Protein AF-A0A7W3CEI3-F1 (afdb_monomer_lite)

Sequence (383 aa):
MNQKWKTLLISVLTPSGIISGIALTVLWGYFSRLDRLDVFFEVMSIKSLFALVCCAAVFSLAILLFIFFIISIFMPIIIPQDINNLPTYNKIQNNFLSILMLSGLFPMAFIYVFYYAFDFSQAVKNNSGWLSLLSIGVLTIIISCLINRKYLEHDLSIKNTKVRWMRRCQIYVAIPLCIALLAHLQVFPLEIVFRNISASTEKVSFRIVAGMAFMSYMVFFMTILPGLVYLRMDAKDKLPKKISTSLIVSLMILLFISTKITVLPVIFTHSVIKLSGISDFSTHSYIIKSSEYPEEFFSNSVWDRKKIKAGEYYSVRAVSIFTTNQFSFLCPEEIIKSYRESWKF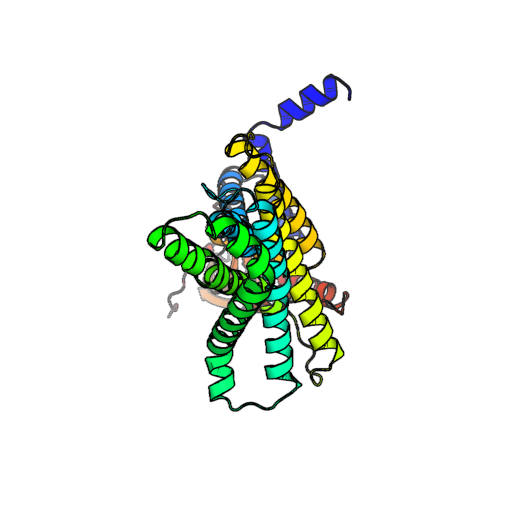NPLDSEFDTDVRLKLQKDAAYCVPVSATAVKRWDVPLQ

pLDDT: mean 84.83, std 9.19, range [50.56, 96.12]

Radius of gyration: 27.23 Å; chains: 1; bounding box: 62×68×79 Å

Secondary structure (DSSP, 8-state):
--HHHHHHHHHH-SHHHHHHHHHHHHHHHHHHHHT-HHHHHHHTT-HHHHHHHHHHHHHHHHHHHHHHTHHHHHHHHHS-S--TT-TTHHHHHHHHHHHHHHHTTHHHHHHHIIIII----HHHHHTHHHHHHHHHHHHHHHHHHHHHHHHHHHHHTTS-HHHHHHHHIIIIIIHHHHHHHHHHTTHHHHHHHHTTB---SS---HHHHHHHHHHHHHHHHHHHHHHHHHHHS-TTS-HHHHHHHHHHHHHHHHHHHHHH-THHHHHHHHHHHHHTTS----EEEEEEETTTS-GGGG-STTSEEEEEETTTEEEEEEEEEEE-SSEEEEE-THHHHHHHHTT-B-TT-HHHHHHHHHHHHHHHTT-EEEETTTEEE--S---

Organism: Enterobacter asburiae (NCBI:txid61645)

Foldseek 3Di:
DDPVVVVVVVVCPDPLNVLQVQLLVLLCVVCVLLVNVVVSVVVSVPSVLSNLLSVLLVVLVVVVLCLLQVLLVCLCVLQPLDDPQQPCVVQLSVLLVVLLLVLLLLVLVLLCCDPPVDPDDPVCVVCSLVVSLVVQLVVLLVSQCVRCVVRLCVSPVPDDPVVSVVVCCSRNHVSSSVSSVSSSSLVRVLCLLVVQADDDPPDPDPVNSVVSSVVSSVSSVLSNVLSVQLSPPDPPDDPVVSVVSSVVSSVVSLVVVCVLRVLPSLSSSVSSCVSSVFFDQDKFKKKFFCVQPPCVLVPDPLWPKDCLDPNGIIITTWGFPGHDQFWTWTFRNCLSVLSSNLSHDHSVDPVSNVVSSVSNNVRSVSIDTGTPVRMDTDRDDPD

Structure (mmCIF, N/CA/C/O backbone):
data_AF-A0A7W3CEI3-F1
#
_entry.id   AF-A0A7W3CEI3-F1
#
loop_
_atom_site.group_PDB
_atom_site.id
_atom_site.type_symbol
_atom_site.label_atom_id
_atom_site.label_alt_id
_atom_site.label_comp_id
_atom_site.label_asym_id
_atom_site.label_entity_id
_atom_site.label_seq_id
_atom_site.pdbx_PDB_ins_code
_atom_site.Cartn_x
_atom_site.Cartn_y
_atom_site.Cartn_z
_atom_site.occupancy
_atom_site.B_iso_or_equiv
_atom_site.auth_seq_id
_atom_site.auth_comp_id
_atom_site.auth_asym_id
_atom_site.auth_atom_id
_atom_site.pdbx_PDB_model_num
ATOM 1 N N . MET A 1 1 ? -13.224 33.561 -8.011 1.00 51.81 1 MET A N 1
ATOM 2 C CA . MET A 1 1 ? -13.225 33.034 -6.624 1.00 51.81 1 MET A CA 1
ATOM 3 C C . MET A 1 1 ? -13.092 34.209 -5.660 1.00 51.81 1 MET A C 1
ATOM 5 O O . MET A 1 1 ? -12.105 34.929 -5.748 1.00 51.81 1 MET A O 1
ATOM 9 N N . ASN A 1 2 ? -14.120 34.467 -4.847 1.00 72.12 2 ASN A N 1
ATOM 10 C CA . ASN A 1 2 ? -14.300 35.708 -4.078 1.00 72.12 2 ASN A CA 1
ATOM 11 C C . ASN A 1 2 ? -13.229 35.870 -2.969 1.00 72.12 2 ASN A C 1
ATOM 13 O O . ASN A 1 2 ? -12.818 34.884 -2.360 1.00 72.12 2 ASN A O 1
ATOM 17 N N . GLN A 1 3 ? -12.769 37.093 -2.696 1.00 68.19 3 GLN A N 1
ATOM 18 C CA . GLN A 1 3 ? -11.614 37.365 -1.821 1.00 68.19 3 GLN A CA 1
ATOM 19 C C . GLN A 1 3 ? -11.841 36.883 -0.377 1.00 68.19 3 GLN A C 1
ATOM 21 O O . GLN A 1 3 ? -10.931 36.316 0.215 1.00 68.19 3 GLN A O 1
ATOM 26 N N . LYS A 1 4 ? -13.083 36.959 0.126 1.00 64.50 4 LYS A N 1
ATOM 27 C CA . LYS A 1 4 ? -13.501 36.391 1.426 1.00 64.50 4 LYS A CA 1
ATOM 28 C C . LYS A 1 4 ? -13.332 34.870 1.517 1.00 64.50 4 LYS A C 1
ATOM 30 O O . LYS A 1 4 ? -12.953 34.355 2.563 1.00 64.50 4 LYS A O 1
ATOM 35 N N . TRP A 1 5 ? -13.576 34.154 0.417 1.00 60.91 5 TRP A N 1
ATOM 36 C CA . TRP A 1 5 ? -13.394 32.702 0.363 1.00 60.91 5 TRP A CA 1
ATOM 37 C C . TRP A 1 5 ? -11.917 32.320 0.420 1.00 60.91 5 TRP A C 1
ATOM 39 O O . TRP A 1 5 ? -11.585 31.349 1.086 1.00 60.91 5 TRP A O 1
ATOM 49 N N . LYS A 1 6 ? -11.021 33.102 -0.203 1.00 60.47 6 LYS A N 1
ATOM 50 C CA . LYS A 1 6 ? -9.568 32.898 -0.072 1.00 60.47 6 LYS A CA 1
ATOM 51 C C . LYS A 1 6 ? -9.102 33.085 1.371 1.00 60.47 6 LYS A C 1
ATOM 53 O O . LYS A 1 6 ? -8.344 32.256 1.855 1.00 60.47 6 LYS A O 1
ATOM 58 N N . THR A 1 7 ? -9.568 34.122 2.067 1.00 60.94 7 THR A N 1
ATOM 59 C CA . THR A 1 7 ? -9.176 34.376 3.463 1.00 60.94 7 THR A CA 1
ATOM 60 C C . THR A 1 7 ? -9.681 33.288 4.413 1.00 60.94 7 THR A C 1
ATOM 62 O O . THR A 1 7 ? -8.932 32.857 5.282 1.00 60.94 7 THR A O 1
ATOM 65 N N . LEU A 1 8 ? -10.905 32.784 4.208 1.00 55.72 8 LEU A N 1
ATOM 66 C CA . LEU A 1 8 ? -11.444 31.639 4.955 1.00 55.72 8 LEU A CA 1
ATOM 67 C C . LEU A 1 8 ? -10.654 30.349 4.687 1.00 55.72 8 LEU A C 1
ATOM 69 O O . LEU A 1 8 ? -10.278 29.665 5.632 1.00 55.72 8 LEU A O 1
ATOM 73 N N . LEU A 1 9 ? -10.335 30.047 3.424 1.00 56.34 9 LEU A N 1
ATOM 74 C CA . LEU A 1 9 ? -9.524 28.877 3.059 1.00 56.34 9 LEU A CA 1
ATOM 75 C C . LEU A 1 9 ? -8.127 28.937 3.688 1.00 56.34 9 LEU A C 1
ATOM 77 O O . LEU A 1 9 ? -7.668 27.948 4.247 1.00 56.34 9 LEU A O 1
ATOM 81 N N . ILE A 1 10 ? -7.479 30.104 3.651 1.00 59.38 10 ILE A N 1
ATOM 82 C CA . ILE A 1 10 ? -6.150 30.324 4.240 1.00 59.38 10 ILE A CA 1
ATOM 83 C C . ILE A 1 10 ? -6.204 30.257 5.777 1.00 59.38 10 ILE A C 1
ATOM 85 O O . ILE A 1 10 ? -5.287 29.720 6.391 1.00 59.38 10 ILE A O 1
ATOM 89 N N . SER A 1 11 ? -7.289 30.728 6.402 1.00 54.84 11 SER A N 1
ATOM 90 C CA . SER A 1 11 ? -7.493 30.648 7.856 1.00 54.84 11 SER A CA 1
ATOM 91 C C . SER A 1 11 ? -7.768 29.222 8.353 1.00 54.84 11 SER A C 1
ATOM 93 O O . SER A 1 11 ? -7.428 28.903 9.490 1.00 54.84 11 SER A O 1
ATOM 95 N N . VAL A 1 12 ? -8.384 28.365 7.531 1.00 56.00 12 VAL A N 1
ATOM 96 C CA . VAL A 1 12 ? -8.640 26.947 7.853 1.00 56.00 12 VAL A CA 1
ATOM 97 C C . VAL A 1 12 ? -7.407 26.076 7.572 1.00 56.00 12 VAL A C 1
ATOM 99 O O . VAL A 1 12 ? -7.171 25.104 8.285 1.00 56.00 12 VAL A O 1
ATOM 102 N N . LEU A 1 13 ? -6.554 26.464 6.616 1.00 62.84 13 LEU A N 1
ATOM 103 C CA . LEU A 1 13 ? -5.284 25.796 6.287 1.00 62.84 13 LEU A CA 1
ATOM 104 C C . LEU A 1 13 ? -4.143 26.049 7.293 1.00 62.84 13 LEU A C 1
ATOM 106 O O . LEU A 1 13 ? -2.964 25.949 6.949 1.00 62.84 13 LEU A O 1
ATOM 110 N N . THR A 1 14 ? -4.456 26.347 8.554 1.00 79.50 14 THR A N 1
ATOM 111 C CA . THR A 1 14 ? -3.420 26.318 9.592 1.00 79.50 14 THR A CA 1
ATOM 112 C C . THR A 1 14 ? -2.911 24.880 9.770 1.00 79.50 14 THR A C 1
ATOM 114 O O . THR A 1 14 ? -3.689 23.934 9.614 1.00 79.50 14 THR A O 1
ATOM 117 N N . PRO A 1 15 ? -1.632 24.666 10.136 1.00 79.50 15 PRO A N 1
ATOM 118 C CA . PRO A 1 15 ? -1.100 23.323 10.387 1.00 79.50 15 PRO A CA 1
ATOM 119 C C . PRO A 1 15 ? -1.957 22.510 11.370 1.00 79.50 15 PRO A C 1
ATOM 121 O O . PRO A 1 15 ? -2.177 21.321 11.167 1.00 79.50 15 PRO A O 1
ATOM 124 N N . SER A 1 16 ? -2.519 23.174 12.386 1.00 82.44 16 SER A N 1
ATOM 125 C CA . SER A 1 16 ? -3.455 22.577 13.346 1.00 82.44 16 SER A CA 1
ATOM 126 C C . SER A 1 16 ? -4.764 22.102 12.697 1.00 82.44 16 SER A C 1
ATOM 128 O O . SER A 1 16 ? -5.232 20.996 12.982 1.00 82.44 16 SER A O 1
ATOM 130 N N . GLY A 1 17 ? -5.333 22.897 11.782 1.00 83.94 17 GLY A N 1
ATOM 131 C CA . GLY A 1 17 ? -6.527 22.526 11.020 1.00 83.94 17 GLY A CA 1
ATOM 132 C C . GLY A 1 17 ? -6.291 21.314 10.118 1.00 83.94 17 GLY A C 1
ATOM 133 O O . GLY A 1 17 ? -7.126 20.414 10.072 1.00 83.94 17 GLY A O 1
ATOM 134 N N . ILE A 1 18 ? -5.122 21.234 9.474 1.00 85.62 18 ILE A N 1
ATOM 135 C CA . ILE A 1 18 ? -4.737 20.093 8.628 1.00 85.62 18 ILE A CA 1
ATOM 136 C C . ILE A 1 18 ? -4.561 18.821 9.468 1.00 85.62 18 ILE A C 1
ATOM 138 O O . ILE A 1 18 ? -5.127 17.784 9.124 1.00 85.62 18 ILE A O 1
ATOM 142 N N . ILE A 1 19 ? -3.828 18.903 10.585 1.00 88.44 19 ILE A N 1
ATOM 143 C CA . 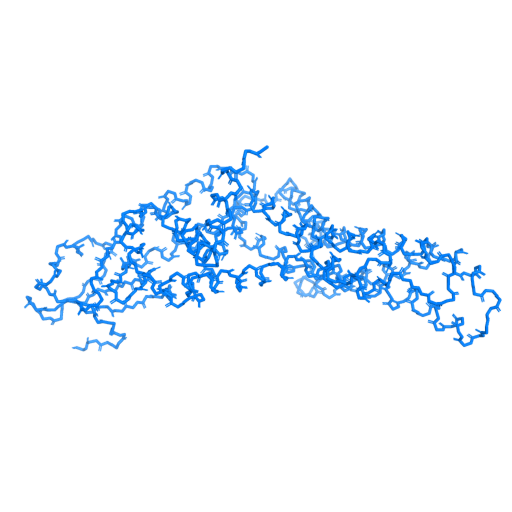ILE A 1 19 ? -3.615 17.770 11.504 1.00 88.44 19 ILE A CA 1
ATOM 144 C C . ILE A 1 19 ? -4.955 17.230 12.004 1.00 88.4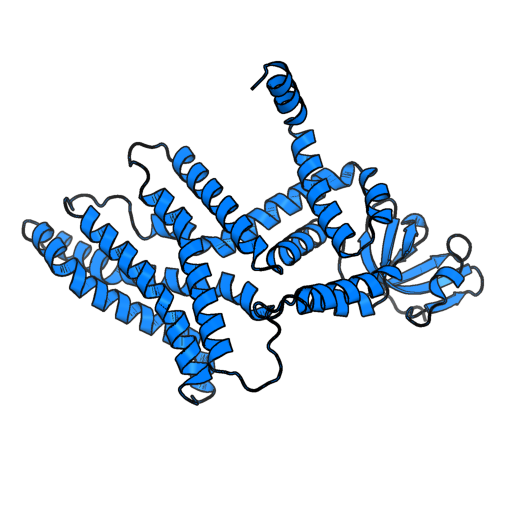4 19 ILE A C 1
ATOM 146 O O . ILE A 1 19 ? -5.217 16.029 11.926 1.00 88.44 19 ILE A O 1
ATOM 150 N N . SER A 1 20 ? -5.822 18.129 12.474 1.00 89.25 20 SER A N 1
ATOM 151 C CA . SER A 1 20 ? -7.140 17.760 12.988 1.00 89.25 20 SER A CA 1
ATOM 152 C C . SER A 1 20 ? -8.019 17.176 11.882 1.00 89.25 20 SER A C 1
ATOM 154 O O . SER A 1 20 ? -8.646 16.146 12.092 1.00 89.25 20 SER A O 1
ATOM 156 N N . GLY A 1 21 ? -8.022 17.764 10.683 1.00 90.00 21 GLY A N 1
ATOM 157 C CA . GLY A 1 21 ? -8.805 17.271 9.547 1.00 90.00 21 GLY A CA 1
ATOM 158 C C . GLY A 1 21 ? -8.406 15.862 9.101 1.00 90.00 21 GLY A C 1
ATOM 159 O O . GLY A 1 21 ? -9.278 15.019 8.879 1.00 90.00 21 GLY A O 1
ATOM 160 N N . ILE A 1 22 ? -7.101 15.574 9.024 1.00 91.44 22 ILE A N 1
ATOM 161 C CA . ILE A 1 22 ? -6.597 14.233 8.689 1.00 91.44 22 ILE A CA 1
ATOM 162 C C . ILE A 1 22 ? -7.000 13.233 9.774 1.00 91.44 22 ILE A C 1
ATOM 164 O O . ILE A 1 22 ? -7.580 12.194 9.461 1.00 91.44 22 ILE A O 1
ATOM 168 N N . ALA A 1 23 ? -6.735 13.552 11.045 1.00 92.88 23 ALA A N 1
ATOM 169 C CA . ALA A 1 23 ? -7.062 12.665 12.156 1.00 92.88 23 ALA A CA 1
ATOM 170 C C . ALA A 1 23 ? -8.568 12.376 12.234 1.00 92.88 23 ALA A C 1
ATOM 172 O O . ALA A 1 23 ? -8.964 11.216 12.331 1.00 92.88 23 ALA A O 1
ATOM 173 N N . LEU A 1 24 ? -9.408 13.407 12.110 1.00 93.12 24 LEU A N 1
ATOM 174 C CA . LEU A 1 24 ? -10.864 13.273 12.108 1.00 93.12 24 LEU A CA 1
ATOM 175 C C . LEU A 1 24 ? -11.357 12.412 10.950 1.00 93.12 24 LEU A C 1
ATOM 177 O O . LEU A 1 24 ? -12.207 11.560 11.167 1.00 93.12 24 LEU A O 1
ATOM 181 N N . THR A 1 25 ? -10.802 12.575 9.747 1.00 92.69 25 THR A N 1
ATOM 182 C CA . THR A 1 25 ? -11.188 11.758 8.584 1.00 92.69 25 THR A CA 1
ATOM 183 C C . THR A 1 25 ? -10.874 10.279 8.816 1.00 92.69 25 THR A C 1
ATOM 185 O O . THR A 1 25 ? -11.704 9.417 8.523 1.00 92.69 25 THR A O 1
ATOM 188 N N . VAL A 1 26 ? -9.699 9.971 9.377 1.00 93.75 26 VAL A N 1
ATOM 189 C CA . VAL A 1 26 ? -9.301 8.588 9.683 1.00 93.75 26 VAL A CA 1
ATOM 190 C C . VAL A 1 26 ? -10.180 7.985 10.777 1.00 93.75 26 VAL A C 1
ATOM 192 O O . VAL A 1 26 ? -10.679 6.873 10.613 1.00 93.75 26 VAL A O 1
ATOM 195 N N . LEU A 1 27 ? -10.394 8.714 11.873 1.00 93.62 27 LEU A N 1
ATOM 196 C CA . LEU A 1 27 ? -11.220 8.255 12.991 1.00 93.62 27 LEU A CA 1
ATOM 197 C C . LEU A 1 27 ? -12.680 8.088 12.574 1.00 93.62 27 LEU A C 1
ATOM 199 O O . LEU A 1 27 ? -13.291 7.073 12.890 1.00 93.62 27 LEU A O 1
ATOM 203 N N . TRP A 1 28 ? -13.219 9.036 11.810 1.00 94.50 28 TRP A N 1
ATOM 204 C CA . TRP A 1 28 ? -14.565 8.943 11.262 1.00 94.50 28 TRP A CA 1
ATOM 205 C C . TRP A 1 28 ? -14.704 7.719 10.359 1.00 94.50 28 TRP A C 1
ATOM 207 O O . TRP A 1 28 ? -15.635 6.942 10.537 1.00 94.50 28 TRP A O 1
ATOM 217 N N . GLY A 1 29 ? -13.750 7.482 9.451 1.00 91.69 29 GLY A N 1
ATOM 218 C CA . GLY A 1 29 ? -13.747 6.288 8.604 1.00 91.69 29 GLY A CA 1
ATOM 219 C C . GLY A 1 29 ? -13.679 4.985 9.409 1.00 91.69 29 GLY A C 1
ATOM 220 O O . GLY A 1 29 ? -14.378 4.025 9.085 1.00 91.69 29 GLY A O 1
ATOM 221 N N . TYR A 1 30 ? -12.887 4.960 10.485 1.00 93.44 30 TYR A N 1
ATOM 222 C CA . TYR A 1 30 ? -12.776 3.811 11.385 1.00 93.44 30 TYR A CA 1
ATOM 223 C C . TYR A 1 30 ? -14.091 3.516 12.123 1.00 93.44 30 TYR A C 1
ATOM 225 O O . TYR A 1 30 ? -14.609 2.403 12.042 1.00 93.44 30 TYR A O 1
ATOM 233 N N . PHE A 1 31 ? -14.670 4.514 12.792 1.00 93.56 31 PHE A N 1
ATOM 234 C CA . PHE A 1 31 ? -15.896 4.345 13.576 1.00 93.56 31 PHE A CA 1
ATOM 235 C C . PHE A 1 31 ? -17.153 4.209 12.711 1.00 93.56 31 PHE A C 1
ATOM 237 O O . PHE A 1 31 ? -18.041 3.434 13.056 1.00 93.56 31 PHE A O 1
ATOM 244 N N . SER A 1 32 ? -17.218 4.878 11.556 1.00 92.25 32 SER A N 1
ATOM 245 C CA . SER A 1 32 ? -18.300 4.696 10.578 1.00 92.25 32 SER A CA 1
ATOM 246 C C . SER A 1 32 ? -18.341 3.260 10.058 1.00 92.25 32 SER A C 1
ATOM 248 O O . SER A 1 32 ? -19.415 2.680 9.912 1.00 92.25 32 SER A O 1
ATOM 250 N N . ARG A 1 33 ? -17.176 2.641 9.839 1.00 90.06 33 ARG A N 1
ATOM 251 C CA . ARG A 1 33 ? -17.094 1.238 9.421 1.00 90.06 33 ARG A CA 1
ATOM 252 C C . ARG A 1 33 ? -17.625 0.273 10.485 1.00 90.06 33 ARG A C 1
ATOM 254 O O . ARG A 1 33 ? -18.203 -0.746 10.121 1.00 90.06 33 ARG A O 1
ATOM 261 N N . LEU A 1 34 ? -17.430 0.591 11.762 1.00 91.56 34 LEU A N 1
ATOM 262 C CA . LEU A 1 34 ? -17.940 -0.188 12.894 1.00 91.56 34 LEU A CA 1
ATOM 263 C C . LEU A 1 34 ? -19.412 0.108 13.221 1.00 91.56 34 LEU A C 1
ATOM 265 O O . LEU A 1 34 ? -19.979 -0.595 14.045 1.00 91.56 34 LEU A O 1
ATOM 269 N N . ASP A 1 35 ? -20.017 1.121 12.592 1.00 93.44 35 ASP A N 1
ATOM 270 C CA . ASP A 1 35 ? -21.322 1.690 12.969 1.00 93.44 35 ASP A CA 1
ATOM 271 C C . ASP A 1 35 ? -21.372 2.211 14.416 1.00 93.44 35 ASP A C 1
ATOM 273 O O . ASP A 1 35 ? -22.383 2.135 15.106 1.00 93.44 35 ASP A O 1
ATOM 277 N N . ARG A 1 36 ? -20.241 2.745 14.894 1.00 92.38 36 ARG A N 1
ATOM 278 C CA . ARG A 1 36 ? -20.055 3.246 16.266 1.00 92.38 36 ARG A CA 1
ATOM 279 C C . ARG A 1 36 ? -19.681 4.722 16.289 1.00 92.38 36 ARG A C 1
ATOM 281 O O . ARG A 1 36 ? -18.675 5.137 16.867 1.00 92.38 36 ARG A O 1
ATOM 288 N N . LEU A 1 37 ? -20.482 5.523 15.582 1.00 92.38 37 LEU A N 1
ATOM 289 C CA . LEU A 1 37 ? -20.318 6.979 15.531 1.00 92.38 37 LEU A CA 1
ATOM 290 C C . LEU A 1 37 ? -20.616 7.654 16.877 1.00 92.38 37 LEU A C 1
ATOM 292 O O . LEU A 1 37 ? -20.106 8.743 17.118 1.00 92.38 37 LEU A O 1
ATOM 296 N N . ASP A 1 38 ? -21.375 6.999 17.757 1.00 89.44 38 ASP A N 1
ATOM 297 C CA . ASP A 1 38 ? -21.556 7.389 19.159 1.00 89.44 38 ASP A CA 1
ATOM 298 C C . ASP A 1 38 ? -20.201 7.595 19.857 1.00 89.44 38 ASP A C 1
ATOM 300 O O . ASP A 1 38 ? -19.927 8.674 20.380 1.00 89.44 38 ASP A O 1
ATOM 304 N N . VAL A 1 39 ? -19.304 6.610 19.746 1.00 89.19 39 VAL A N 1
ATOM 305 C CA . VAL A 1 39 ? -17.962 6.652 20.347 1.00 89.19 39 VAL A CA 1
ATOM 306 C C . VAL A 1 39 ? -17.077 7.700 19.667 1.00 89.19 39 VAL A C 1
ATOM 308 O O . VAL A 1 39 ? -16.278 8.370 20.319 1.00 89.19 39 VAL A O 1
ATOM 311 N N . PHE A 1 40 ? -17.227 7.898 18.355 1.00 89.88 40 PHE A N 1
ATOM 312 C CA . PHE A 1 40 ? -16.462 8.910 17.620 1.00 89.88 40 PHE A CA 1
ATOM 313 C C . PHE A 1 40 ? -16.641 10.320 18.205 1.00 89.88 40 PHE A C 1
ATOM 315 O O . PHE A 1 40 ? -15.650 11.039 18.356 1.00 89.88 40 PHE A O 1
ATOM 322 N N . PHE A 1 41 ? -17.868 10.709 18.571 1.00 86.44 41 PHE A N 1
ATOM 323 C CA . PHE A 1 41 ? -18.129 12.029 19.154 1.00 86.44 41 PHE A CA 1
ATOM 324 C C . PHE A 1 41 ? -17.415 12.236 20.494 1.00 86.44 41 PHE A C 1
ATOM 326 O O . PHE A 1 41 ? -16.928 13.338 20.754 1.00 86.44 41 PHE A O 1
ATOM 333 N N . GLU A 1 42 ? -17.268 11.183 21.298 1.00 85.69 42 GLU A N 1
ATOM 334 C CA . GLU A 1 42 ? -16.491 11.227 22.541 1.00 85.69 42 GLU A CA 1
ATOM 335 C C . GLU A 1 42 ? -14.990 11.387 22.258 1.00 85.69 42 GLU A C 1
ATOM 337 O O . GLU A 1 42 ? -14.331 12.252 22.841 1.00 85.69 42 GLU A O 1
ATOM 342 N N . VAL A 1 43 ? -14.449 10.632 21.291 1.00 87.00 43 VAL A N 1
ATOM 343 C CA . VAL A 1 43 ? -13.026 10.693 20.896 1.00 87.00 43 VAL A CA 1
ATOM 344 C C . VAL A 1 43 ? -12.625 12.075 20.387 1.00 87.00 43 VAL A C 1
ATOM 346 O O . VAL A 1 43 ? -11.505 12.522 20.641 1.00 87.00 43 VAL A O 1
ATOM 349 N N . MET A 1 44 ? -13.524 12.785 19.698 1.00 86.00 44 MET A N 1
ATOM 350 C CA . MET A 1 44 ? -13.238 14.130 19.186 1.00 86.00 44 MET A CA 1
ATOM 351 C C . MET A 1 44 ? -12.889 15.145 20.285 1.00 86.00 44 MET A C 1
ATOM 353 O O . MET A 1 44 ? -12.249 16.159 20.001 1.00 86.00 44 MET A O 1
ATOM 357 N N . SER A 1 45 ? -13.274 14.887 21.537 1.00 84.06 45 SER A N 1
ATOM 358 C CA . SER A 1 45 ? -12.926 15.747 22.672 1.00 84.06 45 SER A CA 1
ATOM 359 C C . SER A 1 45 ? -11.454 15.610 23.110 1.00 84.06 45 SER A C 1
ATOM 361 O O . SER A 1 45 ? -10.908 16.499 23.772 1.00 84.06 45 SER A O 1
ATOM 363 N N . ILE A 1 46 ? -10.769 14.536 22.694 1.00 85.69 46 ILE A N 1
ATOM 364 C CA . ILE A 1 46 ? -9.431 14.153 23.159 1.00 85.69 46 ILE A CA 1
ATOM 365 C C . ILE A 1 46 ? -8.352 14.728 22.232 1.00 85.69 46 ILE A C 1
ATOM 367 O O . ILE A 1 46 ? -7.815 14.062 21.346 1.00 85.69 46 ILE A O 1
ATOM 371 N N . LYS A 1 47 ? -7.980 15.991 22.463 1.00 83.38 47 LYS A N 1
ATOM 372 C CA . LYS A 1 47 ? -7.023 16.730 21.611 1.00 83.38 47 LYS A CA 1
ATOM 373 C C . LYS A 1 47 ? -5.662 16.044 21.431 1.00 83.38 47 LYS A C 1
ATOM 375 O O . LYS A 1 47 ? -5.064 16.153 20.363 1.00 83.38 47 LYS A O 1
ATOM 380 N N . SER A 1 48 ? -5.162 15.346 22.454 1.00 82.44 48 SER A N 1
ATOM 381 C CA . SER A 1 48 ? -3.858 14.662 22.413 1.00 82.44 48 SER A CA 1
ATOM 382 C C . SER A 1 48 ? -3.799 13.538 21.372 1.00 82.44 48 SER A C 1
ATOM 384 O O . SER A 1 48 ? -2.718 13.204 20.888 1.00 82.44 48 SER A O 1
ATOM 386 N N . LEU A 1 49 ? -4.951 12.989 20.984 1.00 87.75 49 LEU A N 1
ATOM 387 C CA . LEU A 1 49 ? -5.052 11.871 20.054 1.00 87.75 49 LEU A CA 1
ATOM 388 C C . LEU A 1 49 ? -4.836 12.302 18.595 1.00 87.75 49 LEU A C 1
ATOM 390 O O . LEU A 1 49 ? -4.314 11.532 17.792 1.00 87.75 49 LEU A O 1
ATOM 394 N N . PHE A 1 50 ? -5.166 13.548 18.241 1.00 90.44 50 PHE A N 1
ATOM 395 C CA . PHE A 1 50 ? -5.126 14.006 16.848 1.00 90.44 50 PHE A CA 1
ATOM 396 C C . PHE A 1 50 ? -3.712 14.068 16.277 1.00 90.44 50 PHE A C 1
ATOM 398 O O . PHE A 1 50 ? -3.486 13.621 15.154 1.00 90.44 50 PHE A O 1
ATOM 405 N N . ALA A 1 51 ? -2.745 14.574 17.047 1.00 89.62 51 ALA A N 1
ATOM 406 C CA . ALA A 1 51 ? -1.354 14.621 16.605 1.00 89.62 51 ALA A CA 1
ATOM 407 C C . ALA A 1 51 ? -0.791 13.206 16.387 1.00 89.62 51 ALA A C 1
ATOM 409 O O . ALA A 1 51 ? -0.162 12.941 15.364 1.00 89.62 51 ALA A O 1
ATOM 410 N N . LEU A 1 52 ? -1.083 12.284 17.310 1.00 91.62 52 LEU A N 1
ATOM 411 C CA . LEU A 1 52 ? -0.639 10.892 17.247 1.00 91.62 52 LEU A CA 1
ATOM 412 C C . LEU A 1 52 ? -1.217 10.165 16.024 1.00 91.62 52 LEU A C 1
ATOM 414 O O . LEU A 1 52 ? -0.468 9.576 15.242 1.00 91.62 52 LEU A O 1
ATOM 418 N N . VAL A 1 53 ? -2.534 10.266 15.818 1.00 94.25 53 VAL A N 1
ATOM 419 C CA . VAL A 1 53 ? -3.224 9.678 14.660 1.00 94.25 53 VAL A CA 1
ATOM 420 C C . VAL A 1 53 ? -2.733 10.301 13.357 1.00 94.25 53 VAL A C 1
ATOM 422 O O . VAL A 1 53 ? -2.495 9.576 12.397 1.00 94.25 53 VAL A O 1
ATOM 425 N N . CYS A 1 54 ? -2.520 11.619 13.307 1.00 94.06 54 CYS A N 1
ATOM 426 C CA . CYS A 1 54 ? -1.999 12.282 12.113 1.00 94.06 54 CYS A CA 1
ATOM 427 C C . CYS A 1 54 ? -0.583 11.800 11.760 1.00 94.06 54 CYS A C 1
ATOM 429 O O . CYS A 1 54 ? -0.315 11.501 10.597 1.00 94.06 54 CYS A O 1
ATOM 431 N N . CYS A 1 55 ? 0.320 11.681 12.738 1.00 93.50 55 CYS A N 1
ATOM 432 C CA . CYS A 1 55 ? 1.665 11.147 12.510 1.00 93.50 55 CYS A CA 1
ATOM 433 C C . CYS A 1 55 ? 1.616 9.702 11.994 1.00 93.50 55 CYS A C 1
ATOM 435 O O . CYS A 1 55 ? 2.262 9.380 10.994 1.00 93.50 55 CYS A O 1
ATOM 437 N N . ALA A 1 56 ? 0.798 8.851 12.621 1.00 95.69 56 ALA A N 1
ATOM 438 C CA . ALA A 1 56 ? 0.592 7.476 12.176 1.00 95.69 56 ALA A CA 1
ATOM 439 C C . ALA A 1 56 ? -0.043 7.406 10.772 1.00 95.69 56 ALA A C 1
ATOM 441 O O . ALA A 1 56 ? 0.334 6.543 9.978 1.00 95.69 56 ALA A O 1
ATOM 442 N N . ALA A 1 57 ? -0.942 8.333 10.425 1.00 96.12 57 ALA A N 1
ATOM 443 C CA . ALA A 1 57 ? -1.552 8.451 9.100 1.00 96.12 57 ALA A CA 1
ATOM 444 C C . ALA A 1 57 ? -0.545 8.837 8.019 1.00 96.12 57 ALA A C 1
ATOM 446 O O . ALA A 1 57 ? -0.478 8.170 6.988 1.00 96.12 57 ALA A O 1
ATOM 447 N N . VAL A 1 58 ? 0.280 9.859 8.259 1.00 94.81 58 VAL A N 1
ATOM 448 C CA . VAL A 1 58 ? 1.335 10.269 7.320 1.00 94.81 58 VAL A CA 1
ATOM 449 C C . VAL A 1 58 ? 2.331 9.131 7.103 1.00 94.81 58 VAL A C 1
ATOM 451 O O . VAL A 1 58 ? 2.681 8.833 5.962 1.00 94.81 58 VAL A O 1
ATOM 454 N N . PHE A 1 59 ? 2.743 8.450 8.174 1.00 95.62 59 PHE A N 1
ATOM 455 C CA . PHE A 1 59 ? 3.671 7.325 8.082 1.00 95.62 59 PHE A CA 1
ATOM 456 C C . PHE A 1 59 ? 3.061 6.120 7.349 1.00 95.62 59 PHE A C 1
ATOM 458 O O . PHE A 1 59 ? 3.689 5.563 6.449 1.00 95.62 59 PHE A O 1
ATOM 465 N N . SER A 1 60 ? 1.811 5.761 7.659 1.00 95.88 60 SER A N 1
ATOM 466 C CA . SER A 1 60 ? 1.088 4.678 6.972 1.00 95.88 60 SER A CA 1
ATOM 467 C C . SER A 1 60 ? 0.905 4.978 5.486 1.00 95.88 60 SER A C 1
ATOM 469 O O . SER A 1 60 ? 1.113 4.102 4.649 1.00 95.88 60 SER A O 1
ATOM 471 N N . LEU A 1 61 ? 0.568 6.226 5.141 1.00 95.50 61 LEU A N 1
ATOM 472 C CA . LEU A 1 61 ? 0.440 6.665 3.753 1.00 95.50 61 LEU A CA 1
ATOM 473 C C . LEU A 1 61 ? 1.787 6.609 3.026 1.00 95.50 61 LEU A C 1
ATOM 475 O O . LEU A 1 61 ? 1.837 6.152 1.889 1.00 95.50 61 LEU A O 1
ATOM 479 N N . ALA A 1 62 ? 2.877 7.026 3.674 1.00 94.69 62 ALA A N 1
ATOM 480 C CA . ALA A 1 62 ? 4.218 6.954 3.102 1.00 94.69 62 ALA A CA 1
ATOM 481 C C . ALA A 1 62 ? 4.643 5.506 2.809 1.00 94.69 62 ALA A C 1
ATOM 483 O O . ALA A 1 62 ? 5.148 5.235 1.721 1.00 94.69 62 ALA A O 1
ATOM 484 N N . ILE A 1 63 ? 4.384 4.568 3.730 1.00 94.38 63 ILE A N 1
ATOM 485 C CA . ILE A 1 63 ? 4.631 3.133 3.506 1.00 94.38 63 ILE A CA 1
ATOM 486 C C . ILE A 1 63 ? 3.788 2.621 2.341 1.00 94.38 63 ILE A C 1
ATOM 488 O O . ILE A 1 63 ? 4.301 1.927 1.465 1.00 94.38 63 ILE A O 1
ATOM 492 N N . LEU A 1 64 ? 2.502 2.966 2.307 1.00 93.75 64 LEU A N 1
ATOM 493 C CA . LEU A 1 64 ? 1.601 2.473 1.273 1.00 93.75 64 LEU A CA 1
ATOM 494 C C . LEU A 1 64 ? 1.989 3.017 -0.110 1.00 93.75 64 LEU A C 1
ATOM 496 O O . LEU A 1 64 ? 2.040 2.254 -1.073 1.00 93.75 64 LEU A O 1
ATOM 500 N N . LEU A 1 65 ? 2.358 4.298 -0.198 1.00 94.94 65 LEU A N 1
ATOM 501 C CA . LEU A 1 65 ? 2.933 4.892 -1.404 1.00 94.94 65 LEU A CA 1
ATOM 502 C C . LEU A 1 65 ? 4.239 4.203 -1.807 1.00 94.94 65 LEU A C 1
ATOM 504 O O . LEU A 1 65 ? 4.428 3.905 -2.983 1.00 94.94 65 LEU A O 1
ATOM 508 N N . PHE A 1 66 ? 5.125 3.921 -0.850 1.00 93.69 66 PHE A N 1
ATOM 509 C CA . PHE A 1 66 ? 6.379 3.229 -1.126 1.00 93.69 66 PHE A CA 1
ATOM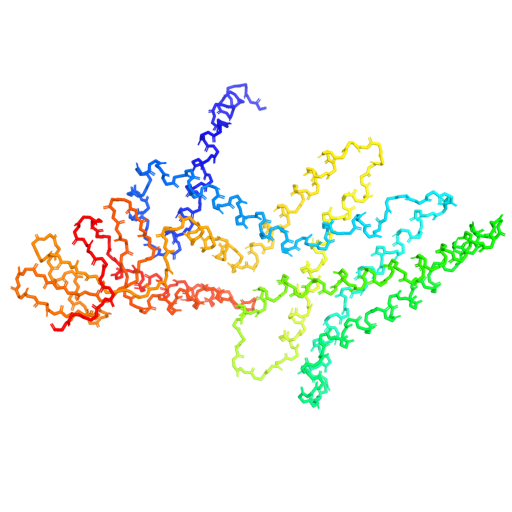 510 C C . PHE A 1 66 ? 6.139 1.834 -1.713 1.00 93.69 66 PHE A C 1
ATOM 512 O O . PHE A 1 66 ? 6.737 1.506 -2.730 1.00 93.69 66 PHE A O 1
ATOM 519 N N . ILE A 1 67 ? 5.234 1.041 -1.129 1.00 93.06 67 ILE A N 1
ATOM 520 C CA . ILE A 1 67 ? 4.928 -0.316 -1.606 1.00 93.06 67 ILE A CA 1
ATOM 521 C C . ILE A 1 67 ? 4.280 -0.279 -2.996 1.00 93.06 67 ILE A C 1
ATOM 523 O O . ILE A 1 67 ? 4.719 -0.990 -3.898 1.00 93.06 67 ILE A O 1
ATOM 527 N N . PHE A 1 68 ? 3.252 0.554 -3.190 1.00 93.00 68 PHE A N 1
ATOM 528 C CA . PHE A 1 68 ? 2.513 0.600 -4.455 1.00 93.00 68 PHE A CA 1
ATOM 529 C C . PHE A 1 68 ? 3.321 1.211 -5.597 1.00 93.00 68 PHE A C 1
ATOM 531 O O . PHE A 1 68 ? 3.227 0.744 -6.727 1.00 93.00 68 PHE A O 1
ATOM 538 N N . PHE A 1 69 ? 4.134 2.227 -5.320 1.00 94.88 69 PHE A N 1
ATOM 539 C CA . PHE A 1 69 ? 4.878 2.961 -6.343 1.00 94.88 69 PHE A CA 1
ATOM 540 C C . PHE A 1 69 ? 6.376 2.666 -6.320 1.00 94.88 69 PHE A C 1
ATOM 542 O O . PHE A 1 69 ? 7.149 3.428 -6.898 1.00 94.88 69 PHE A O 1
ATOM 549 N N . ILE A 1 70 ? 6.794 1.540 -5.727 1.00 92.62 70 ILE A N 1
ATOM 550 C CA . ILE A 1 70 ? 8.200 1.114 -5.684 1.00 92.62 70 ILE A CA 1
ATOM 551 C C . ILE A 1 70 ? 8.829 1.138 -7.084 1.00 92.62 70 ILE A C 1
ATOM 553 O O . ILE A 1 70 ? 9.918 1.674 -7.284 1.00 92.62 70 ILE A O 1
ATOM 557 N N . ILE A 1 71 ? 8.080 0.672 -8.087 1.00 92.50 71 ILE A N 1
ATOM 558 C CA . ILE A 1 71 ? 8.490 0.663 -9.492 1.00 92.50 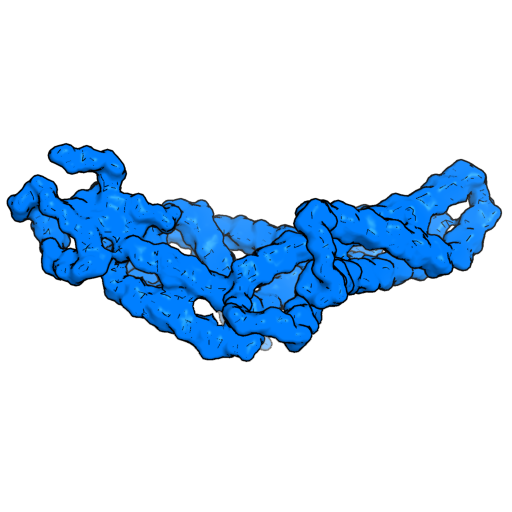71 ILE A CA 1
ATOM 559 C C . ILE A 1 71 ? 8.760 2.082 -9.990 1.00 92.50 71 ILE A C 1
ATOM 561 O O . ILE A 1 71 ? 9.818 2.358 -10.551 1.00 92.50 71 ILE A O 1
ATOM 565 N N . SER A 1 72 ? 7.826 3.002 -9.749 1.00 94.06 72 SER A N 1
ATOM 566 C CA . SER A 1 72 ? 7.965 4.406 -10.139 1.00 94.06 72 SER A CA 1
ATOM 567 C C . SER A 1 72 ? 9.106 5.123 -9.421 1.00 94.06 72 SER A C 1
ATOM 569 O O . SER A 1 72 ? 9.743 5.977 -10.029 1.00 94.06 72 SER A O 1
ATOM 571 N N . ILE A 1 73 ? 9.390 4.779 -8.162 1.00 92.44 73 ILE A N 1
ATOM 572 C CA . ILE A 1 73 ? 10.483 5.376 -7.380 1.00 92.44 73 ILE A CA 1
ATOM 573 C C . ILE A 1 73 ? 11.847 4.963 -7.947 1.00 92.44 73 ILE A C 1
ATOM 575 O O . ILE A 1 73 ? 12.733 5.804 -8.097 1.00 92.44 73 ILE A O 1
ATOM 579 N N . PHE A 1 74 ? 12.022 3.685 -8.294 1.00 92.56 74 PHE A N 1
ATOM 580 C CA . PHE A 1 74 ? 13.298 3.169 -8.807 1.00 92.56 74 PHE A CA 1
ATOM 581 C C . PHE A 1 74 ? 13.481 3.353 -10.319 1.00 92.56 74 PHE A C 1
ATOM 583 O O . PHE A 1 74 ? 14.613 3.329 -10.807 1.00 92.56 74 PHE A O 1
ATOM 590 N N . MET A 1 75 ? 12.408 3.583 -11.077 1.00 92.00 75 MET A N 1
ATOM 591 C CA . MET A 1 75 ? 12.474 3.750 -12.531 1.00 92.00 75 MET A CA 1
ATOM 592 C C . MET A 1 75 ? 13.441 4.864 -12.979 1.00 92.00 75 MET A C 1
ATOM 594 O O . MET A 1 75 ? 14.259 4.577 -13.853 1.00 92.00 75 MET A O 1
ATOM 598 N N . PRO A 1 76 ? 13.458 6.080 -12.390 1.00 89.44 76 PRO A N 1
ATOM 599 C CA . PRO A 1 76 ? 14.408 7.121 -12.784 1.00 89.44 76 PRO A CA 1
ATOM 600 C C . PRO A 1 76 ? 15.864 6.841 -12.403 1.00 89.44 76 PRO A C 1
ATOM 602 O O . PRO A 1 76 ? 16.771 7.439 -12.978 1.00 89.44 76 PRO A O 1
ATOM 605 N N . ILE A 1 77 ? 16.091 5.950 -11.432 1.00 89.12 77 ILE A N 1
ATOM 606 C CA . ILE A 1 77 ? 17.431 5.505 -11.030 1.00 89.12 77 ILE A CA 1
ATOM 607 C C . ILE A 1 77 ? 17.971 4.504 -12.061 1.00 89.12 77 ILE A C 1
ATOM 609 O O . ILE A 1 77 ? 19.142 4.557 -12.429 1.00 89.12 77 ILE A O 1
ATOM 613 N N . ILE A 1 78 ? 17.109 3.605 -12.546 1.00 91.00 78 ILE A N 1
ATOM 614 C CA . ILE A 1 78 ? 17.472 2.533 -13.483 1.00 91.00 78 ILE A CA 1
ATOM 615 C C . ILE A 1 78 ? 17.545 3.034 -14.930 1.00 91.00 78 ILE A C 1
ATOM 617 O O . ILE A 1 78 ? 18.462 2.666 -15.665 1.00 91.00 78 ILE A O 1
ATOM 621 N N . ILE A 1 79 ? 16.583 3.859 -15.348 1.00 90.31 79 ILE A N 1
ATOM 622 C CA . ILE A 1 79 ? 16.499 4.429 -16.695 1.00 90.31 79 ILE A CA 1
ATOM 623 C C . ILE A 1 79 ? 16.878 5.910 -16.591 1.00 90.31 79 ILE A C 1
ATOM 625 O O . ILE A 1 79 ? 16.022 6.736 -16.271 1.00 90.31 79 ILE A O 1
ATOM 629 N N . PRO A 1 80 ? 18.147 6.280 -16.847 1.00 85.12 80 PRO A N 1
ATOM 630 C CA . PRO A 1 80 ? 18.572 7.666 -16.711 1.00 85.12 80 PRO A CA 1
ATOM 631 C C . PRO A 1 80 ? 17.858 8.567 -17.727 1.00 85.12 80 PRO A C 1
ATOM 633 O O . PRO A 1 80 ? 17.455 8.112 -18.804 1.00 85.12 80 PRO A O 1
ATOM 636 N N . GLN A 1 81 ? 17.709 9.853 -17.385 1.00 81.38 81 GLN A N 1
ATOM 637 C CA . GLN A 1 81 ? 17.107 10.857 -18.274 1.00 81.38 81 GLN A CA 1
ATOM 638 C C . GLN A 1 81 ? 17.969 11.124 -19.511 1.00 81.38 81 GLN A C 1
ATOM 640 O O . GLN A 1 81 ? 17.429 11.271 -20.601 1.00 81.38 81 GLN A O 1
ATOM 645 N N . ASP A 1 82 ? 19.291 11.126 -19.347 1.00 80.06 82 ASP A N 1
ATOM 646 C CA . ASP A 1 82 ? 20.254 11.285 -20.432 1.00 80.06 82 ASP A CA 1
ATOM 647 C C . ASP A 1 82 ? 21.511 10.450 -20.150 1.00 80.06 82 ASP A C 1
ATOM 649 O O . ASP A 1 82 ? 21.838 10.156 -18.996 1.00 80.06 82 ASP A O 1
ATOM 653 N N . ILE A 1 83 ? 22.220 10.057 -21.205 1.00 81.31 83 ILE A N 1
ATOM 654 C CA . ILE A 1 83 ? 23.521 9.404 -21.109 1.00 81.31 83 ILE A CA 1
ATOM 655 C C . ILE A 1 83 ? 24.513 10.162 -21.981 1.00 81.31 83 ILE A C 1
ATOM 657 O O . ILE A 1 83 ? 24.442 10.131 -23.211 1.00 81.31 83 ILE A O 1
ATOM 661 N N . ASN A 1 84 ? 25.532 10.728 -21.326 1.00 74.44 84 ASN A N 1
ATOM 662 C CA . ASN A 1 84 ? 26.635 11.397 -22.005 1.00 74.44 84 ASN A CA 1
ATOM 663 C C . ASN A 1 84 ? 27.189 10.533 -23.143 1.00 74.44 84 ASN A C 1
ATOM 665 O O . ASN A 1 84 ? 27.491 9.338 -22.976 1.00 74.44 84 ASN A O 1
ATOM 669 N N . ASN A 1 85 ? 27.396 11.197 -24.277 1.00 71.56 85 ASN A N 1
ATOM 670 C CA . ASN A 1 85 ? 27.896 10.644 -25.526 1.00 71.56 85 ASN A CA 1
ATOM 671 C C . ASN A 1 85 ? 26.875 9.827 -26.336 1.00 71.56 85 ASN A C 1
ATOM 673 O O . ASN A 1 85 ? 27.301 9.200 -27.294 1.00 71.56 85 ASN A O 1
ATOM 677 N N . LEU A 1 86 ? 25.576 9.787 -26.029 1.00 81.81 86 LEU A N 1
ATOM 678 C CA . LEU A 1 86 ? 24.576 9.086 -26.859 1.00 81.81 86 LEU A CA 1
ATOM 679 C C . LEU A 1 86 ? 23.506 10.059 -27.392 1.00 81.81 86 LEU A C 1
ATOM 681 O O . LEU A 1 86 ? 22.459 10.208 -26.769 1.00 81.81 86 LEU A O 1
ATOM 685 N N . PRO A 1 87 ? 23.723 10.711 -28.551 1.00 79.62 87 PRO A N 1
ATOM 686 C CA . PRO A 1 87 ? 22.777 11.694 -29.087 1.00 79.62 87 PRO A CA 1
ATOM 687 C C . PRO A 1 87 ? 21.405 11.095 -29.428 1.00 79.62 87 PRO A C 1
ATOM 689 O O . PRO A 1 87 ? 20.396 11.792 -29.346 1.00 79.62 87 PRO A O 1
ATOM 692 N N . THR A 1 88 ? 21.325 9.802 -29.769 1.00 84.00 88 THR A N 1
ATOM 693 C CA . THR A 1 88 ? 20.038 9.126 -30.018 1.00 84.00 88 THR A CA 1
ATOM 694 C C . THR A 1 88 ? 19.443 8.442 -28.784 1.00 84.00 88 THR A C 1
ATOM 696 O O . THR A 1 88 ? 18.466 7.695 -28.907 1.00 84.00 88 THR A O 1
ATOM 699 N N . TYR A 1 89 ? 19.962 8.722 -27.579 1.00 86.06 89 TYR A N 1
ATOM 700 C CA . TYR A 1 89 ? 19.529 8.063 -26.345 1.00 86.06 89 TYR A CA 1
ATOM 701 C C . TYR A 1 89 ? 18.029 8.204 -26.067 1.00 86.06 89 TYR A C 1
ATOM 703 O O . TYR A 1 89 ? 17.424 7.243 -25.611 1.00 86.06 89 TYR A O 1
ATOM 711 N N . ASN A 1 90 ? 17.387 9.313 -26.441 1.00 86.44 90 ASN A N 1
ATOM 712 C CA . ASN A 1 90 ? 15.933 9.472 -26.294 1.00 86.44 90 ASN A CA 1
ATOM 713 C C . ASN A 1 90 ? 15.129 8.328 -26.948 1.00 86.44 90 ASN A C 1
ATOM 715 O O . ASN A 1 90 ? 14.109 7.895 -26.412 1.00 86.44 90 ASN A O 1
ATOM 719 N N . LYS A 1 91 ? 15.595 7.789 -28.086 1.00 88.06 91 LYS A N 1
ATOM 720 C CA . LYS A 1 91 ? 14.955 6.630 -28.737 1.00 88.06 91 LYS A CA 1
ATOM 721 C C . LYS A 1 91 ? 15.199 5.344 -27.946 1.00 88.06 91 LYS A C 1
ATOM 723 O O . LYS A 1 91 ? 14.270 4.572 -27.740 1.00 88.06 91 LYS A O 1
ATOM 728 N N . ILE A 1 92 ? 16.420 5.152 -27.449 1.00 87.62 92 ILE A N 1
ATOM 729 C CA . ILE A 1 92 ? 16.798 4.009 -26.603 1.00 87.62 92 ILE A CA 1
ATOM 730 C C . ILE A 1 92 ? 16.012 4.030 -25.279 1.00 87.62 92 ILE A C 1
ATOM 732 O O . ILE A 1 92 ? 15.506 3.001 -24.843 1.00 87.62 92 ILE A O 1
ATOM 736 N N . GLN A 1 93 ? 15.829 5.204 -24.675 1.00 91.25 93 GLN A N 1
ATOM 737 C CA . GLN A 1 93 ? 15.019 5.402 -23.476 1.00 91.25 93 GLN A CA 1
ATOM 738 C C . GLN A 1 93 ? 13.556 5.010 -23.721 1.00 91.25 93 GLN A C 1
ATOM 740 O O . GLN A 1 93 ? 12.979 4.278 -22.921 1.00 91.25 93 GLN A O 1
ATOM 745 N N . ASN A 1 94 ? 12.961 5.422 -24.847 1.00 90.38 94 ASN A N 1
ATOM 746 C CA . ASN A 1 94 ? 11.604 5.003 -25.221 1.00 90.38 94 ASN A CA 1
ATOM 747 C C . ASN A 1 94 ? 11.489 3.481 -25.375 1.00 90.38 94 ASN A C 1
ATOM 749 O O . ASN A 1 94 ? 10.492 2.890 -24.952 1.00 90.38 94 ASN A O 1
ATOM 753 N N . ASN A 1 95 ? 12.517 2.841 -25.935 1.00 92.00 95 ASN A N 1
ATOM 754 C CA . ASN A 1 95 ? 12.568 1.388 -26.043 1.00 92.00 95 ASN A CA 1
ATOM 755 C C . ASN A 1 95 ? 12.650 0.735 -24.658 1.00 92.00 95 ASN A C 1
ATOM 757 O O . ASN A 1 95 ? 11.917 -0.213 -24.406 1.00 92.00 95 ASN A O 1
ATOM 761 N N . PHE A 1 96 ? 13.457 1.262 -23.730 1.00 92.69 96 PHE A N 1
ATOM 762 C CA . PHE A 1 96 ? 13.496 0.765 -22.349 1.00 92.69 96 PHE A CA 1
ATOM 763 C C . PHE A 1 96 ? 12.155 0.897 -21.627 1.00 92.69 96 PHE A C 1
ATOM 765 O O . PHE A 1 96 ? 11.740 -0.041 -20.952 1.00 92.69 96 PHE A O 1
ATOM 772 N N . LEU A 1 97 ? 11.446 2.012 -21.807 1.00 91.69 97 LEU A N 1
ATOM 773 C CA . LEU A 1 97 ? 10.100 2.185 -21.255 1.00 91.69 97 LEU A CA 1
ATOM 774 C C . LEU A 1 97 ? 9.104 1.182 -21.855 1.00 91.69 97 LEU A C 1
ATOM 776 O O . LEU A 1 97 ? 8.288 0.621 -21.130 1.00 91.69 97 LEU A O 1
ATOM 780 N N . SER A 1 98 ? 9.213 0.904 -23.156 1.00 90.81 98 SER A N 1
ATOM 781 C CA . SER A 1 98 ? 8.388 -0.108 -23.831 1.00 90.81 98 SER A CA 1
ATOM 782 C C . SER A 1 98 ? 8.703 -1.522 -23.329 1.00 90.81 98 SER A C 1
ATOM 784 O O . SER A 1 98 ? 7.790 -2.307 -23.089 1.00 90.81 98 SER A O 1
ATOM 786 N N . ILE A 1 99 ? 9.985 -1.832 -23.104 1.00 91.62 99 ILE A N 1
ATOM 787 C CA . ILE A 1 99 ? 10.433 -3.101 -22.512 1.00 91.62 99 ILE A CA 1
ATOM 788 C C . ILE A 1 99 ? 9.887 -3.248 -21.090 1.00 91.62 99 ILE A C 1
ATOM 790 O O . ILE A 1 99 ? 9.421 -4.328 -20.750 1.00 91.62 99 ILE A O 1
ATOM 794 N N . LEU A 1 100 ? 9.897 -2.182 -20.283 1.00 91.75 100 LEU A N 1
ATOM 795 C CA . LEU A 1 100 ? 9.314 -2.190 -18.938 1.00 91.75 100 LEU A CA 1
ATOM 796 C C . LEU A 1 100 ? 7.791 -2.409 -18.971 1.00 91.75 100 LEU A C 1
ATOM 798 O O . LEU A 1 100 ? 7.266 -3.182 -18.180 1.00 91.75 100 LEU A O 1
ATOM 802 N N . MET A 1 101 ? 7.064 -1.777 -19.898 1.00 89.06 101 MET A N 1
ATOM 803 C CA . MET A 1 101 ? 5.620 -2.015 -20.047 1.00 89.06 101 MET A CA 1
ATOM 804 C C . MET A 1 101 ? 5.304 -3.455 -20.465 1.00 89.06 101 MET A C 1
ATOM 806 O O . MET A 1 101 ? 4.365 -4.059 -19.948 1.00 89.06 101 MET A O 1
ATOM 810 N N . LEU A 1 102 ? 6.095 -4.007 -21.388 1.00 88.44 102 LEU A N 1
ATOM 811 C CA . LEU A 1 102 ? 5.970 -5.390 -21.837 1.00 88.44 102 LEU A CA 1
ATOM 812 C C . LEU A 1 102 ? 6.352 -6.373 -20.726 1.00 88.44 102 LEU A C 1
ATOM 814 O O . LEU A 1 102 ? 5.721 -7.420 -20.595 1.00 88.44 102 LEU A O 1
ATOM 818 N N . SER A 1 103 ? 7.351 -6.042 -19.901 1.00 87.75 103 SER A N 1
ATOM 819 C CA . SER A 1 103 ? 7.838 -6.960 -18.877 1.00 87.75 103 SER A CA 1
ATOM 820 C C . SER A 1 103 ? 6.822 -7.229 -17.767 1.00 87.75 103 SER A C 1
ATOM 822 O O . SER A 1 103 ? 6.784 -8.343 -17.248 1.00 87.75 103 SER A O 1
ATOM 824 N N . GLY A 1 104 ? 5.933 -6.278 -17.466 1.00 81.88 104 GLY A N 1
ATOM 825 C CA . GLY A 1 104 ? 4.827 -6.491 -16.524 1.00 81.88 104 GLY A CA 1
ATOM 826 C C . GLY A 1 104 ? 3.740 -7.460 -16.996 1.00 81.88 104 GLY A C 1
ATOM 827 O O . GLY A 1 104 ? 2.907 -7.878 -16.194 1.00 81.88 104 GLY A O 1
ATOM 828 N N . LEU A 1 105 ? 3.738 -7.871 -18.270 1.00 81.75 105 LEU A N 1
ATOM 829 C CA . LEU A 1 105 ? 2.850 -8.937 -18.752 1.00 81.75 105 LEU A CA 1
ATOM 830 C C . LEU A 1 105 ? 3.359 -10.335 -18.368 1.00 81.75 105 LEU A C 1
ATOM 832 O O . LEU A 1 105 ? 2.567 -11.274 -18.275 1.00 81.75 105 LEU A O 1
ATOM 836 N N . PHE A 1 106 ? 4.660 -10.497 -18.105 1.00 78.81 106 PHE A N 1
ATOM 837 C CA . PHE A 1 106 ? 5.238 -11.810 -17.810 1.00 78.81 106 PHE A CA 1
ATOM 838 C C . PHE A 1 106 ? 4.800 -12.403 -16.471 1.00 78.81 106 PHE A C 1
ATOM 840 O O . PHE A 1 106 ? 4.445 -13.581 -16.475 1.00 78.81 106 PHE A O 1
ATOM 847 N N . PRO A 1 107 ? 4.726 -11.655 -15.351 1.00 73.62 107 PRO A N 1
ATOM 848 C CA . PRO A 1 107 ? 4.144 -12.188 -14.120 1.00 73.62 107 PRO A CA 1
ATOM 849 C C . PRO A 1 107 ? 2.741 -12.788 -14.330 1.00 73.62 107 PRO A C 1
ATOM 851 O O . PRO A 1 107 ? 2.430 -13.827 -13.753 1.00 73.62 107 PRO A O 1
ATOM 854 N N . MET A 1 108 ? 1.928 -12.211 -15.226 1.00 72.69 108 MET A N 1
ATOM 855 C CA . MET A 1 108 ? 0.589 -12.729 -15.553 1.00 72.69 108 MET A CA 1
ATOM 856 C C . MET A 1 108 ? 0.638 -14.038 -16.327 1.00 72.69 108 MET A C 1
ATOM 858 O O . MET A 1 108 ? -0.087 -14.978 -15.998 1.00 72.69 108 MET A O 1
ATOM 862 N N . ALA A 1 109 ? 1.505 -14.110 -17.339 1.00 73.06 109 ALA A N 1
ATOM 863 C CA . ALA A 1 109 ? 1.726 -15.335 -18.097 1.00 73.06 109 ALA A CA 1
ATOM 864 C C . ALA A 1 109 ? 2.187 -16.472 -17.173 1.00 73.06 109 ALA A C 1
ATOM 866 O O . ALA A 1 109 ? 1.709 -17.595 -17.298 1.00 73.06 109 ALA A O 1
ATOM 867 N N . PHE A 1 110 ? 3.042 -16.164 -16.193 1.00 72.38 110 PHE A N 1
ATOM 868 C CA . PHE A 1 110 ? 3.484 -17.119 -15.179 1.00 72.38 110 PHE A CA 1
ATOM 869 C C . PHE A 1 110 ? 2.334 -17.599 -14.292 1.00 72.38 110 PHE A C 1
ATOM 871 O O . PHE A 1 110 ? 2.171 -18.806 -14.134 1.00 72.38 110 PHE A O 1
ATOM 878 N N . ILE A 1 111 ? 1.499 -16.697 -13.765 1.00 68.31 111 ILE A N 1
ATOM 879 C CA . ILE A 1 111 ? 0.327 -17.086 -12.961 1.00 68.31 111 ILE A CA 1
ATOM 880 C C . ILE A 1 111 ? -0.594 -18.012 -13.770 1.00 68.31 111 ILE A C 1
ATOM 882 O O . ILE A 1 111 ? -0.984 -19.069 -13.284 1.00 68.31 111 ILE A O 1
ATOM 886 N N . TYR A 1 112 ? -0.890 -17.672 -15.024 1.00 67.94 112 TYR A N 1
ATOM 887 C CA . TYR A 1 112 ? -1.731 -18.500 -15.891 1.00 67.94 112 TYR A CA 1
ATOM 888 C C . TYR A 1 112 ? -1.122 -19.889 -16.158 1.00 67.94 112 TYR A C 1
ATOM 890 O O . TYR A 1 112 ? -1.794 -20.913 -16.027 1.00 67.94 112 TYR A O 1
ATOM 898 N N . VAL A 1 113 ? 0.167 -19.939 -16.495 1.00 70.69 113 VAL A N 1
ATOM 899 C CA . VAL A 1 113 ? 0.874 -21.181 -16.833 1.00 70.69 113 VAL A CA 1
ATOM 900 C C . VAL A 1 113 ? 1.002 -22.113 -15.625 1.00 70.69 113 VAL A C 1
ATOM 902 O O . VAL A 1 113 ? 0.751 -23.308 -15.762 1.00 70.69 113 VAL A O 1
ATOM 905 N N . PHE A 1 114 ? 1.342 -21.577 -14.448 1.00 67.19 114 PHE A N 1
ATOM 906 C CA . PHE A 1 114 ? 1.574 -22.368 -13.234 1.00 67.19 114 PHE A CA 1
ATOM 907 C C . PHE A 1 114 ? 0.302 -22.831 -12.521 1.00 67.19 114 PHE A C 1
ATOM 909 O O . PHE A 1 114 ? 0.336 -23.874 -11.868 1.00 67.19 114 PHE A O 1
ATOM 916 N N . TYR A 1 115 ? -0.787 -22.061 -12.607 1.00 63.88 115 TYR A N 1
ATOM 917 C CA . TYR A 1 115 ? -2.035 -22.378 -11.906 1.00 63.88 115 TYR A CA 1
ATOM 918 C C . TYR A 1 115 ? -3.103 -23.020 -12.792 1.00 63.88 115 TYR A C 1
ATOM 920 O O . TYR A 1 115 ? -3.980 -23.691 -12.255 1.00 63.88 115 TYR A O 1
ATOM 928 N N . TYR A 1 116 ? -3.066 -22.814 -14.114 1.00 64.38 116 TYR A N 1
ATOM 929 C CA . TYR A 1 116 ? -4.147 -23.249 -15.005 1.00 64.38 116 TYR A CA 1
ATOM 930 C C . TYR A 1 116 ? -3.689 -24.183 -16.128 1.00 64.38 116 TYR A C 1
ATOM 932 O O . TYR A 1 116 ? -4.323 -25.208 -16.359 1.00 64.38 116 TYR A O 1
ATOM 940 N N . ALA A 1 117 ? -2.611 -23.847 -16.843 1.00 62.69 117 ALA A N 1
ATOM 941 C CA . ALA A 1 117 ? -2.275 -24.554 -18.082 1.00 62.69 117 ALA A CA 1
ATOM 942 C C . ALA A 1 117 ? -1.542 -25.892 -17.874 1.00 62.69 117 ALA A C 1
ATOM 944 O O . ALA A 1 117 ? -1.694 -26.792 -18.697 1.00 62.69 117 ALA A O 1
ATOM 945 N N . PHE A 1 118 ? -0.751 -26.034 -16.806 1.00 62.97 118 PHE A N 1
ATOM 946 C CA . PHE A 1 118 ? 0.074 -27.224 -16.584 1.00 62.97 118 PHE A CA 1
ATOM 947 C C . PHE A 1 118 ? 0.132 -27.614 -15.107 1.00 62.97 118 PHE A C 1
ATOM 949 O O . PHE A 1 118 ? 0.356 -26.770 -14.237 1.00 62.97 118 PHE A O 1
ATOM 956 N N . ASP A 1 119 ? 0.011 -28.912 -14.823 1.00 67.12 119 ASP A N 1
ATOM 957 C CA . ASP A 1 119 ? 0.179 -29.431 -13.467 1.00 67.12 119 ASP A CA 1
ATOM 958 C C . ASP A 1 119 ? 1.663 -29.686 -13.164 1.00 67.12 119 ASP A C 1
ATOM 960 O O . ASP A 1 119 ? 2.193 -30.790 -13.292 1.00 67.12 119 ASP A O 1
ATOM 964 N N . PHE A 1 120 ? 2.379 -28.609 -12.837 1.00 68.19 120 PHE A N 1
ATOM 965 C CA . PHE A 1 120 ? 3.790 -28.692 -12.467 1.00 68.19 120 PHE A CA 1
ATOM 966 C C . PHE A 1 120 ? 3.986 -29.338 -11.091 1.00 68.19 120 PHE A C 1
ATOM 968 O O . PHE A 1 120 ? 3.191 -29.140 -10.166 1.00 68.19 120 PHE A O 1
ATOM 975 N N . SER A 1 121 ? 5.110 -30.044 -10.928 1.00 74.94 121 SER A N 1
ATOM 976 C CA . SER A 1 121 ? 5.500 -30.626 -9.643 1.00 74.94 121 SER A CA 1
ATOM 977 C C . SER A 1 121 ? 5.679 -29.551 -8.563 1.00 74.94 121 SER A C 1
ATOM 979 O O . SER A 1 121 ? 6.051 -28.404 -8.837 1.00 74.94 121 SER A O 1
ATOM 981 N N . GLN A 1 122 ? 5.443 -29.931 -7.303 1.00 74.38 122 GLN A N 1
ATOM 982 C CA . GLN A 1 122 ? 5.493 -29.011 -6.161 1.00 74.38 122 GLN A CA 1
ATOM 983 C C . GLN A 1 122 ? 6.852 -28.299 -6.025 1.00 74.38 122 GLN A C 1
ATOM 985 O O . GLN A 1 122 ? 6.909 -27.135 -5.638 1.00 74.38 122 GLN A O 1
ATOM 990 N N . ALA A 1 123 ? 7.945 -28.964 -6.414 1.00 74.00 123 ALA A N 1
ATOM 991 C CA . ALA A 1 123 ? 9.286 -28.380 -6.422 1.00 74.00 123 ALA A CA 1
ATOM 992 C C . ALA A 1 123 ? 9.409 -27.183 -7.385 1.00 74.00 123 ALA A C 1
ATOM 994 O O . ALA A 1 123 ? 10.036 -26.178 -7.050 1.00 74.00 123 ALA A O 1
ATOM 995 N N . VAL A 1 124 ? 8.776 -27.254 -8.561 1.00 73.31 124 VAL A N 1
ATOM 996 C CA . VAL A 1 124 ? 8.788 -26.157 -9.542 1.00 73.31 124 VAL A CA 1
ATOM 997 C C . VAL A 1 124 ? 7.872 -25.021 -9.081 1.00 73.31 124 VAL A C 1
ATOM 999 O O . VAL A 1 124 ? 8.246 -23.856 -9.200 1.00 73.31 124 VAL A O 1
ATOM 1002 N N . LYS A 1 125 ? 6.718 -25.340 -8.477 1.00 71.44 125 LYS A N 1
ATOM 1003 C CA . LYS A 1 125 ? 5.812 -24.340 -7.884 1.00 71.44 125 LYS A CA 1
ATOM 1004 C C . LYS A 1 125 ? 6.503 -23.547 -6.763 1.00 71.44 125 LYS A C 1
ATOM 1006 O O . LYS A 1 125 ? 6.418 -22.320 -6.758 1.00 71.44 125 LYS A O 1
ATOM 1011 N N . ASN A 1 126 ? 7.275 -24.208 -5.896 1.00 77.12 126 ASN A N 1
ATOM 1012 C CA . ASN A 1 126 ? 8.040 -23.547 -4.827 1.00 77.12 126 ASN A CA 1
ATOM 1013 C C . ASN A 1 126 ? 9.145 -22.615 -5.362 1.00 77.12 126 ASN A C 1
ATOM 1015 O O . ASN A 1 126 ? 9.397 -21.563 -4.781 1.00 77.12 126 ASN A O 1
ATOM 1019 N N . ASN A 1 127 ? 9.766 -22.960 -6.494 1.00 80.88 127 ASN A N 1
ATOM 1020 C CA . ASN A 1 127 ? 10.821 -22.154 -7.125 1.00 80.88 127 ASN A CA 1
ATOM 1021 C C . ASN A 1 127 ? 10.300 -21.188 -8.208 1.00 80.88 127 ASN A C 1
ATOM 1023 O O . ASN A 1 127 ? 11.090 -20.532 -8.892 1.00 80.88 127 ASN A O 1
ATOM 1027 N N . SER A 1 128 ? 8.979 -21.073 -8.365 1.00 76.69 128 SER A N 1
ATOM 1028 C CA . SER A 1 128 ? 8.334 -20.312 -9.444 1.00 76.69 128 SER A CA 1
ATOM 1029 C C . SER A 1 128 ? 8.733 -18.834 -9.479 1.00 76.69 128 SER A C 1
ATOM 1031 O O . SER A 1 128 ? 8.904 -18.279 -10.562 1.00 76.69 128 SER A O 1
ATOM 1033 N N . GLY A 1 129 ? 8.962 -18.207 -8.320 1.00 78.75 129 GLY A N 1
ATOM 1034 C CA . GLY A 1 129 ? 9.395 -16.808 -8.231 1.00 78.75 129 GLY A CA 1
ATOM 1035 C C . GLY A 1 129 ? 10.800 -16.553 -8.791 1.00 78.75 129 GLY A C 1
ATOM 1036 O O . GLY A 1 129 ? 11.034 -15.525 -9.425 1.00 78.75 129 GLY A O 1
ATOM 1037 N N . TRP A 1 130 ? 11.730 -17.496 -8.611 1.00 82.81 130 TRP A N 1
ATOM 1038 C CA . TRP A 1 130 ? 13.076 -17.408 -9.190 1.00 82.81 130 TRP A CA 1
ATOM 1039 C C . TRP A 1 130 ? 13.059 -17.696 -10.690 1.00 82.81 130 TRP A C 1
ATOM 1041 O O . TRP A 1 130 ? 13.724 -17.009 -11.465 1.00 82.81 130 TRP A O 1
ATOM 1051 N N . LEU A 1 131 ? 12.256 -18.678 -11.107 1.00 83.00 131 LEU A N 1
ATOM 1052 C CA . LEU A 1 131 ? 12.057 -19.004 -12.519 1.00 83.00 131 LEU A CA 1
ATOM 1053 C C . LEU A 1 131 ? 11.431 -17.831 -13.284 1.00 83.00 131 LEU A C 1
ATOM 1055 O O . LEU A 1 131 ? 11.877 -17.518 -14.389 1.00 83.00 131 LEU A O 1
ATOM 1059 N N . SER A 1 132 ? 10.455 -17.140 -12.686 1.00 83.38 132 SER A N 1
ATOM 1060 C CA . SER A 1 132 ? 9.856 -15.949 -13.287 1.00 83.38 132 SER A CA 1
ATOM 1061 C C . SER A 1 132 ? 10.885 -14.831 -13.445 1.00 83.38 132 SER A C 1
ATOM 1063 O O . SER A 1 132 ? 11.036 -14.313 -14.549 1.00 83.38 132 SER A O 1
ATOM 1065 N N . LEU A 1 133 ? 11.684 -14.533 -12.416 1.00 86.69 133 LEU A N 1
ATOM 1066 C CA . LEU A 1 133 ? 12.739 -13.517 -12.494 1.00 86.69 133 LEU A CA 1
ATOM 1067 C C . LEU A 1 133 ? 13.758 -13.811 -13.605 1.00 86.69 133 LEU A C 1
ATOM 1069 O O . LEU A 1 133 ? 14.062 -12.930 -14.412 1.00 86.69 133 LEU A O 1
ATOM 1073 N N . LEU A 1 134 ? 14.261 -15.048 -13.671 1.00 87.62 134 LEU A N 1
ATOM 1074 C CA . LEU A 1 134 ? 15.231 -15.461 -14.688 1.00 87.62 134 LEU A CA 1
ATOM 1075 C C . LEU A 1 134 ? 14.646 -15.359 -16.099 1.00 87.62 134 LEU A C 1
ATOM 1077 O O . LEU A 1 134 ? 15.300 -14.831 -16.997 1.00 87.62 134 LEU A O 1
ATOM 1081 N N . SER A 1 135 ? 13.406 -15.813 -16.290 1.00 86.81 135 SER A N 1
ATOM 1082 C CA . SER A 1 135 ? 12.741 -15.754 -17.594 1.00 86.81 135 SER A CA 1
ATOM 1083 C C . SER A 1 135 ? 12.528 -14.316 -18.078 1.00 86.81 135 SER A C 1
ATOM 1085 O O . SER A 1 135 ? 12.834 -14.009 -19.231 1.00 86.81 135 SER A O 1
ATOM 1087 N N . ILE A 1 136 ? 12.089 -13.415 -17.188 1.00 89.44 136 ILE A N 1
ATOM 1088 C CA . ILE A 1 136 ? 11.902 -11.997 -17.496 1.00 89.44 136 ILE A CA 1
ATOM 1089 C C . ILE A 1 136 ? 13.256 -11.385 -17.845 1.00 89.44 136 ILE A C 1
ATOM 1091 O O . ILE A 1 136 ? 13.353 -10.687 -18.847 1.00 89.44 136 ILE A O 1
ATOM 1095 N N . GLY A 1 137 ? 14.308 -11.691 -17.079 1.00 90.06 137 GLY A N 1
ATOM 1096 C CA . GLY A 1 137 ? 15.663 -11.198 -17.326 1.00 90.06 137 GLY A CA 1
ATOM 1097 C C . GLY A 1 137 ? 16.224 -11.611 -18.686 1.00 90.06 137 GLY A C 1
ATOM 1098 O O . GLY A 1 137 ? 16.710 -10.768 -19.438 1.00 90.06 137 GLY A O 1
ATOM 1099 N N . VAL A 1 138 ? 16.128 -12.894 -19.042 1.00 90.94 138 VAL A N 1
ATOM 1100 C CA . VAL A 1 138 ? 16.586 -13.383 -20.354 1.00 90.94 138 VAL A CA 1
ATOM 1101 C C . VAL A 1 138 ? 15.809 -12.699 -21.479 1.00 90.94 138 VAL A C 1
ATOM 1103 O O . VAL A 1 138 ? 16.395 -12.245 -22.464 1.00 90.94 138 VAL A O 1
ATOM 1106 N N . LEU A 1 139 ? 14.494 -12.569 -21.323 1.00 89.50 139 LEU A N 1
ATOM 1107 C CA . LEU A 1 139 ? 13.639 -12.010 -22.355 1.00 89.50 139 LEU A CA 1
ATOM 1108 C C . LEU A 1 139 ? 13.832 -10.498 -22.532 1.00 89.50 139 LEU A C 1
ATOM 1110 O O . LEU A 1 139 ? 13.917 -10.029 -23.667 1.00 89.50 139 LEU A O 1
ATOM 1114 N N . THR A 1 140 ? 13.984 -9.730 -21.448 1.00 91.31 140 THR A N 1
ATOM 1115 C CA . THR A 1 140 ? 14.280 -8.291 -21.538 1.00 91.31 140 THR A CA 1
ATOM 1116 C C . THR A 1 140 ? 15.645 -8.034 -22.176 1.00 91.31 140 THR A C 1
ATOM 1118 O O . THR A 1 140 ? 15.770 -7.082 -22.949 1.00 91.31 140 THR A O 1
ATOM 1121 N N . ILE A 1 141 ? 16.651 -8.885 -21.928 1.00 92.06 141 ILE A N 1
ATOM 1122 C CA . ILE A 1 141 ? 17.961 -8.819 -22.600 1.00 92.06 141 ILE A CA 1
ATOM 1123 C C . ILE A 1 141 ? 17.809 -9.049 -24.106 1.00 92.06 141 ILE A C 1
ATOM 1125 O O . ILE A 1 141 ? 18.301 -8.244 -24.900 1.00 92.06 141 ILE A O 1
ATOM 1129 N N . ILE A 1 142 ? 17.112 -10.118 -24.511 1.00 91.50 142 ILE A N 1
ATOM 1130 C CA . ILE A 1 142 ? 16.907 -10.446 -25.931 1.00 91.50 142 ILE A CA 1
ATOM 1131 C C . ILE A 1 142 ? 16.187 -9.294 -26.637 1.00 91.50 142 ILE A C 1
ATOM 1133 O O . ILE A 1 142 ? 16.658 -8.806 -27.665 1.00 91.50 142 ILE A O 1
ATOM 1137 N N . ILE A 1 143 ? 15.087 -8.807 -26.061 1.00 89.81 143 ILE A N 1
ATOM 1138 C CA . ILE A 1 143 ? 14.295 -7.718 -26.642 1.00 89.81 143 ILE A CA 1
ATOM 1139 C C . ILE A 1 143 ? 15.113 -6.421 -26.701 1.00 89.81 143 ILE A C 1
ATOM 1141 O O . ILE A 1 143 ? 15.105 -5.741 -27.728 1.00 89.81 143 ILE A O 1
ATOM 1145 N N . SER A 1 144 ? 15.874 -6.094 -25.650 1.00 91.06 144 SER A N 1
ATOM 1146 C CA . SER A 1 144 ? 16.764 -4.926 -25.659 1.00 91.06 144 SER A CA 1
ATOM 1147 C C . SER A 1 144 ? 17.811 -5.027 -26.763 1.00 91.06 144 SER A C 1
ATOM 1149 O O . SER A 1 144 ? 18.027 -4.058 -27.491 1.00 91.06 144 SER A O 1
ATOM 1151 N N . CYS A 1 145 ? 18.427 -6.200 -26.932 1.00 89.31 145 CYS A N 1
ATOM 1152 C CA . CYS A 1 145 ? 19.402 -6.441 -27.987 1.00 89.31 145 CYS A CA 1
ATOM 1153 C C . CYS A 1 145 ? 18.781 -6.219 -29.372 1.00 89.31 145 CYS A C 1
ATOM 1155 O O . CYS A 1 145 ? 19.344 -5.484 -30.175 1.00 89.31 145 CYS A O 1
ATOM 1157 N N . LEU A 1 146 ? 17.591 -6.767 -29.637 1.00 89.81 146 LEU A N 1
ATOM 1158 C CA . LEU A 1 146 ? 16.923 -6.644 -30.936 1.00 89.81 146 LEU A CA 1
ATOM 1159 C C . LEU A 1 146 ? 16.509 -5.202 -31.262 1.00 89.81 146 LEU A C 1
ATOM 1161 O O . LEU A 1 146 ? 16.797 -4.710 -32.354 1.00 89.81 146 LEU A O 1
ATOM 1165 N N . ILE A 1 147 ? 15.862 -4.510 -30.321 1.00 90.12 147 ILE A N 1
ATOM 1166 C CA . ILE A 1 147 ? 15.271 -3.188 -30.575 1.00 90.12 147 ILE A CA 1
ATOM 1167 C C . ILE A 1 147 ? 16.339 -2.083 -30.553 1.00 90.12 147 ILE A C 1
ATOM 1169 O O . ILE A 1 147 ? 16.303 -1.160 -31.372 1.00 90.12 147 ILE A O 1
ATOM 1173 N N . ASN A 1 148 ? 17.325 -2.162 -29.651 1.00 89.44 148 ASN A N 1
ATOM 1174 C CA . ASN A 1 148 ? 18.326 -1.102 -29.497 1.00 89.44 148 ASN A CA 1
ATOM 1175 C C . ASN A 1 148 ? 19.524 -1.233 -30.444 1.00 89.44 148 ASN A C 1
ATOM 1177 O O . ASN A 1 148 ? 20.282 -0.268 -30.568 1.00 89.44 148 ASN A O 1
ATOM 1181 N N . ARG A 1 149 ? 19.692 -2.365 -31.147 1.00 86.94 149 ARG A N 1
ATOM 1182 C CA . ARG A 1 149 ? 20.864 -2.624 -32.004 1.00 86.94 149 ARG A CA 1
ATOM 1183 C C . ARG A 1 149 ? 21.153 -1.513 -32.997 1.00 86.94 149 ARG A C 1
ATOM 1185 O O . ARG A 1 149 ? 22.265 -0.993 -33.029 1.00 86.94 149 ARG A O 1
ATOM 1192 N N . LYS A 1 150 ? 20.142 -1.117 -33.773 1.00 84.25 150 LYS A N 1
ATOM 1193 C CA . LYS A 1 150 ? 20.296 -0.128 -34.848 1.00 84.25 150 LYS A CA 1
ATOM 1194 C C . LYS A 1 150 ? 20.745 1.237 -34.321 1.00 84.25 150 LYS A C 1
ATOM 1196 O O . LYS A 1 150 ? 21.631 1.856 -34.901 1.00 84.25 150 LYS A O 1
ATOM 1201 N N . TYR A 1 151 ? 20.145 1.696 -33.222 1.00 83.00 151 TYR A N 1
ATOM 1202 C CA . TYR A 1 151 ? 20.452 3.001 -32.631 1.00 83.00 151 TYR A CA 1
ATOM 1203 C C . TYR A 1 151 ? 21.806 2.996 -31.916 1.00 83.00 151 TYR A C 1
ATOM 1205 O O . TYR A 1 151 ? 22.595 3.926 -32.064 1.00 83.00 151 TYR A O 1
ATOM 1213 N N . LEU A 1 152 ? 22.112 1.922 -31.185 1.00 82.88 152 LEU A N 1
ATOM 1214 C CA . LEU A 1 152 ? 23.349 1.839 -30.424 1.00 82.88 152 LEU A CA 1
ATOM 1215 C C . LEU A 1 152 ? 24.579 1.637 -31.318 1.00 82.88 152 LEU A C 1
ATOM 1217 O O . LEU A 1 152 ? 25.617 2.247 -31.070 1.00 82.88 152 LEU A O 1
ATOM 1221 N N . GLU A 1 153 ? 24.500 0.796 -32.353 1.00 83.31 153 GLU A N 1
ATOM 1222 C CA . GLU A 1 153 ? 25.637 0.561 -33.254 1.00 83.31 153 GLU A CA 1
ATOM 1223 C C . GLU A 1 153 ? 25.983 1.802 -34.082 1.00 83.31 153 GLU A C 1
ATOM 1225 O O . GLU A 1 153 ? 27.168 2.084 -34.274 1.00 83.31 153 GLU A O 1
ATOM 1230 N N . HIS A 1 154 ? 24.978 2.595 -34.463 1.00 81.56 154 HIS A N 1
ATOM 1231 C CA . HIS A 1 154 ? 25.177 3.896 -35.097 1.00 81.56 154 HIS A CA 1
ATOM 1232 C C . HIS A 1 154 ? 26.014 4.832 -34.207 1.00 81.56 154 HIS A C 1
ATOM 1234 O O . HIS A 1 154 ? 27.085 5.280 -34.616 1.00 81.56 154 HIS A O 1
ATOM 1240 N N . ASP A 1 155 ? 25.605 5.038 -32.950 1.00 79.69 155 ASP A N 1
ATOM 1241 C CA . ASP A 1 155 ? 26.264 5.978 -32.029 1.00 79.69 155 ASP A CA 1
ATOM 1242 C C . ASP A 1 155 ? 27.596 5.462 -31.440 1.00 79.69 155 ASP A C 1
ATOM 1244 O O . ASP A 1 155 ? 28.334 6.215 -30.793 1.00 79.69 155 ASP A O 1
ATOM 1248 N N . LEU A 1 156 ? 27.915 4.173 -31.598 1.00 81.25 156 LEU A N 1
ATOM 1249 C CA . LEU A 1 156 ? 29.162 3.561 -31.114 1.00 81.25 156 LEU A CA 1
ATOM 1250 C C . LEU A 1 156 ? 30.210 3.321 -32.210 1.00 81.25 156 LEU A C 1
ATOM 1252 O O . LEU A 1 156 ? 31.364 3.032 -31.871 1.00 81.25 156 LEU A O 1
ATOM 1256 N N . SER A 1 157 ? 29.833 3.437 -33.485 1.00 77.62 157 SER A N 1
ATOM 1257 C CA . SER A 1 157 ? 30.715 3.215 -34.641 1.00 77.62 157 SER A CA 1
ATOM 1258 C C . SER A 1 157 ? 31.976 4.089 -34.593 1.00 77.62 157 SER A C 1
ATOM 1260 O O . SER A 1 157 ? 33.079 3.597 -34.819 1.00 77.62 157 SER A O 1
ATOM 1262 N N . ILE A 1 158 ? 31.826 5.344 -34.159 1.00 75.12 158 ILE A N 1
ATOM 1263 C CA . ILE A 1 158 ? 32.885 6.368 -34.124 1.00 75.12 158 ILE A CA 1
ATOM 1264 C C . ILE A 1 158 ? 33.689 6.343 -32.799 1.00 75.12 158 ILE A C 1
ATOM 1266 O O . ILE A 1 158 ? 34.652 7.084 -32.624 1.00 75.12 158 ILE A O 1
ATOM 1270 N N . LYS A 1 159 ? 33.335 5.484 -31.828 1.00 79.62 159 LYS A N 1
ATOM 1271 C CA . LYS A 1 159 ? 33.930 5.504 -30.473 1.00 79.62 159 LYS A CA 1
ATOM 1272 C C . LYS A 1 159 ? 34.976 4.423 -30.222 1.00 79.62 159 LYS A C 1
ATOM 1274 O O . LYS A 1 159 ? 34.921 3.338 -30.799 1.00 79.62 159 LYS A O 1
ATOM 1279 N N . ASN A 1 160 ? 35.852 4.707 -29.252 1.00 84.38 160 ASN A N 1
ATOM 1280 C CA . ASN A 1 160 ? 36.896 3.813 -28.743 1.00 84.38 160 ASN A CA 1
ATOM 1281 C C . ASN A 1 160 ? 36.326 2.474 -28.217 1.00 84.38 160 ASN A C 1
ATOM 1283 O O . ASN A 1 160 ? 35.252 2.427 -27.607 1.00 84.38 160 ASN A O 1
ATOM 1287 N N . THR A 1 161 ? 37.078 1.390 -28.403 1.00 82.25 161 THR A N 1
ATOM 1288 C CA . THR A 1 161 ? 36.725 -0.003 -28.092 1.00 82.25 161 THR A CA 1
ATOM 1289 C C . THR A 1 161 ? 36.308 -0.207 -26.632 1.00 82.25 161 THR A C 1
ATOM 1291 O O . THR A 1 161 ? 35.312 -0.882 -26.370 1.00 82.25 161 THR A O 1
ATOM 1294 N N . LYS A 1 162 ? 36.990 0.439 -25.673 1.00 83.88 162 LYS A N 1
ATOM 1295 C CA . LYS A 1 162 ? 36.642 0.359 -24.238 1.00 83.88 162 LYS A CA 1
ATOM 1296 C C . LYS A 1 162 ? 35.260 0.959 -23.944 1.00 83.88 162 LYS A C 1
ATOM 1298 O O . LYS A 1 162 ? 34.442 0.341 -23.266 1.00 83.88 162 LYS A O 1
ATOM 1303 N N . VAL A 1 163 ? 34.973 2.139 -24.503 1.00 81.69 163 VAL A N 1
ATOM 1304 C CA . VAL A 1 163 ? 33.674 2.824 -24.354 1.00 81.69 163 VAL A CA 1
ATOM 1305 C C . VAL A 1 163 ? 32.566 2.031 -25.048 1.00 81.69 163 VAL A C 1
ATOM 1307 O O . VAL A 1 163 ? 31.465 1.904 -24.515 1.00 81.69 163 VAL A O 1
ATOM 1310 N N . ARG A 1 164 ? 32.866 1.448 -26.214 1.00 83.00 164 ARG A N 1
ATOM 1311 C CA . ARG A 1 164 ? 31.947 0.593 -26.972 1.00 83.00 164 ARG A CA 1
ATOM 1312 C C . ARG A 1 164 ? 31.509 -0.630 -26.166 1.00 83.00 164 ARG A C 1
ATOM 1314 O O . ARG A 1 164 ? 30.312 -0.897 -26.094 1.00 83.00 164 ARG A O 1
ATOM 1321 N N . TRP A 1 165 ? 32.445 -1.345 -25.543 1.00 83.94 165 TRP A N 1
ATOM 1322 C CA . TRP A 1 165 ? 32.125 -2.535 -24.749 1.00 83.94 165 TRP A CA 1
ATOM 1323 C C . TRP A 1 165 ? 31.338 -2.181 -23.481 1.00 83.94 165 TRP A C 1
ATOM 1325 O O . TRP A 1 165 ? 30.284 -2.759 -23.232 1.00 83.94 165 TRP A O 1
ATOM 1335 N N . MET A 1 166 ? 31.765 -1.143 -22.751 1.00 86.56 166 MET A N 1
ATOM 1336 C CA . MET A 1 166 ? 31.059 -0.660 -21.559 1.00 86.56 166 MET A CA 1
ATOM 1337 C C . MET A 1 166 ? 29.600 -0.276 -21.858 1.00 86.56 166 MET A C 1
ATOM 1339 O O . MET A 1 166 ? 28.693 -0.688 -21.137 1.00 86.56 166 MET A O 1
ATOM 1343 N N . ARG A 1 167 ? 29.345 0.477 -22.939 1.00 85.50 167 ARG A N 1
ATOM 1344 C CA . ARG A 1 167 ? 27.983 0.900 -23.311 1.00 85.50 167 ARG A CA 1
ATOM 1345 C C . ARG A 1 167 ? 27.114 -0.254 -23.809 1.00 85.50 167 ARG A C 1
ATOM 1347 O O . ARG A 1 167 ? 25.924 -0.263 -23.510 1.00 85.50 167 ARG A O 1
ATOM 1354 N N . ARG A 1 168 ? 27.690 -1.240 -24.507 1.00 87.25 168 ARG A N 1
ATOM 1355 C CA . ARG A 1 168 ? 26.978 -2.475 -24.883 1.00 87.25 168 ARG A CA 1
ATOM 1356 C C . ARG A 1 168 ? 26.544 -3.259 -23.649 1.00 87.25 168 ARG A C 1
ATOM 1358 O O . ARG A 1 168 ? 25.367 -3.581 -23.539 1.00 87.25 168 ARG A O 1
ATOM 1365 N N . CYS A 1 169 ? 27.452 -3.489 -22.700 1.00 88.75 169 CYS A N 1
ATOM 1366 C CA . CYS A 1 169 ? 27.115 -4.162 -21.445 1.00 88.75 169 CYS A CA 1
ATOM 1367 C C . CYS A 1 169 ? 26.048 -3.388 -20.659 1.00 88.75 169 CYS A C 1
ATOM 1369 O O . CYS A 1 169 ? 25.107 -3.987 -20.148 1.00 88.75 169 CYS A O 1
ATOM 1371 N N . GLN A 1 170 ? 26.134 -2.056 -20.623 1.00 87.81 170 GLN A N 1
ATOM 1372 C CA . GLN A 1 170 ? 25.139 -1.230 -19.944 1.00 87.81 170 GLN A CA 1
ATOM 1373 C C . GLN A 1 170 ? 23.741 -1.333 -20.584 1.00 87.81 170 GLN A C 1
ATOM 1375 O O . GLN A 1 170 ? 22.766 -1.568 -19.875 1.00 87.81 170 GLN A O 1
ATOM 1380 N N . ILE A 1 171 ? 23.633 -1.162 -21.908 1.00 88.19 171 ILE A N 1
ATOM 1381 C CA . ILE A 1 171 ? 22.341 -1.042 -22.609 1.00 88.19 171 ILE A CA 1
ATOM 1382 C C . ILE A 1 171 ? 21.700 -2.400 -22.908 1.00 88.19 171 ILE A C 1
ATOM 1384 O O . ILE A 1 171 ? 20.481 -2.536 -22.809 1.00 88.19 171 ILE A O 1
ATOM 1388 N N . TYR A 1 172 ? 22.492 -3.413 -23.257 1.00 90.06 172 TYR A N 1
ATOM 1389 C CA . TYR A 1 172 ? 21.957 -4.735 -23.590 1.00 90.06 172 TYR A CA 1
ATOM 1390 C C . TYR A 1 172 ? 21.778 -5.644 -22.378 1.00 90.06 172 TYR A C 1
ATOM 1392 O O . TYR A 1 172 ? 20.934 -6.530 -22.438 1.00 90.06 172 TYR A O 1
ATOM 1400 N N . VAL A 1 173 ? 22.540 -5.446 -21.297 1.00 89.50 173 VAL A N 1
ATOM 1401 C CA . VAL A 1 173 ? 22.550 -6.384 -20.162 1.00 89.50 173 VAL A CA 1
ATOM 1402 C C . VAL A 1 173 ? 22.158 -5.704 -18.854 1.00 89.50 173 VAL A C 1
ATOM 1404 O O . VAL A 1 173 ? 21.129 -6.050 -18.285 1.00 89.50 173 VAL A O 1
ATOM 1407 N N . ALA A 1 174 ? 22.919 -4.711 -18.387 1.00 91.88 174 ALA A N 1
ATOM 1408 C CA . ALA A 1 174 ? 22.723 -4.152 -17.047 1.00 91.88 174 ALA A CA 1
ATOM 1409 C C . ALA A 1 174 ? 21.351 -3.475 -16.870 1.00 91.88 174 ALA A C 1
ATOM 1411 O O . ALA A 1 174 ? 20.618 -3.817 -15.947 1.00 91.88 174 ALA A O 1
ATOM 1412 N N . ILE A 1 175 ? 20.974 -2.552 -17.766 1.00 91.94 175 ILE A N 1
ATOM 1413 C CA . ILE A 1 175 ? 19.674 -1.863 -17.688 1.00 91.94 175 ILE A CA 1
ATOM 1414 C C . ILE A 1 175 ? 18.507 -2.859 -17.850 1.00 91.94 175 ILE A C 1
ATOM 1416 O O . ILE A 1 175 ? 17.607 -2.828 -17.013 1.00 91.94 175 ILE A O 1
ATOM 1420 N N . PRO A 1 176 ? 18.498 -3.779 -18.837 1.00 92.75 176 PRO A N 1
ATOM 1421 C CA . PRO A 1 176 ? 17.442 -4.789 -18.960 1.00 92.75 176 PRO A CA 1
ATOM 1422 C C . PRO A 1 176 ? 17.299 -5.730 -17.759 1.00 92.75 176 PRO A C 1
ATOM 1424 O O . PRO A 1 176 ? 16.171 -6.075 -17.404 1.00 92.75 176 PRO A O 1
ATOM 1427 N N . LEU A 1 177 ? 18.403 -6.115 -17.109 1.00 92.69 177 LEU A N 1
ATOM 1428 C CA . LEU A 1 177 ? 18.363 -6.893 -15.865 1.00 92.69 177 LEU A CA 1
ATOM 1429 C C . LEU A 1 177 ? 17.749 -6.087 -14.718 1.00 92.69 177 LEU A C 1
ATOM 1431 O O . LEU A 1 177 ? 16.888 -6.596 -14.004 1.00 92.69 177 LEU A O 1
ATOM 1435 N N . CYS A 1 178 ? 18.125 -4.815 -14.573 1.00 93.25 178 CYS A N 1
ATOM 1436 C CA . CYS A 1 178 ? 17.499 -3.930 -13.595 1.00 93.25 178 CYS A CA 1
ATOM 1437 C C . CYS A 1 178 ? 16.004 -3.715 -13.892 1.00 93.25 178 CYS A C 1
ATOM 1439 O O . CYS A 1 178 ? 15.205 -3.694 -12.964 1.00 93.25 178 CYS A O 1
ATOM 1441 N N . ILE A 1 179 ? 15.604 -3.608 -15.166 1.00 92.44 179 ILE A N 1
ATOM 1442 C CA . ILE A 1 179 ? 14.191 -3.540 -15.583 1.00 92.44 179 ILE A CA 1
ATOM 1443 C C . ILE A 1 179 ? 13.447 -4.833 -15.229 1.00 92.44 179 ILE A C 1
ATOM 1445 O O . ILE A 1 179 ? 12.307 -4.769 -14.776 1.00 92.44 179 ILE A O 1
ATOM 1449 N N . ALA A 1 180 ? 14.071 -5.999 -15.408 1.00 91.12 180 ALA A N 1
ATOM 1450 C CA . ALA A 1 180 ? 13.478 -7.278 -15.023 1.00 91.12 180 ALA A CA 1
ATOM 1451 C C . ALA A 1 180 ? 13.265 -7.373 -13.507 1.00 91.12 180 ALA A C 1
ATOM 1453 O O . ALA A 1 180 ? 12.181 -7.753 -13.065 1.00 91.12 180 ALA A O 1
ATOM 1454 N N . LEU A 1 181 ? 14.261 -6.959 -12.716 1.00 90.75 181 LEU A N 1
ATOM 1455 C CA . LEU A 1 181 ? 14.140 -6.872 -11.261 1.00 90.75 181 LEU A CA 1
ATOM 1456 C C . LEU A 1 181 ? 13.024 -5.902 -10.857 1.00 90.75 181 LEU A C 1
ATOM 1458 O O . LEU A 1 181 ? 12.187 -6.235 -10.025 1.00 90.75 181 LEU A O 1
ATOM 1462 N N . LEU A 1 182 ? 12.980 -4.728 -11.489 1.00 90.94 182 LEU A N 1
ATOM 1463 C CA . LEU A 1 182 ? 11.965 -3.710 -11.242 1.00 90.94 182 LEU A CA 1
ATOM 1464 C C . LEU A 1 182 ? 10.551 -4.228 -11.536 1.00 90.94 182 LEU A C 1
ATOM 1466 O O . LEU A 1 182 ? 9.643 -4.002 -10.745 1.00 90.94 182 LEU A O 1
ATOM 1470 N N . ALA A 1 183 ? 10.366 -4.950 -12.643 1.00 89.00 183 ALA A N 1
ATOM 1471 C CA . ALA A 1 183 ? 9.086 -5.559 -12.991 1.00 89.00 183 ALA A CA 1
ATOM 1472 C C . ALA A 1 183 ? 8.666 -6.642 -11.985 1.00 89.00 183 ALA A C 1
ATOM 1474 O O . ALA A 1 183 ? 7.485 -6.768 -11.675 1.00 89.00 183 ALA A O 1
ATOM 1475 N N . HIS A 1 184 ? 9.622 -7.388 -11.425 1.00 87.19 184 HIS A N 1
ATOM 1476 C CA . HIS A 1 184 ? 9.341 -8.398 -10.401 1.00 87.19 184 HIS A CA 1
ATOM 1477 C C . HIS A 1 184 ? 8.876 -7.784 -9.071 1.00 87.19 184 HIS A C 1
ATOM 1479 O O . HIS A 1 184 ? 8.002 -8.344 -8.414 1.00 87.19 184 HIS A O 1
ATOM 1485 N N . LEU A 1 185 ? 9.337 -6.576 -8.717 1.00 88.69 185 LEU A N 1
ATOM 1486 C CA . LEU A 1 185 ? 8.863 -5.861 -7.517 1.00 88.69 185 LEU A CA 1
ATOM 1487 C C . LEU A 1 185 ? 7.344 -5.597 -7.514 1.00 88.69 185 LEU A C 1
ATOM 1489 O O . LEU A 1 185 ? 6.783 -5.300 -6.461 1.00 88.69 185 LEU A O 1
ATOM 1493 N N . GLN A 1 186 ? 6.657 -5.757 -8.649 1.00 85.38 186 GLN A N 1
ATOM 1494 C CA . GLN A 1 186 ? 5.195 -5.736 -8.722 1.00 85.38 186 GLN A CA 1
ATOM 1495 C C . GLN A 1 186 ? 4.529 -6.805 -7.836 1.00 85.38 186 GLN A C 1
ATOM 1497 O O . GLN A 1 186 ? 3.378 -6.640 -7.436 1.00 85.38 186 GLN A O 1
ATOM 1502 N N . VAL A 1 187 ? 5.229 -7.889 -7.492 1.00 83.06 187 VAL A N 1
ATOM 1503 C CA . VAL A 1 187 ? 4.681 -8.937 -6.621 1.00 83.06 187 VAL A CA 1
ATOM 1504 C C . VAL A 1 187 ? 4.230 -8.365 -5.269 1.00 83.06 187 VAL A C 1
ATOM 1506 O O . VAL A 1 187 ? 3.199 -8.795 -4.770 1.00 83.06 187 VAL A O 1
ATOM 1509 N N . PHE A 1 188 ? 4.900 -7.341 -4.725 1.00 85.25 188 PHE A N 1
ATOM 1510 C CA . PHE A 1 188 ? 4.533 -6.739 -3.435 1.00 85.25 188 PHE A CA 1
ATOM 1511 C C . PHE A 1 188 ? 3.135 -6.089 -3.414 1.00 85.25 188 PHE A C 1
ATOM 1513 O O . PHE A 1 188 ? 2.306 -6.500 -2.597 1.00 85.25 188 PHE A O 1
ATOM 1520 N N . PRO A 1 189 ? 2.810 -5.099 -4.276 1.00 87.19 189 PRO A N 1
ATOM 1521 C CA . PRO A 1 189 ? 1.462 -4.535 -4.297 1.00 87.19 189 PRO A CA 1
ATOM 1522 C C . PRO A 1 189 ? 0.404 -5.574 -4.678 1.00 87.19 189 PRO A C 1
ATOM 1524 O O . PRO A 1 189 ? -0.704 -5.532 -4.148 1.00 87.19 189 PRO A O 1
ATOM 1527 N N . LEU A 1 190 ? 0.734 -6.534 -5.548 1.00 85.06 190 LEU A N 1
ATOM 1528 C CA . LEU A 1 190 ? -0.197 -7.600 -5.917 1.00 85.06 190 LEU A CA 1
ATOM 1529 C C . LEU A 1 190 ? -0.482 -8.571 -4.778 1.00 85.06 190 LEU A C 1
ATOM 1531 O O . LEU A 1 190 ? -1.623 -8.989 -4.631 1.00 85.06 190 LEU A O 1
ATOM 1535 N N . GLU A 1 191 ? 0.512 -8.913 -3.961 1.00 84.50 191 GLU A N 1
ATOM 1536 C CA . GLU A 1 191 ? 0.330 -9.786 -2.803 1.00 84.50 191 GLU A CA 1
ATOM 1537 C C . GLU A 1 191 ? -0.683 -9.183 -1.825 1.00 84.50 191 GLU A C 1
ATOM 1539 O O . GLU A 1 191 ? -1.589 -9.881 -1.369 1.00 84.50 191 GLU A O 1
ATOM 1544 N N . ILE A 1 192 ? -0.593 -7.873 -1.567 1.00 85.06 192 ILE A N 1
ATOM 1545 C CA . ILE A 1 192 ? -1.554 -7.150 -0.720 1.00 85.06 192 ILE A CA 1
ATOM 1546 C C . ILE A 1 192 ? -2.975 -7.261 -1.281 1.00 85.06 192 ILE A C 1
ATOM 1548 O O . ILE A 1 192 ? -3.920 -7.484 -0.523 1.00 85.06 192 ILE A O 1
ATOM 1552 N N . VAL A 1 193 ? -3.137 -7.112 -2.596 1.00 84.31 193 VAL A N 1
ATOM 1553 C CA . VAL A 1 193 ? -4.447 -7.200 -3.250 1.00 84.31 193 VAL A CA 1
ATOM 1554 C C . VAL A 1 193 ? -4.957 -8.643 -3.213 1.00 84.31 193 VAL A C 1
ATOM 1556 O O . VAL A 1 193 ? -6.027 -8.905 -2.675 1.00 84.31 193 VAL A O 1
ATOM 1559 N N . PHE A 1 194 ? -4.181 -9.598 -3.723 1.00 81.00 194 PHE A N 1
ATOM 1560 C CA . PHE A 1 194 ? -4.600 -10.987 -3.912 1.00 81.00 194 PHE A CA 1
ATOM 1561 C C . PHE A 1 194 ? -4.808 -11.760 -2.615 1.00 81.00 194 PHE A C 1
ATOM 1563 O O . PHE A 1 194 ? -5.747 -12.550 -2.539 1.00 81.00 194 PHE A O 1
ATOM 1570 N N . ARG A 1 195 ? -4.009 -11.512 -1.570 1.00 82.50 195 ARG A N 1
ATOM 1571 C CA . ARG A 1 195 ? -4.187 -12.170 -0.264 1.00 82.50 195 ARG A CA 1
ATOM 1572 C C . ARG A 1 195 ? -5.557 -11.888 0.358 1.00 82.50 195 ARG A C 1
ATOM 1574 O O . ARG A 1 195 ? -6.041 -12.683 1.162 1.00 82.50 195 ARG A O 1
ATOM 1581 N N . ASN A 1 196 ? -6.160 -10.759 -0.001 1.00 84.62 196 ASN A N 1
ATOM 1582 C CA . ASN A 1 196 ? -7.444 -10.319 0.525 1.00 84.62 196 ASN A CA 1
ATOM 1583 C C . ASN A 1 196 ? -8.611 -10.589 -0.436 1.00 84.62 196 ASN A C 1
ATOM 1585 O O . ASN A 1 196 ? -9.744 -10.252 -0.113 1.00 84.62 196 ASN A O 1
ATOM 1589 N N . ILE A 1 197 ? -8.387 -11.224 -1.588 1.00 82.25 197 ILE A N 1
ATOM 1590 C CA . ILE A 1 197 ? -9.499 -11.646 -2.443 1.00 82.25 197 ILE A CA 1
ATOM 1591 C C . ILE A 1 197 ? -10.165 -12.879 -1.823 1.00 82.25 197 ILE A C 1
ATOM 1593 O O . ILE A 1 197 ? -9.502 -13.878 -1.532 1.00 82.25 197 ILE A O 1
ATOM 1597 N N . SER A 1 198 ? -11.484 -12.837 -1.635 1.00 74.12 198 SER A N 1
ATOM 1598 C CA . SER A 1 198 ? -12.264 -14.040 -1.341 1.00 74.12 198 SER A CA 1
ATOM 1599 C C . SER A 1 198 ? -12.478 -14.827 -2.638 1.00 74.12 198 SER A C 1
ATOM 1601 O O . SER A 1 198 ? -13.299 -14.478 -3.480 1.00 74.12 198 SER A O 1
ATOM 1603 N N . ALA A 1 199 ? -11.713 -15.902 -2.833 1.00 63.00 199 ALA A N 1
ATOM 1604 C CA . ALA A 1 199 ? -12.006 -16.844 -3.908 1.00 63.00 199 ALA A CA 1
ATOM 1605 C C . ALA A 1 199 ? -13.249 -17.657 -3.519 1.00 63.00 199 ALA A C 1
ATOM 1607 O O . ALA A 1 199 ? -13.251 -18.309 -2.469 1.00 63.00 199 ALA A O 1
ATOM 1608 N N . SER A 1 200 ? -14.303 -17.618 -4.340 1.00 54.72 200 SER A N 1
ATOM 1609 C CA . SER A 1 200 ? -15.420 -18.550 -4.192 1.00 54.72 200 SER A CA 1
ATOM 1610 C C . SER A 1 200 ? -14.874 -19.972 -4.326 1.00 54.72 200 SER A C 1
ATOM 1612 O O . SER A 1 200 ? -14.060 -20.263 -5.197 1.00 54.72 200 SER A O 1
ATOM 1614 N N . THR A 1 201 ? -15.284 -20.865 -3.431 1.00 52.19 201 THR A N 1
ATOM 1615 C CA . THR A 1 201 ? -14.796 -22.252 -3.319 1.00 52.19 201 THR A CA 1
ATOM 1616 C C . THR A 1 201 ? -15.174 -23.154 -4.501 1.00 52.19 201 THR A C 1
ATOM 1618 O O . THR A 1 201 ? -14.974 -24.366 -4.445 1.00 52.19 201 THR A O 1
ATOM 1621 N N . GLU A 1 202 ? -15.716 -22.592 -5.579 1.00 52.47 202 GLU A N 1
ATOM 1622 C CA . GLU A 1 202 ? -15.982 -23.318 -6.814 1.00 52.47 202 GLU A CA 1
ATOM 1623 C C . GLU A 1 202 ? -14.724 -23.381 -7.687 1.00 52.47 202 GLU A C 1
ATOM 1625 O O . GLU A 1 202 ? -13.852 -22.514 -7.626 1.00 52.47 202 GLU A O 1
ATOM 1630 N N . LYS A 1 203 ? -14.615 -24.447 -8.491 1.00 56.75 203 LYS A N 1
ATOM 1631 C CA . LYS A 1 203 ? -13.477 -24.719 -9.384 1.00 56.75 203 LYS A CA 1
ATOM 1632 C C . LYS A 1 203 ? -12.997 -23.432 -10.063 1.00 56.75 203 LYS A C 1
ATOM 1634 O O . LYS A 1 203 ? -13.788 -22.767 -10.729 1.00 56.75 203 LYS A O 1
ATOM 1639 N N . VAL A 1 204 ? -11.705 -23.121 -9.913 1.00 62.12 204 VAL A N 1
ATOM 1640 C CA . VAL A 1 204 ? -11.041 -21.949 -10.506 1.00 62.12 204 VAL A CA 1
ATOM 1641 C C . VAL A 1 204 ? -11.377 -21.875 -11.997 1.00 62.12 204 VAL A C 1
ATOM 1643 O O . VAL A 1 204 ? -10.825 -22.605 -12.820 1.00 62.12 204 VAL A O 1
ATOM 1646 N N . SER A 1 205 ? -12.337 -21.020 -12.344 1.00 70.12 205 SER A N 1
ATOM 1647 C CA . SER A 1 205 ? -12.777 -20.857 -13.723 1.00 70.12 205 SER A CA 1
ATOM 1648 C C . SER A 1 205 ? -11.788 -19.970 -14.475 1.00 70.12 205 SER A C 1
ATOM 1650 O O . SER A 1 205 ? -11.184 -19.058 -13.902 1.00 70.12 205 SER A O 1
ATOM 1652 N N . PHE A 1 206 ? -11.654 -20.188 -15.787 1.00 74.38 206 PHE A N 1
ATOM 1653 C CA . PHE A 1 206 ? -10.830 -19.341 -16.658 1.00 74.38 206 PHE A CA 1
ATOM 1654 C C . PHE A 1 206 ? -11.161 -17.849 -16.488 1.00 74.38 206 PHE A C 1
ATOM 1656 O O . PHE A 1 206 ? -10.265 -17.009 -16.472 1.00 74.38 206 PHE A O 1
ATOM 1663 N N . ARG A 1 207 ? -12.444 -17.519 -16.280 1.00 74.88 207 ARG A N 1
ATOM 1664 C CA . ARG A 1 207 ? -12.920 -16.147 -16.067 1.00 74.88 207 ARG A CA 1
ATOM 1665 C C . ARG A 1 207 ? -12.298 -15.494 -14.830 1.00 74.88 207 ARG A C 1
ATOM 1667 O O . ARG A 1 207 ? -11.939 -14.321 -14.894 1.00 74.88 207 ARG A O 1
ATOM 1674 N N . ILE A 1 208 ? -12.140 -16.239 -13.735 1.00 75.31 208 ILE A N 1
ATOM 1675 C CA . ILE A 1 208 ? -11.530 -15.734 -12.496 1.00 75.31 208 ILE A CA 1
ATOM 1676 C C . ILE A 1 208 ? -10.031 -15.490 -12.711 1.00 75.31 208 ILE A C 1
ATOM 1678 O O . ILE A 1 208 ? -9.532 -14.419 -12.375 1.00 75.31 208 ILE A O 1
ATOM 1682 N N . VAL A 1 209 ? -9.319 -16.428 -13.347 1.00 76.62 209 VAL A N 1
ATOM 1683 C CA . VAL A 1 209 ? -7.877 -16.285 -13.639 1.00 76.62 209 VAL A CA 1
ATOM 1684 C C . VAL A 1 209 ? -7.612 -15.124 -14.597 1.00 76.62 209 VAL A C 1
ATOM 1686 O O . VAL A 1 209 ? -6.734 -14.302 -14.338 1.00 76.62 209 VAL A O 1
ATOM 1689 N N . ALA A 1 210 ? -8.395 -15.013 -15.671 1.00 78.12 210 ALA A N 1
ATOM 1690 C CA . ALA A 1 210 ? -8.292 -13.915 -16.627 1.00 78.12 210 ALA A CA 1
ATOM 1691 C C . ALA A 1 210 ? -8.607 -12.558 -15.974 1.00 78.12 210 ALA A C 1
ATOM 1693 O O . ALA A 1 210 ? -7.888 -11.586 -16.204 1.00 78.12 210 ALA A O 1
ATOM 1694 N N . GLY A 1 211 ? -9.631 -12.498 -15.114 1.00 78.75 211 GLY A N 1
ATOM 1695 C CA . GLY A 1 211 ? -9.974 -11.298 -14.349 1.00 78.75 211 GLY A CA 1
ATOM 1696 C C . GLY A 1 211 ? -8.855 -10.869 -13.400 1.00 78.75 211 GLY A C 1
ATOM 1697 O O . GLY A 1 211 ? -8.478 -9.697 -13.384 1.00 78.75 211 GLY A O 1
ATOM 1698 N N . MET A 1 212 ? -8.260 -11.817 -12.668 1.00 78.31 212 MET A N 1
ATOM 1699 C CA . MET A 1 212 ? -7.104 -11.546 -11.811 1.00 78.31 212 MET A CA 1
ATOM 1700 C C . MET A 1 212 ? -5.908 -11.052 -12.626 1.00 78.31 212 MET A C 1
ATOM 1702 O O . MET A 1 212 ? -5.346 -10.019 -12.281 1.00 78.31 212 MET A O 1
ATOM 1706 N N . ALA A 1 213 ? -5.551 -11.714 -13.731 1.00 80.38 213 ALA A N 1
ATOM 1707 C CA . ALA A 1 213 ? -4.458 -11.285 -14.607 1.00 80.38 213 ALA A CA 1
ATOM 1708 C C . ALA A 1 213 ? -4.668 -9.859 -15.153 1.00 80.38 213 ALA A C 1
ATOM 1710 O O . ALA A 1 213 ? -3.746 -9.041 -15.141 1.00 80.38 213 ALA A O 1
ATOM 1711 N N . PHE A 1 214 ? -5.894 -9.533 -15.575 1.00 82.44 214 PHE A N 1
ATOM 1712 C CA . PHE A 1 214 ? -6.244 -8.198 -16.055 1.00 82.44 214 PHE A CA 1
ATOM 1713 C C . PHE A 1 214 ? -6.099 -7.131 -14.962 1.00 82.44 214 PHE A C 1
ATOM 1715 O O . PHE A 1 214 ? -5.415 -6.129 -15.172 1.00 82.44 214 PHE A O 1
ATOM 1722 N N . MET A 1 215 ? -6.687 -7.357 -13.782 1.00 82.12 215 MET A N 1
ATOM 1723 C CA . MET A 1 215 ? -6.583 -6.437 -12.638 1.00 82.12 215 MET A CA 1
ATOM 1724 C C . MET A 1 215 ? -5.128 -6.171 -12.264 1.00 82.12 215 MET A C 1
ATOM 1726 O O . MET A 1 215 ? -4.718 -5.043 -12.010 1.00 82.12 215 MET A O 1
ATOM 1730 N N . SER A 1 216 ? -4.340 -7.229 -12.290 1.00 84.56 216 SER A N 1
ATOM 1731 C CA . SER A 1 216 ? -2.940 -7.241 -11.924 1.00 84.56 216 SER A CA 1
ATOM 1732 C C . SER A 1 216 ? -2.093 -6.424 -12.916 1.00 84.56 216 SER A C 1
ATOM 1734 O O . SER A 1 216 ? -1.253 -5.623 -12.501 1.00 84.56 216 SER A O 1
ATOM 1736 N N . TYR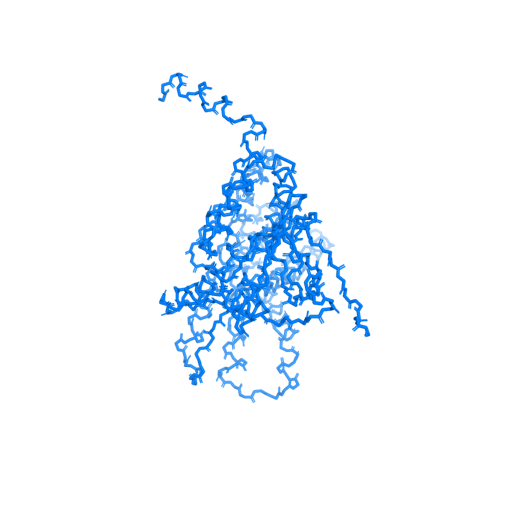 A 1 217 ? -2.377 -6.513 -14.223 1.00 86.94 217 TYR A N 1
ATOM 1737 C CA . TYR A 1 217 ? -1.748 -5.656 -15.238 1.00 86.94 217 TYR A CA 1
ATOM 1738 C C . TYR A 1 217 ? -2.217 -4.199 -15.144 1.00 86.94 217 TYR A C 1
ATOM 1740 O O . TYR A 1 217 ? -1.421 -3.277 -15.307 1.00 86.94 217 TYR A O 1
ATOM 1748 N N . MET A 1 218 ? -3.492 -3.967 -14.828 1.00 87.50 218 MET A N 1
ATOM 1749 C CA . MET A 1 218 ? -4.003 -2.611 -14.619 1.00 87.50 218 MET A CA 1
ATOM 1750 C C . MET A 1 218 ? -3.330 -1.930 -13.425 1.00 87.50 218 MET A C 1
ATOM 1752 O O . MET A 1 218 ? -2.927 -0.772 -13.533 1.00 87.50 218 MET A O 1
ATOM 1756 N N . VAL A 1 219 ? -3.129 -2.652 -12.318 1.00 88.50 219 VAL A N 1
ATOM 1757 C CA . VAL A 1 219 ? -2.348 -2.155 -11.175 1.00 88.50 219 VAL A CA 1
ATOM 1758 C C . VAL A 1 219 ? -0.920 -1.829 -11.615 1.00 88.50 219 VAL A C 1
ATOM 1760 O O . VAL A 1 219 ? -0.466 -0.716 -11.367 1.00 88.50 219 VAL A O 1
ATOM 1763 N N . PHE A 1 220 ? -0.238 -2.723 -12.343 1.00 90.19 220 PHE A N 1
ATOM 1764 C CA . PHE A 1 220 ? 1.107 -2.452 -12.874 1.00 90.19 220 PHE A CA 1
ATOM 1765 C C . PHE A 1 220 ? 1.177 -1.148 -13.662 1.00 90.19 220 PHE A C 1
ATOM 1767 O O . PHE A 1 220 ? 1.971 -0.261 -13.348 1.00 90.19 220 PHE A O 1
ATOM 1774 N N . PHE A 1 221 ? 0.315 -1.028 -14.671 1.00 90.06 221 PHE A N 1
ATOM 1775 C CA . PHE A 1 221 ? 0.293 0.109 -15.573 1.00 90.06 221 PHE A CA 1
ATOM 1776 C C . PHE A 1 221 ? 0.094 1.415 -14.800 1.00 90.06 221 PHE A C 1
ATOM 1778 O O . PHE A 1 221 ? 0.864 2.360 -14.971 1.00 90.06 221 PHE A O 1
ATOM 1785 N N . MET A 1 222 ? -0.874 1.438 -13.882 1.00 91.38 222 MET A N 1
ATOM 1786 C CA . MET A 1 222 ? -1.144 2.602 -13.040 1.00 91.38 222 MET A CA 1
ATOM 1787 C C . MET A 1 222 ? 0.045 2.944 -12.131 1.00 91.38 222 MET A C 1
ATOM 1789 O O . MET A 1 222 ? 0.415 4.110 -12.009 1.00 91.38 222 MET A O 1
ATOM 1793 N N . THR A 1 223 ? 0.703 1.944 -11.540 1.00 91.69 223 THR A N 1
ATOM 1794 C CA . THR A 1 223 ? 1.848 2.158 -10.635 1.00 91.69 223 THR A CA 1
ATOM 1795 C C . THR A 1 223 ? 3.118 2.652 -11.330 1.00 91.69 223 THR A C 1
ATOM 1797 O O . THR A 1 223 ? 4.016 3.145 -10.650 1.00 91.69 223 THR A O 1
ATOM 1800 N N . ILE A 1 224 ? 3.199 2.578 -12.662 1.00 93.12 224 ILE A N 1
ATOM 1801 C CA . ILE A 1 224 ? 4.314 3.080 -13.487 1.00 93.12 224 ILE A CA 1
ATOM 1802 C C . ILE A 1 224 ? 4.154 4.559 -13.868 1.00 93.12 224 ILE A C 1
ATOM 1804 O O . ILE A 1 224 ? 5.147 5.254 -14.102 1.00 93.12 224 ILE A O 1
ATOM 1808 N N . LEU A 1 225 ? 2.918 5.062 -13.940 1.00 93.38 225 LEU A N 1
ATOM 1809 C CA . LEU A 1 225 ? 2.631 6.411 -14.438 1.00 93.38 225 LEU A CA 1
ATOM 1810 C C . LEU A 1 225 ? 3.392 7.527 -13.694 1.00 93.38 225 LEU A C 1
ATOM 1812 O O . LEU A 1 225 ? 3.941 8.393 -14.379 1.00 93.38 225 LEU A O 1
ATOM 1816 N N . PRO A 1 226 ? 3.509 7.538 -12.350 1.00 94.06 226 PRO A N 1
ATOM 1817 C CA . PRO A 1 226 ? 4.264 8.589 -11.663 1.00 94.06 226 PRO A CA 1
ATOM 1818 C C . PRO A 1 226 ? 5.747 8.650 -12.047 1.00 94.06 226 PRO A C 1
ATOM 1820 O O . PRO A 1 226 ? 6.311 9.744 -12.151 1.00 94.06 226 PRO A O 1
ATOM 1823 N N . GLY A 1 227 ? 6.379 7.495 -12.278 1.00 92.56 227 GLY A N 1
ATOM 1824 C CA . GLY A 1 227 ? 7.765 7.393 -12.738 1.00 92.56 227 GLY A CA 1
ATOM 1825 C C . GLY A 1 227 ? 7.926 7.872 -14.180 1.00 92.56 227 GLY A C 1
ATOM 1826 O O . GLY A 1 227 ? 8.877 8.589 -14.495 1.00 92.56 227 GLY A O 1
ATOM 1827 N N . LEU A 1 228 ? 6.950 7.572 -15.045 1.00 92.12 228 LEU A N 1
ATOM 1828 C CA . LEU A 1 228 ? 6.909 8.107 -16.410 1.00 92.12 228 LEU A CA 1
ATOM 1829 C C . LEU A 1 228 ? 6.778 9.628 -16.421 1.00 92.12 228 LEU A C 1
ATOM 1831 O O . LEU A 1 228 ? 7.515 10.291 -17.148 1.00 92.12 228 LEU A O 1
ATOM 1835 N N . VAL A 1 229 ? 5.880 10.187 -15.604 1.00 92.19 229 VAL A N 1
ATOM 1836 C CA . VAL A 1 229 ? 5.730 11.643 -15.467 1.00 92.19 229 VAL A CA 1
ATOM 1837 C C . VAL A 1 229 ? 7.055 12.262 -15.036 1.00 92.19 229 VAL A C 1
ATOM 1839 O O . VAL A 1 229 ? 7.522 13.194 -15.684 1.00 92.19 229 VAL A O 1
ATOM 1842 N N . TYR A 1 230 ? 7.717 11.695 -14.023 1.00 91.56 230 TYR A N 1
ATOM 1843 C CA . TYR A 1 230 ? 9.033 12.163 -13.582 1.00 91.56 230 TYR A CA 1
ATOM 1844 C C . TYR A 1 230 ? 10.067 12.155 -14.721 1.00 91.56 230 TYR A C 1
ATOM 1846 O O . TYR A 1 230 ? 10.792 13.134 -14.912 1.00 91.56 230 TYR A O 1
ATOM 1854 N N . LEU A 1 231 ? 10.135 11.067 -15.497 1.00 89.12 231 LEU A N 1
ATOM 1855 C CA . LEU A 1 231 ? 11.098 10.923 -16.591 1.00 89.12 231 LEU A CA 1
ATOM 1856 C C . LEU A 1 231 ? 10.834 11.868 -17.765 1.00 89.12 231 LEU A C 1
ATOM 1858 O O . LEU A 1 231 ? 11.790 12.290 -18.411 1.00 89.12 231 LEU A O 1
ATOM 1862 N N . ARG A 1 232 ? 9.569 12.198 -18.040 1.00 88.94 232 ARG A N 1
ATOM 1863 C CA . ARG A 1 232 ? 9.166 13.064 -19.159 1.00 88.94 232 ARG A CA 1
ATOM 1864 C C . ARG A 1 232 ? 9.181 14.553 -18.837 1.00 88.94 232 ARG A C 1
ATOM 1866 O O . ARG A 1 232 ? 9.090 15.353 -19.762 1.00 88.94 232 ARG A O 1
ATOM 1873 N N . MET A 1 233 ? 9.299 14.932 -17.567 1.00 86.75 233 MET A N 1
ATOM 1874 C CA . MET A 1 233 ? 9.483 16.333 -17.192 1.00 86.75 233 MET A CA 1
ATOM 1875 C C . MET A 1 233 ? 10.821 16.872 -17.697 1.00 86.75 233 MET A C 1
ATOM 1877 O O . MET A 1 233 ? 11.843 16.181 -17.637 1.00 86.75 233 MET A O 1
ATOM 1881 N N . ASP A 1 234 ? 10.817 18.136 -18.126 1.00 78.75 234 ASP A N 1
ATOM 1882 C CA . ASP A 1 234 ? 11.973 18.797 -18.726 1.00 78.75 234 ASP A CA 1
ATOM 1883 C C . ASP A 1 234 ? 13.241 18.633 -17.884 1.00 78.75 234 ASP A C 1
ATOM 1885 O O . ASP A 1 234 ? 13.240 18.788 -16.660 1.00 78.75 234 ASP A O 1
ATOM 1889 N N . ALA A 1 235 ? 14.377 18.380 -18.537 1.00 73.44 235 ALA A N 1
ATOM 1890 C CA . ALA A 1 235 ? 15.671 18.286 -17.857 1.00 73.44 235 ALA A CA 1
ATOM 1891 C C . ALA A 1 235 ? 16.006 19.563 -17.056 1.00 73.44 235 ALA A C 1
ATOM 1893 O O . ALA A 1 235 ? 16.673 19.485 -16.028 1.00 73.44 235 ALA A O 1
ATOM 1894 N N . LYS A 1 236 ? 15.482 20.718 -17.494 1.00 78.00 236 LYS A N 1
ATOM 1895 C CA . LYS A 1 236 ? 15.651 22.034 -16.857 1.00 78.00 236 LYS A CA 1
ATOM 1896 C C . LYS A 1 236 ? 14.805 22.229 -15.593 1.00 78.00 236 LYS A C 1
ATOM 1898 O O . LYS A 1 236 ? 15.079 23.148 -14.822 1.00 78.00 236 LYS A O 1
ATOM 1903 N N . ASP A 1 237 ? 13.783 21.402 -15.370 1.00 84.31 237 ASP A N 1
ATOM 1904 C CA . ASP A 1 237 ? 12.956 21.504 -14.171 1.00 84.31 237 ASP A CA 1
ATOM 1905 C C . ASP A 1 237 ? 13.747 21.110 -12.918 1.00 84.31 237 ASP A C 1
ATOM 1907 O O . ASP A 1 237 ? 14.435 20.086 -12.880 1.00 84.31 237 ASP A O 1
ATOM 1911 N N . LYS A 1 238 ? 13.602 21.911 -11.854 1.00 88.56 238 LYS A N 1
ATOM 1912 C CA . LYS A 1 238 ? 14.257 21.663 -10.563 1.00 88.56 238 LYS A CA 1
ATOM 1913 C C . LYS A 1 238 ? 13.790 20.331 -9.966 1.00 88.56 238 LYS A C 1
ATOM 1915 O O . LYS A 1 238 ? 12.594 20.034 -9.963 1.00 88.56 238 LYS A O 1
ATOM 1920 N N . LEU A 1 239 ? 14.718 19.588 -9.358 1.00 86.56 239 LEU A N 1
ATOM 1921 C CA . LEU A 1 239 ? 14.458 18.292 -8.717 1.00 86.56 239 LEU A CA 1
ATOM 1922 C C . LEU A 1 239 ? 13.230 18.289 -7.772 1.00 86.56 239 LEU A C 1
ATOM 1924 O O . LEU A 1 239 ? 12.399 17.391 -7.910 1.00 86.56 239 LEU A O 1
ATOM 1928 N N . PRO A 1 240 ? 13.012 19.296 -6.894 1.00 89.25 240 PRO A N 1
ATOM 1929 C CA . PRO A 1 240 ? 11.839 19.317 -6.015 1.00 89.25 240 PRO A CA 1
ATOM 1930 C C . PRO A 1 240 ? 10.505 19.389 -6.767 1.00 89.25 240 PRO A C 1
ATOM 1932 O O . PRO A 1 240 ? 9.526 18.781 -6.342 1.00 89.25 240 PRO A O 1
ATOM 1935 N N . LYS A 1 241 ? 10.457 20.093 -7.907 1.00 90.12 241 LYS A N 1
ATOM 1936 C CA . LYS A 1 241 ? 9.250 20.185 -8.744 1.00 90.12 241 LYS A CA 1
ATOM 1937 C C . LYS A 1 241 ? 8.918 18.823 -9.352 1.00 90.12 241 LYS A C 1
ATOM 1939 O O . LYS A 1 241 ? 7.753 18.430 -9.355 1.00 90.12 241 LYS A O 1
ATOM 1944 N N . LYS A 1 242 ? 9.937 18.087 -9.812 1.00 89.25 242 LYS A N 1
ATOM 1945 C CA . LYS A 1 242 ? 9.778 16.733 -10.365 1.00 89.25 242 LYS A CA 1
ATOM 1946 C C . LYS A 1 242 ? 9.263 15.747 -9.320 1.00 89.25 242 LYS A C 1
ATOM 1948 O O . LYS A 1 242 ? 8.277 15.056 -9.566 1.00 89.25 242 LYS A O 1
ATOM 1953 N N . ILE A 1 243 ? 9.881 15.741 -8.137 1.00 90.12 243 ILE A N 1
ATOM 1954 C CA . ILE A 1 243 ? 9.467 14.884 -7.017 1.00 90.12 243 ILE A CA 1
ATOM 1955 C C . ILE A 1 243 ? 8.034 15.217 -6.588 1.00 90.12 243 ILE A C 1
ATOM 1957 O O . ILE A 1 243 ? 7.205 14.320 -6.493 1.00 90.12 243 ILE A O 1
ATOM 1961 N N . SER A 1 244 ? 7.720 16.502 -6.394 1.00 91.50 244 SER A N 1
ATOM 1962 C CA . SER A 1 244 ? 6.380 16.940 -5.984 1.00 91.50 244 SER A CA 1
ATOM 1963 C C . SER A 1 244 ? 5.306 16.547 -7.005 1.00 91.50 244 SER A C 1
ATOM 1965 O O . SER A 1 244 ? 4.282 15.980 -6.637 1.00 91.50 244 SER A O 1
ATOM 1967 N N . THR A 1 245 ? 5.566 16.750 -8.300 1.00 92.12 245 THR A N 1
ATOM 1968 C CA . THR A 1 245 ? 4.620 16.373 -9.365 1.00 92.12 245 THR A CA 1
ATOM 1969 C C . THR A 1 245 ? 4.385 14.860 -9.390 1.00 92.12 245 THR A C 1
ATOM 1971 O O . THR A 1 245 ? 3.240 14.418 -9.431 1.00 92.12 245 THR A O 1
ATOM 1974 N N . SER A 1 246 ? 5.450 14.057 -9.298 1.00 93.31 246 SER A N 1
ATOM 1975 C CA . SER A 1 246 ? 5.346 12.592 -9.241 1.00 93.31 246 SER A CA 1
ATOM 1976 C C . SER A 1 246 ? 4.589 12.116 -7.992 1.00 93.31 246 SER A C 1
ATOM 1978 O O . SER A 1 246 ? 3.737 11.231 -8.079 1.00 93.31 246 SER A O 1
ATOM 1980 N N . LEU A 1 247 ? 4.811 12.755 -6.838 1.00 94.00 247 LEU A N 1
ATOM 1981 C CA . LEU A 1 247 ? 4.092 12.456 -5.600 1.00 94.00 247 LEU A CA 1
ATOM 1982 C C . LEU A 1 247 ? 2.594 12.771 -5.716 1.00 94.00 247 LEU A C 1
ATOM 1984 O O . LEU A 1 247 ? 1.769 11.949 -5.325 1.00 94.00 247 LEU A O 1
ATOM 1988 N N . ILE A 1 248 ? 2.232 13.917 -6.302 1.00 94.56 248 ILE A N 1
ATOM 1989 C CA . ILE A 1 248 ? 0.829 14.294 -6.540 1.00 94.56 248 ILE A CA 1
ATOM 1990 C C . ILE A 1 248 ? 0.145 13.269 -7.451 1.00 94.56 248 ILE A C 1
ATOM 1992 O O . ILE A 1 248 ? -0.954 12.813 -7.145 1.00 94.56 248 ILE A O 1
ATOM 1996 N N . VAL A 1 249 ? 0.802 12.857 -8.540 1.00 95.50 249 VAL A N 1
ATOM 1997 C CA . VAL A 1 249 ? 0.262 11.830 -9.447 1.00 95.50 249 VAL A CA 1
ATOM 1998 C C . VAL A 1 249 ? 0.106 10.491 -8.720 1.00 95.50 249 VAL A C 1
ATOM 2000 O O . VAL A 1 249 ? -0.926 9.840 -8.864 1.00 95.50 249 VAL A O 1
ATOM 2003 N N . SER A 1 250 ? 1.077 10.111 -7.884 1.00 96.12 250 SER A N 1
ATOM 2004 C CA . SER A 1 250 ? 1.009 8.888 -7.070 1.00 96.12 250 SER A CA 1
ATOM 2005 C C . SER A 1 250 ? -0.188 8.907 -6.114 1.00 96.12 250 SER A C 1
ATOM 2007 O O . SER A 1 250 ? -0.934 7.934 -6.042 1.00 96.12 250 SER A O 1
ATOM 2009 N N . LEU A 1 251 ? -0.429 10.031 -5.431 1.00 95.25 251 LEU A N 1
ATOM 2010 C CA . LEU A 1 251 ? -1.584 10.204 -4.546 1.00 95.25 251 LEU A CA 1
ATOM 2011 C C . LEU A 1 251 ? -2.912 10.097 -5.308 1.00 95.25 251 LEU A C 1
ATOM 2013 O O . LEU A 1 251 ? -3.810 9.385 -4.866 1.00 95.25 251 LEU A O 1
ATOM 2017 N N . MET A 1 252 ? -3.030 10.750 -6.468 1.00 95.19 252 MET A N 1
ATOM 2018 C CA . MET A 1 252 ? -4.246 10.693 -7.290 1.00 95.19 252 MET A CA 1
ATOM 2019 C C . MET A 1 252 ? -4.551 9.270 -7.767 1.00 95.19 252 MET A C 1
ATOM 2021 O O . MET A 1 252 ? -5.695 8.820 -7.701 1.00 95.19 252 MET A O 1
ATOM 2025 N N . ILE A 1 253 ? -3.525 8.542 -8.211 1.00 95.31 253 ILE A N 1
ATOM 2026 C CA . ILE A 1 253 ? -3.667 7.151 -8.648 1.00 95.31 253 ILE A CA 1
ATOM 2027 C C . ILE A 1 253 ? -4.019 6.252 -7.468 1.00 95.31 253 ILE A C 1
ATOM 2029 O O . ILE A 1 253 ? -4.902 5.407 -7.590 1.00 95.31 253 ILE A O 1
ATOM 2033 N N . LEU A 1 254 ? -3.382 6.445 -6.313 1.00 94.44 254 LEU A N 1
ATOM 2034 C CA . LEU A 1 254 ? -3.684 5.661 -5.124 1.00 94.44 254 LEU A CA 1
ATOM 2035 C C . LEU A 1 254 ? -5.135 5.843 -4.673 1.00 94.44 254 LEU A C 1
ATOM 2037 O O . LEU A 1 254 ? -5.804 4.859 -4.356 1.00 94.44 254 LEU A O 1
ATOM 2041 N N . LEU A 1 255 ? -5.634 7.081 -4.681 1.00 92.25 255 LEU A N 1
ATOM 2042 C CA . LEU A 1 255 ? -7.037 7.375 -4.395 1.00 92.25 255 LEU A CA 1
ATOM 2043 C C . LEU A 1 255 ? -7.956 6.662 -5.389 1.00 92.25 255 LEU A C 1
ATOM 2045 O O . LEU A 1 255 ? -8.900 5.999 -4.969 1.00 92.25 255 LEU A O 1
ATOM 2049 N N . PHE A 1 256 ? -7.645 6.723 -6.688 1.00 91.81 256 PHE A N 1
ATOM 2050 C CA . PHE A 1 256 ? -8.415 6.028 -7.718 1.00 91.81 256 PHE A CA 1
ATOM 2051 C C . PHE A 1 256 ? -8.455 4.509 -7.490 1.00 91.81 256 PHE A C 1
ATOM 2053 O O . PHE A 1 256 ? -9.541 3.929 -7.452 1.00 91.81 256 PHE A O 1
ATOM 2060 N N . ILE A 1 257 ? -7.303 3.870 -7.259 1.00 90.56 257 ILE A N 1
ATOM 2061 C CA . ILE A 1 257 ? -7.219 2.428 -6.977 1.00 90.56 257 ILE A CA 1
ATOM 2062 C C . ILE A 1 257 ? -8.012 2.087 -5.708 1.00 90.56 257 ILE A C 1
ATOM 2064 O O . ILE A 1 257 ? -8.751 1.105 -5.699 1.00 90.56 257 ILE A O 1
ATOM 2068 N N . SER A 1 258 ? -7.937 2.924 -4.672 1.00 90.19 258 SER A N 1
ATOM 2069 C CA . SER A 1 258 ? -8.642 2.719 -3.397 1.00 90.19 258 SER A CA 1
ATOM 2070 C C . SER A 1 258 ? -10.169 2.751 -3.522 1.00 90.19 258 SER A C 1
ATOM 2072 O O . SER A 1 258 ? -10.851 2.163 -2.689 1.00 90.19 258 SER A O 1
ATOM 2074 N N . THR A 1 259 ? -10.725 3.386 -4.564 1.00 85.44 259 THR A N 1
ATOM 2075 C CA . THR A 1 259 ? -12.177 3.328 -4.836 1.00 85.44 259 THR A CA 1
ATOM 2076 C C . THR A 1 259 ? -12.637 1.988 -5.409 1.00 85.44 259 THR A C 1
ATOM 2078 O O . THR A 1 259 ? -13.818 1.663 -5.329 1.00 85.44 259 THR A O 1
ATOM 2081 N N . LYS A 1 260 ? -11.725 1.223 -6.023 1.00 84.25 260 LYS A N 1
ATOM 2082 C CA . LYS A 1 260 ? -12.020 -0.074 -6.653 1.00 84.25 260 LYS A CA 1
ATOM 2083 C C . LYS A 1 260 ? -11.551 -1.249 -5.811 1.00 84.25 260 LYS A C 1
ATOM 2085 O O . LYS A 1 260 ? -12.195 -2.288 -5.799 1.00 84.25 260 LYS A O 1
ATOM 2090 N N . ILE A 1 261 ? -10.435 -1.078 -5.113 1.00 86.25 261 ILE A N 1
ATOM 2091 C CA . ILE A 1 261 ? -9.861 -2.056 -4.199 1.00 86.25 261 ILE A CA 1
ATOM 2092 C C . ILE A 1 261 ? -10.211 -1.601 -2.782 1.00 86.25 261 ILE A C 1
ATOM 2094 O O . ILE A 1 261 ? -9.442 -0.897 -2.124 1.00 86.25 261 ILE A O 1
ATOM 2098 N N . THR A 1 262 ? -11.401 -1.995 -2.332 1.00 83.94 262 THR A N 1
ATOM 2099 C CA . THR A 1 262 ? -12.011 -1.574 -1.059 1.00 83.94 262 THR A CA 1
ATOM 2100 C C . THR A 1 262 ? -11.187 -1.974 0.163 1.00 83.94 262 THR A C 1
ATOM 2102 O O . THR A 1 262 ? -11.291 -1.327 1.203 1.00 83.94 262 THR A O 1
ATOM 2105 N N . VAL A 1 263 ? -10.294 -2.961 0.035 1.00 87.12 263 VAL A N 1
ATOM 2106 C CA . VAL A 1 263 ? -9.354 -3.343 1.096 1.00 87.12 263 VAL A CA 1
ATOM 2107 C C . VAL A 1 263 ? -8.271 -2.286 1.373 1.00 87.12 263 VAL A C 1
ATOM 2109 O O . VAL A 1 263 ? -7.781 -2.208 2.498 1.00 87.12 263 VAL A O 1
ATOM 2112 N N . LEU A 1 264 ? -7.903 -1.421 0.415 1.00 90.56 264 LEU A N 1
ATOM 2113 C CA . LEU A 1 264 ? -6.815 -0.450 0.630 1.00 90.56 264 LEU A CA 1
ATOM 2114 C C . LEU A 1 264 ? -7.128 0.588 1.718 1.00 90.56 264 LEU A C 1
ATOM 2116 O O . LEU A 1 264 ? -6.306 0.736 2.627 1.00 90.56 264 LEU A O 1
ATOM 2120 N N . PRO A 1 265 ? -8.300 1.256 1.716 1.00 90.56 265 PRO A N 1
ATOM 2121 C CA . PRO A 1 265 ? -8.704 2.105 2.837 1.00 90.56 265 PRO A CA 1
ATOM 2122 C C . PRO A 1 265 ? -8.734 1.372 4.187 1.00 90.56 265 PRO A C 1
ATOM 2124 O O . PRO A 1 265 ? -8.432 1.963 5.224 1.00 90.56 265 PRO A O 1
ATOM 2127 N N . VAL A 1 266 ? -9.075 0.081 4.194 1.00 90.00 266 VAL A N 1
ATOM 2128 C CA . VAL A 1 266 ? -9.165 -0.733 5.419 1.00 90.00 266 VAL A CA 1
ATOM 2129 C C . VAL A 1 266 ? -7.787 -1.020 5.988 1.00 90.00 266 VAL A C 1
ATOM 2131 O O . VAL A 1 266 ? -7.553 -0.790 7.170 1.00 90.00 266 VAL A O 1
ATOM 2134 N N . ILE A 1 267 ? -6.856 -1.459 5.141 1.00 91.19 267 ILE A N 1
ATOM 2135 C CA . ILE A 1 267 ? -5.461 -1.663 5.534 1.00 91.19 267 ILE A CA 1
ATOM 2136 C C . ILE A 1 267 ? -4.872 -0.348 6.031 1.00 91.19 267 ILE A C 1
ATOM 2138 O O . ILE A 1 267 ? -4.251 -0.327 7.088 1.00 91.19 267 ILE A O 1
ATOM 2142 N N . PHE A 1 268 ? -5.116 0.754 5.315 1.00 94.12 268 PHE A N 1
ATOM 2143 C CA . PHE A 1 268 ? -4.652 2.073 5.725 1.00 94.12 268 PHE A CA 1
ATOM 2144 C C . PHE A 1 268 ? -5.168 2.442 7.121 1.00 94.12 268 PHE A C 1
ATOM 2146 O O . PHE A 1 268 ? -4.365 2.690 8.016 1.00 94.12 268 PHE A O 1
ATOM 2153 N N . THR A 1 269 ? -6.486 2.426 7.338 1.00 92.62 269 THR A N 1
ATOM 2154 C CA . THR A 1 269 ? -7.080 2.773 8.642 1.00 92.62 269 THR A CA 1
ATOM 2155 C C . THR A 1 269 ? -6.589 1.855 9.758 1.00 92.62 269 THR A C 1
ATOM 2157 O O . THR A 1 269 ? -6.194 2.349 10.812 1.00 92.62 269 THR A O 1
ATOM 2160 N N . HIS A 1 270 ? -6.520 0.542 9.526 1.00 91.94 270 HIS A N 1
ATOM 2161 C CA . HIS A 1 270 ? -5.965 -0.394 10.500 1.00 91.94 270 HIS A CA 1
ATOM 2162 C C . HIS A 1 270 ? -4.509 -0.077 10.851 1.00 91.94 270 HIS A C 1
ATOM 2164 O O . HIS A 1 270 ? -4.158 -0.033 12.031 1.00 91.94 270 HIS A O 1
ATOM 2170 N N . SER A 1 271 ? -3.663 0.160 9.843 1.00 92.69 271 SER A N 1
ATOM 2171 C CA . SER A 1 271 ? -2.267 0.541 10.047 1.00 92.69 271 SER A CA 1
ATOM 2172 C C . SER A 1 271 ? -2.161 1.801 10.897 1.00 92.69 271 SER A C 1
ATOM 2174 O O . SER A 1 271 ? -1.360 1.806 11.827 1.00 92.69 271 SER A O 1
ATOM 2176 N N . VAL A 1 272 ? -3.000 2.817 10.663 1.00 95.19 272 VAL A N 1
ATOM 2177 C CA . VAL A 1 272 ? -3.003 4.038 11.483 1.00 95.19 272 VAL A CA 1
ATOM 2178 C C . VAL A 1 272 ? -3.349 3.739 12.937 1.00 95.19 272 VAL A C 1
ATOM 2180 O O . VAL A 1 272 ? -2.579 4.098 13.827 1.00 95.19 272 VAL A O 1
ATOM 2183 N N . ILE A 1 273 ? -4.472 3.059 13.187 1.00 92.88 273 ILE A N 1
ATOM 2184 C CA . ILE A 1 273 ? -4.931 2.753 14.550 1.00 92.88 273 ILE A CA 1
ATOM 2185 C C . ILE A 1 273 ? -3.886 1.917 15.301 1.00 92.88 273 ILE A C 1
ATOM 2187 O O . ILE A 1 273 ? -3.539 2.224 16.443 1.00 92.88 273 ILE A O 1
ATOM 2191 N N . LYS A 1 274 ? -3.301 0.916 14.642 1.00 92.00 274 LYS A N 1
ATOM 2192 C CA . LYS A 1 274 ? -2.275 0.063 15.244 1.00 92.00 274 LYS A CA 1
ATOM 2193 C C . LYS A 1 274 ? -0.953 0.797 15.487 1.00 92.00 274 LYS A C 1
ATOM 2195 O O . LYS A 1 274 ? -0.385 0.679 16.566 1.00 92.00 274 LYS A O 1
ATOM 2200 N N . LEU A 1 275 ? -0.466 1.582 14.522 1.00 91.69 275 LEU A N 1
ATOM 2201 C CA . LEU A 1 275 ? 0.789 2.340 14.654 1.00 91.69 275 LEU A CA 1
ATOM 2202 C C . LEU A 1 275 ? 0.689 3.479 15.669 1.00 91.69 275 LEU A C 1
ATOM 2204 O O . LEU A 1 275 ? 1.684 3.812 16.303 1.00 91.69 275 LEU A O 1
ATOM 2208 N N . SER A 1 276 ? -0.502 4.050 15.856 1.00 90.69 276 SER A N 1
ATOM 2209 C CA . SER A 1 276 ? -0.743 5.001 16.944 1.00 90.69 276 SER A CA 1
ATOM 2210 C C . SER A 1 276 ? -0.712 4.360 18.337 1.00 90.69 276 SER A C 1
ATOM 2212 O O . SER A 1 276 ? -0.698 5.086 19.321 1.00 90.69 276 SER A O 1
ATOM 2214 N N . GLY A 1 277 ? -0.707 3.025 18.453 1.00 87.12 277 GLY A N 1
ATOM 2215 C CA . GLY A 1 277 ? -0.754 2.331 19.745 1.00 87.12 277 GLY A CA 1
ATOM 2216 C C . GLY A 1 277 ? -2.109 2.426 20.456 1.00 87.12 277 GLY A C 1
ATOM 2217 O O . GLY A 1 277 ? -2.206 2.105 21.635 1.00 87.12 277 GLY A O 1
ATOM 2218 N N . ILE A 1 278 ? -3.155 2.861 19.748 1.00 89.25 278 ILE A N 1
ATOM 2219 C CA . ILE A 1 278 ? -4.511 3.025 20.288 1.00 89.25 278 ILE A CA 1
ATOM 2220 C C . ILE A 1 278 ? -5.229 1.668 20.386 1.00 89.25 278 ILE A C 1
ATOM 2222 O O . ILE A 1 278 ? -6.127 1.496 21.205 1.00 89.25 278 ILE A O 1
ATOM 2226 N N . SER A 1 279 ? -4.834 0.675 19.588 1.00 87.56 279 SER A N 1
ATOM 2227 C CA . SER A 1 279 ? -5.368 -0.689 19.673 1.00 87.56 279 SER A CA 1
ATOM 2228 C C . SER A 1 279 ? -4.275 -1.727 19.445 1.00 87.56 279 SER A C 1
ATOM 2230 O O . SER A 1 279 ? -3.408 -1.538 18.587 1.00 87.56 279 SER A O 1
ATOM 2232 N N . ASP A 1 280 ? -4.344 -2.837 20.184 1.00 81.31 280 ASP A N 1
ATOM 2233 C CA . ASP A 1 280 ? -3.464 -3.997 20.006 1.00 81.31 280 ASP A CA 1
ATOM 2234 C C . ASP A 1 280 ? -4.123 -5.160 19.236 1.00 81.31 280 ASP A C 1
ATOM 2236 O O . ASP A 1 280 ? -3.412 -6.020 18.711 1.00 81.31 280 ASP A O 1
ATOM 2240 N N . PHE A 1 281 ? -5.455 -5.143 19.069 1.00 84.12 281 PHE A N 1
ATOM 2241 C CA . PHE A 1 281 ? -6.252 -6.214 18.451 1.00 84.12 281 PHE A CA 1
ATOM 2242 C C . PHE A 1 281 ? -5.933 -7.618 19.000 1.00 84.12 281 PHE A C 1
ATOM 2244 O O . PHE A 1 281 ? -6.021 -8.612 18.267 1.00 84.12 281 PHE A O 1
ATOM 2251 N N . SER A 1 282 ? -5.565 -7.711 20.278 1.00 87.38 282 SER A N 1
ATOM 2252 C CA . SER A 1 282 ? -5.358 -8.969 20.987 1.00 87.38 282 SER A CA 1
ATOM 2253 C C . SER A 1 282 ? -6.362 -9.151 22.115 1.00 87.38 282 SER A C 1
ATOM 2255 O O . SER A 1 282 ? -6.916 -8.205 22.674 1.00 87.38 282 SER A O 1
ATOM 2257 N N . THR A 1 283 ? -6.630 -10.417 22.412 1.00 88.62 283 THR A N 1
ATOM 2258 C CA . THR A 1 283 ? -7.507 -10.802 23.508 1.00 88.62 283 THR A CA 1
ATOM 2259 C C . THR A 1 283 ? -6.770 -10.664 24.828 1.00 88.62 283 THR A C 1
ATOM 2261 O O . THR A 1 283 ? -5.711 -11.266 25.016 1.00 88.62 283 THR A O 1
ATOM 2264 N N . HIS A 1 284 ? -7.381 -9.935 25.753 1.00 90.44 284 HIS A N 1
ATOM 2265 C CA . HIS A 1 284 ? -6.889 -9.717 27.103 1.00 90.44 284 HIS A CA 1
ATOM 2266 C C . HIS A 1 284 ? -7.972 -10.006 28.129 1.00 90.44 284 HIS A C 1
ATOM 2268 O O . HIS A 1 284 ? -9.168 -9.945 27.841 1.00 90.44 284 HIS A O 1
ATOM 2274 N N . SER A 1 285 ? -7.540 -10.327 29.343 1.00 89.06 285 SER A N 1
ATOM 2275 C CA . SER A 1 285 ? -8.451 -10.418 30.482 1.00 89.06 285 SER A CA 1
ATOM 2276 C C . SER A 1 285 ? -8.501 -9.065 31.185 1.00 89.06 285 SER A C 1
ATOM 2278 O O . SER A 1 285 ? -7.469 -8.487 31.524 1.00 89.06 285 SER A O 1
ATOM 2280 N N . TYR A 1 286 ? -9.706 -8.546 31.389 1.00 89.00 286 TYR A N 1
ATOM 2281 C CA . TYR A 1 286 ? -9.953 -7.248 32.002 1.00 89.00 286 TYR A CA 1
ATOM 2282 C C . TYR A 1 286 ? -10.722 -7.424 33.299 1.00 89.00 286 TYR A C 1
ATOM 2284 O O . TYR A 1 286 ? -11.795 -8.018 33.304 1.00 89.00 286 TYR A O 1
ATOM 2292 N N . ILE A 1 287 ? -10.180 -6.895 34.393 1.00 88.94 287 ILE A N 1
ATOM 2293 C CA . ILE A 1 287 ? -10.855 -6.840 35.688 1.00 88.94 287 ILE A CA 1
ATOM 2294 C C . ILE A 1 287 ? -11.658 -5.547 35.744 1.00 88.94 287 ILE A C 1
ATOM 2296 O O . ILE A 1 287 ? -11.096 -4.462 35.573 1.00 88.94 287 ILE A O 1
ATOM 2300 N N . ILE A 1 288 ? -12.955 -5.678 36.006 1.00 88.06 288 ILE A N 1
ATOM 2301 C CA . ILE A 1 288 ? -13.910 -4.575 36.067 1.00 88.06 288 ILE A CA 1
ATOM 2302 C C . ILE A 1 288 ? -14.567 -4.572 37.445 1.00 88.06 288 ILE A C 1
ATOM 2304 O O . ILE A 1 288 ? -14.909 -5.622 37.996 1.00 88.06 288 ILE A O 1
ATOM 2308 N N . LYS A 1 289 ? -14.716 -3.378 38.022 1.00 85.69 289 LYS A N 1
ATOM 2309 C CA . LYS A 1 289 ? -15.373 -3.189 39.315 1.00 85.69 289 LYS A CA 1
ATOM 2310 C C . LYS A 1 289 ? -16.893 -3.164 39.141 1.00 85.69 289 LYS A C 1
ATOM 2312 O O . LYS A 1 289 ? -17.415 -2.308 38.424 1.00 85.69 289 LYS A O 1
ATOM 2317 N N . SER A 1 290 ? -17.607 -4.038 39.851 1.00 83.94 290 SER A N 1
ATOM 2318 C CA . SER A 1 290 ? -19.070 -4.173 39.734 1.00 83.94 290 SER A CA 1
ATOM 2319 C C . SER A 1 290 ? -19.839 -2.903 40.117 1.00 83.94 290 SER A C 1
ATOM 2321 O O . SER A 1 290 ? -20.953 -2.706 39.646 1.00 83.94 290 SER A O 1
ATOM 2323 N N . SER A 1 291 ? -19.251 -2.025 40.941 1.00 82.69 291 SER A N 1
ATOM 2324 C CA . SER A 1 291 ? -19.879 -0.762 41.356 1.00 82.69 291 SER A CA 1
ATOM 2325 C C . SER A 1 291 ? -19.912 0.313 40.266 1.00 82.69 291 SER A C 1
ATOM 2327 O O . SER A 1 291 ? -20.726 1.223 40.351 1.00 82.69 291 SER A O 1
ATOM 2329 N N . GLU A 1 292 ? -18.989 0.264 39.301 1.00 83.56 292 GLU A N 1
ATOM 2330 C CA . GLU A 1 292 ? -18.885 1.263 38.224 1.00 83.56 292 GLU A CA 1
ATOM 2331 C C . GLU A 1 292 ? -19.560 0.768 36.945 1.00 83.56 292 GLU A C 1
ATOM 2333 O O . GLU A 1 292 ? -20.268 1.525 36.289 1.00 83.56 292 GLU A O 1
ATOM 2338 N N . TYR A 1 293 ? -19.390 -0.519 36.631 1.00 84.56 293 TYR A N 1
ATOM 2339 C CA . TYR A 1 293 ? -20.042 -1.176 35.502 1.00 84.56 293 TYR A CA 1
ATOM 2340 C C . TYR A 1 293 ? -20.733 -2.454 35.988 1.00 84.56 293 TYR A C 1
ATOM 2342 O O . TYR A 1 293 ? -20.046 -3.453 36.236 1.00 84.56 293 TYR A O 1
ATOM 2350 N N . PRO A 1 294 ? -22.073 -2.442 36.122 1.00 84.62 294 PRO A N 1
ATOM 2351 C CA . PRO A 1 294 ? -22.847 -3.613 36.513 1.00 84.62 294 PRO A CA 1
ATOM 2352 C C . PRO A 1 294 ? -22.572 -4.825 35.621 1.00 84.62 294 PRO A C 1
ATOM 2354 O O . PRO A 1 294 ? -22.405 -4.701 34.407 1.00 84.62 294 PRO A O 1
ATOM 2357 N N . GLU A 1 295 ? -22.600 -6.021 36.212 1.00 81.88 295 GLU A N 1
ATOM 2358 C CA . GLU A 1 295 ? -22.388 -7.291 35.496 1.00 81.88 295 GLU A CA 1
ATOM 2359 C C . GLU A 1 295 ? -23.397 -7.517 34.351 1.00 81.88 295 GLU A C 1
ATOM 2361 O O . GLU A 1 295 ? -23.148 -8.323 33.452 1.00 81.88 295 GLU A O 1
ATOM 2366 N N . GLU A 1 296 ? -24.529 -6.813 34.384 1.00 83.06 296 GLU A N 1
ATOM 2367 C CA . GLU A 1 296 ? -25.607 -6.843 33.393 1.00 83.06 296 GLU A CA 1
ATOM 2368 C C . GLU A 1 296 ? -25.175 -6.309 32.022 1.00 83.06 296 GLU A C 1
ATOM 2370 O O . GLU A 1 296 ? -25.629 -6.836 31.004 1.00 83.06 296 GLU A O 1
ATOM 2375 N N . PHE A 1 297 ? -24.235 -5.354 31.973 1.00 80.50 297 PHE A N 1
ATOM 2376 C CA . PHE A 1 297 ? -23.664 -4.842 30.716 1.00 80.50 297 PHE A CA 1
ATOM 2377 C C . PHE A 1 297 ? -22.944 -5.934 29.910 1.00 80.50 297 PHE A C 1
ATOM 2379 O O . PHE A 1 297 ? -22.864 -5.856 28.687 1.00 80.50 297 PHE A O 1
ATOM 2386 N N . PHE A 1 298 ? -22.475 -6.981 30.595 1.00 83.50 298 PHE A N 1
ATOM 2387 C CA . PHE A 1 298 ? -21.763 -8.125 30.022 1.00 83.50 298 PHE A CA 1
ATOM 2388 C C . PHE A 1 298 ? -22.543 -9.433 30.226 1.00 83.50 298 PHE A C 1
ATOM 2390 O O . PHE A 1 298 ? -21.959 -10.505 30.372 1.00 83.50 298 PHE A O 1
ATOM 2397 N N . SER A 1 299 ? -23.876 -9.353 30.298 1.00 78.19 299 SER A N 1
ATOM 2398 C CA . SER A 1 299 ? -24.748 -10.513 30.539 1.00 78.19 299 SER A CA 1
ATOM 2399 C C . SER A 1 299 ? -24.953 -11.407 29.316 1.00 78.19 299 SER A C 1
ATOM 2401 O O . SER A 1 299 ? -25.326 -12.570 29.471 1.00 78.19 299 SER A O 1
ATOM 2403 N N . ASN A 1 300 ? -24.712 -10.885 28.110 1.00 83.75 300 ASN A N 1
ATOM 2404 C CA . ASN A 1 300 ? -24.859 -11.649 26.877 1.00 83.75 300 ASN A CA 1
ATOM 2405 C C . ASN A 1 300 ? -23.818 -12.782 26.803 1.00 83.75 300 ASN A C 1
ATOM 2407 O O . ASN A 1 300 ? -22.654 -12.576 27.138 1.00 83.75 300 ASN A O 1
ATOM 2411 N N . SER A 1 301 ? -24.218 -13.958 26.311 1.00 81.69 301 SER A N 1
ATOM 2412 C CA . SER A 1 301 ? -23.384 -15.166 26.236 1.00 81.69 301 SER A CA 1
ATOM 2413 C C . SER A 1 301 ? -22.162 -15.041 25.324 1.00 81.69 301 SER A C 1
ATOM 2415 O O . SER A 1 301 ? -21.310 -15.921 25.338 1.00 81.69 301 SER A O 1
ATOM 2417 N N . VAL A 1 302 ? -22.084 -13.976 24.521 1.00 82.50 302 VAL A N 1
ATOM 2418 C CA . VAL A 1 302 ? -20.912 -13.651 23.687 1.00 82.50 302 VAL A CA 1
ATOM 2419 C C . VAL A 1 302 ? -19.708 -13.227 24.545 1.00 82.50 302 VAL A C 1
ATOM 2421 O O . VAL A 1 302 ? -18.568 -13.292 24.104 1.00 82.50 302 VAL A O 1
ATOM 2424 N N . TRP A 1 303 ? -19.935 -12.798 25.789 1.00 86.31 303 TRP A N 1
ATOM 2425 C CA . TRP A 1 303 ? -18.872 -12.396 26.705 1.00 86.31 303 TRP A CA 1
ATOM 2426 C C . TRP A 1 303 ? -18.415 -13.564 27.589 1.00 86.31 303 TRP A C 1
ATOM 2428 O O . TRP A 1 303 ? -19.195 -14.094 28.382 1.00 86.31 303 TRP A O 1
ATOM 2438 N N . ASP A 1 304 ? -17.127 -13.922 27.526 1.00 83.44 304 ASP A N 1
ATOM 2439 C CA . ASP A 1 304 ? -16.518 -14.856 28.485 1.00 83.44 304 ASP A CA 1
ATOM 2440 C C . ASP A 1 304 ? -16.214 -14.126 29.802 1.00 83.44 304 ASP A C 1
ATOM 2442 O O . ASP A 1 304 ? -15.178 -13.472 29.979 1.00 83.44 304 ASP A O 1
ATOM 2446 N N . ARG A 1 305 ? -17.180 -14.202 30.722 1.00 83.69 305 ARG A N 1
ATOM 2447 C CA . ARG A 1 305 ? -17.135 -13.582 32.046 1.00 83.69 305 ARG A CA 1
ATOM 2448 C C . ARG A 1 305 ? -16.842 -14.623 33.121 1.00 83.69 305 ARG A C 1
ATOM 2450 O O . ARG A 1 305 ? -17.559 -15.613 33.256 1.00 83.69 305 ARG A O 1
ATOM 2457 N N . LYS A 1 306 ? -15.891 -14.311 34.002 1.00 83.12 306 LYS A N 1
ATOM 2458 C CA . LYS A 1 306 ? -15.631 -15.071 35.235 1.00 83.12 306 LYS A CA 1
ATOM 2459 C C . LYS A 1 306 ? -15.778 -14.171 36.454 1.00 83.12 306 LYS A C 1
ATOM 2461 O O . LYS A 1 306 ? -15.316 -13.031 36.463 1.00 83.12 306 LYS A O 1
ATOM 2466 N N . LYS A 1 307 ? -16.439 -14.677 37.494 1.00 80.31 307 LYS A N 1
ATOM 2467 C CA . LYS A 1 307 ? -16.562 -13.969 38.773 1.00 80.31 307 LYS A CA 1
ATOM 2468 C C . LYS A 1 307 ? -15.280 -14.181 39.570 1.00 80.31 307 LYS A C 1
ATOM 2470 O O . LYS A 1 307 ? -14.908 -15.324 39.800 1.00 80.31 307 LYS A O 1
ATOM 2475 N N . ILE A 1 308 ? -14.628 -13.091 39.975 1.00 79.12 308 ILE A N 1
ATOM 2476 C CA . ILE A 1 308 ? -13.428 -13.144 40.826 1.00 79.12 308 ILE A CA 1
ATOM 2477 C C . ILE A 1 308 ? -13.865 -13.052 42.287 1.00 79.12 308 ILE A C 1
ATOM 2479 O O . ILE A 1 308 ? -13.566 -13.925 43.093 1.00 79.12 308 ILE A O 1
ATOM 2483 N N . LYS A 1 309 ? -14.631 -12.005 42.619 1.00 75.56 309 LYS A N 1
ATOM 2484 C CA . LYS A 1 309 ? -15.209 -11.801 43.947 1.00 75.56 309 LYS A CA 1
ATOM 2485 C C . LYS A 1 309 ? -16.607 -11.218 43.797 1.00 75.56 309 LYS A C 1
ATOM 2487 O O . LYS A 1 309 ? -16.769 -10.105 43.297 1.00 75.56 309 LYS A O 1
ATOM 2492 N N . ALA A 1 310 ? -17.611 -12.001 44.190 1.00 68.69 310 ALA A N 1
ATOM 2493 C CA . ALA A 1 310 ? -19.018 -11.659 44.005 1.00 68.69 310 ALA A CA 1
ATOM 2494 C C . ALA A 1 310 ? -19.336 -10.272 44.593 1.00 68.69 310 ALA A C 1
ATOM 2496 O O . ALA A 1 310 ? -19.053 -10.015 45.760 1.00 68.69 310 ALA A O 1
ATOM 2497 N N . GLY A 1 311 ? -19.904 -9.387 43.769 1.00 68.31 311 GLY A N 1
ATOM 2498 C CA . GLY A 1 311 ? -20.293 -8.029 44.162 1.00 68.31 311 GLY A CA 1
ATOM 2499 C C . GLY A 1 311 ? -19.175 -6.978 44.144 1.00 68.31 311 GLY A C 1
ATOM 2500 O O . GLY A 1 311 ? -19.484 -5.793 44.224 1.00 68.31 311 GLY A O 1
ATOM 2501 N N . GLU A 1 312 ? -17.904 -7.366 43.990 1.00 79.00 312 GLU A N 1
ATOM 2502 C CA . GLU A 1 312 ? -16.781 -6.416 43.943 1.00 79.00 312 GLU A CA 1
ATOM 2503 C C . GLU A 1 312 ? -16.111 -6.360 42.567 1.00 79.00 312 GLU A C 1
ATOM 2505 O O . GLU A 1 312 ? -15.994 -5.277 41.988 1.00 79.00 312 GLU A O 1
ATOM 2510 N N . TYR A 1 313 ? -15.684 -7.510 42.035 1.00 83.69 313 TYR A N 1
ATOM 2511 C CA . TYR A 1 313 ? -14.919 -7.586 40.791 1.00 83.69 313 TYR A CA 1
ATOM 2512 C C . TYR A 1 313 ? -15.286 -8.816 39.961 1.00 83.69 313 TYR A C 1
ATOM 2514 O O . TYR A 1 313 ? -15.396 -9.939 40.469 1.00 83.69 313 TYR A O 1
ATOM 2522 N N . TYR A 1 314 ? -15.358 -8.616 38.651 1.00 86.50 314 TYR A N 1
ATOM 2523 C CA . TYR A 1 314 ? -15.455 -9.682 37.660 1.00 86.50 314 TYR A CA 1
ATOM 2524 C C . TYR A 1 314 ? -14.382 -9.494 36.588 1.00 86.50 314 TYR A C 1
ATOM 2526 O O . TYR A 1 314 ? -13.931 -8.376 36.336 1.00 86.50 314 TYR A O 1
ATOM 2534 N N . SER A 1 315 ? -13.950 -10.594 35.974 1.00 87.38 315 SER A N 1
ATOM 2535 C CA . SER A 1 315 ? -13.109 -10.552 34.782 1.00 87.38 315 SER A CA 1
ATOM 2536 C C . SER A 1 315 ? -13.938 -10.803 33.538 1.00 87.38 315 SER A C 1
ATOM 2538 O O . SER A 1 315 ? -14.768 -11.716 33.526 1.00 87.38 315 SER A O 1
ATOM 2540 N N . VAL A 1 316 ? -13.636 -10.072 32.476 1.00 89.88 316 VAL A N 1
ATOM 2541 C CA . VAL A 1 316 ? -14.145 -10.324 31.129 1.00 89.88 316 VAL A CA 1
ATOM 2542 C C . VAL A 1 316 ? -12.958 -10.531 30.205 1.00 89.88 316 VAL A C 1
ATOM 2544 O O . VAL A 1 316 ? -12.011 -9.741 30.232 1.00 89.88 316 VAL A O 1
ATOM 2547 N N . ARG A 1 317 ? -12.996 -11.576 29.379 1.00 89.94 317 ARG A N 1
ATOM 2548 C CA . ARG A 1 317 ? -12.083 -11.669 28.240 1.00 89.94 317 ARG A CA 1
ATOM 2549 C C . ARG A 1 317 ? -12.632 -10.846 27.086 1.00 89.94 317 ARG A C 1
ATOM 2551 O O . ARG A 1 317 ? -13.759 -11.050 26.644 1.00 89.94 317 ARG A O 1
ATOM 2558 N N . ALA A 1 318 ? -11.837 -9.883 26.642 1.00 91.12 318 ALA A N 1
ATOM 2559 C CA . ALA A 1 318 ? -12.239 -8.908 25.645 1.00 91.12 318 ALA A CA 1
ATOM 2560 C C . ALA A 1 318 ? -11.061 -8.506 24.761 1.00 91.12 318 ALA A C 1
ATOM 2562 O O . ALA A 1 318 ? -9.896 -8.742 25.080 1.00 91.12 318 ALA A O 1
ATOM 2563 N N . VAL A 1 319 ? -11.379 -7.837 23.663 1.00 91.88 319 VAL A N 1
ATOM 2564 C CA . VAL A 1 319 ? -10.422 -7.238 22.738 1.00 91.88 319 VAL A CA 1
ATOM 2565 C C . VAL A 1 319 ? -10.584 -5.729 22.815 1.00 91.88 319 VAL A C 1
ATOM 2567 O O . VAL A 1 319 ? -11.695 -5.226 22.638 1.00 91.88 319 VAL A O 1
ATOM 2570 N N . SER A 1 320 ? -9.494 -4.997 23.055 1.00 90.31 320 SER A N 1
ATOM 2571 C CA . SER A 1 320 ? -9.539 -3.534 22.991 1.00 90.31 320 SER A CA 1
ATOM 2572 C C . SER A 1 320 ? -9.296 -3.052 21.566 1.00 90.31 320 SER A C 1
ATOM 2574 O O . SER A 1 320 ? -8.164 -3.013 21.068 1.00 90.31 320 SER A O 1
ATOM 2576 N N . ILE A 1 321 ? -10.376 -2.663 20.894 1.00 90.94 321 ILE A N 1
ATOM 2577 C CA . ILE A 1 321 ? -10.311 -2.163 19.516 1.00 90.94 321 ILE A CA 1
ATOM 2578 C C . ILE A 1 321 ? -10.037 -0.653 19.453 1.00 90.94 321 ILE A C 1
ATOM 2580 O O . ILE A 1 321 ? -9.749 -0.126 18.378 1.00 90.94 321 ILE A O 1
ATOM 2584 N N . PHE A 1 322 ? -10.123 0.060 20.581 1.00 90.69 322 PHE A N 1
ATOM 2585 C CA . PHE A 1 322 ? -9.753 1.472 20.686 1.00 90.69 322 PHE A CA 1
ATOM 2586 C C . PHE A 1 322 ? -9.526 1.872 22.150 1.00 90.69 322 PHE A C 1
ATOM 2588 O O . PHE A 1 322 ? -10.427 1.744 22.968 1.00 90.69 322 PHE A O 1
ATOM 2595 N N . THR A 1 323 ? -8.348 2.385 22.493 1.00 88.44 323 THR A N 1
ATOM 2596 C CA . THR A 1 323 ? -7.971 2.753 23.865 1.00 88.44 323 THR A CA 1
ATOM 2597 C C . THR A 1 323 ? -7.483 4.185 23.918 1.00 88.44 323 THR A C 1
ATOM 2599 O O . THR A 1 323 ? -6.614 4.597 23.152 1.00 88.44 323 THR A O 1
ATOM 2602 N N . THR A 1 324 ? -7.997 4.938 24.877 1.00 87.19 324 THR A N 1
ATOM 2603 C CA . THR A 1 324 ? -7.548 6.293 25.186 1.00 87.19 324 THR A CA 1
ATOM 2604 C C . THR A 1 324 ? -7.213 6.405 26.668 1.00 87.19 324 THR A C 1
ATOM 2606 O O . THR A 1 324 ? -7.383 5.465 27.441 1.00 87.19 324 THR A O 1
ATOM 2609 N N . ASN A 1 325 ? -6.753 7.581 27.085 1.00 82.44 325 ASN A N 1
ATOM 2610 C CA . ASN A 1 325 ? -6.587 7.896 28.500 1.00 82.44 325 ASN A CA 1
ATOM 2611 C C . ASN A 1 325 ? -7.923 8.049 29.252 1.00 82.44 325 ASN A C 1
ATOM 2613 O O . ASN A 1 325 ? -7.911 8.071 30.479 1.00 82.44 325 ASN A O 1
ATOM 2617 N N . GLN A 1 326 ? -9.049 8.188 28.546 1.00 85.56 326 GLN A N 1
ATOM 2618 C CA . GLN A 1 326 ? -10.371 8.381 29.147 1.00 85.56 326 GLN A CA 1
ATOM 2619 C C . GLN A 1 326 ? -11.172 7.080 29.197 1.00 85.56 326 GLN A C 1
ATOM 2621 O O . GLN A 1 326 ? -11.775 6.764 30.219 1.00 85.56 326 GLN A O 1
ATOM 2626 N N . PHE A 1 327 ? -11.150 6.298 28.120 1.00 87.88 327 PHE A N 1
ATOM 2627 C CA . PHE A 1 327 ? -11.901 5.049 28.024 1.00 87.88 327 PHE A CA 1
ATOM 2628 C C . PHE A 1 327 ? -11.196 4.011 27.147 1.00 87.88 327 PHE A C 1
ATOM 2630 O O . PHE A 1 327 ? -10.381 4.340 26.282 1.00 87.88 327 PHE A O 1
ATOM 2637 N N . SER A 1 328 ? -11.544 2.748 27.371 1.00 89.06 328 SER A N 1
ATOM 2638 C CA . SER A 1 328 ? -11.194 1.590 26.553 1.00 89.06 328 SER A CA 1
ATOM 2639 C C . SER A 1 328 ? -12.461 1.027 25.923 1.00 89.06 328 SER A C 1
ATOM 2641 O O . SER A 1 328 ? -13.434 0.739 26.616 1.00 89.06 328 SER A O 1
ATOM 2643 N N . PHE A 1 329 ? -12.457 0.876 24.606 1.00 91.75 329 PHE A N 1
ATOM 2644 C CA . PHE A 1 329 ? -13.561 0.316 23.847 1.00 91.75 329 PHE A CA 1
ATOM 2645 C C . PHE A 1 329 ? -13.369 -1.193 23.719 1.00 91.75 329 PHE A C 1
ATOM 2647 O O . PHE A 1 329 ? -12.574 -1.673 22.903 1.00 91.75 329 PHE A O 1
ATOM 2654 N N . LEU A 1 330 ? -14.058 -1.921 24.596 1.00 91.69 330 LEU A N 1
ATOM 2655 C CA . LEU A 1 330 ? -13.929 -3.363 24.743 1.00 91.69 330 LEU A CA 1
ATOM 2656 C C . LEU A 1 330 ? -14.960 -4.074 23.873 1.00 91.69 330 LEU A C 1
ATOM 2658 O O . LEU A 1 330 ? -16.130 -3.700 23.863 1.00 91.69 330 LEU A O 1
ATOM 2662 N N . CYS A 1 331 ? -14.535 -5.135 23.197 1.00 92.12 331 CYS A N 1
ATOM 2663 C CA . CYS A 1 331 ? -15.382 -5.975 22.358 1.00 92.12 331 CYS A CA 1
ATOM 2664 C C . CYS A 1 331 ? -15.232 -7.463 22.701 1.00 92.12 331 CYS A C 1
ATOM 2666 O O . CYS A 1 331 ? -14.166 -7.860 23.183 1.00 92.12 331 CYS A O 1
ATOM 2668 N N . PRO A 1 332 ? -16.239 -8.297 22.385 1.00 92.12 332 PRO A N 1
ATOM 2669 C CA . PRO A 1 332 ? -16.107 -9.751 22.439 1.00 92.12 332 PRO A CA 1
ATOM 2670 C C . PRO A 1 332 ? -15.007 -10.273 21.506 1.00 92.12 332 PRO A C 1
ATOM 2672 O O . PRO A 1 332 ? -14.631 -9.606 20.540 1.00 92.12 332 PRO A O 1
ATOM 2675 N N . GLU A 1 333 ? -14.497 -11.477 21.761 1.00 89.88 333 GLU A N 1
ATOM 2676 C CA . GLU A 1 333 ? -13.383 -12.060 20.996 1.00 89.88 333 GLU A CA 1
ATOM 2677 C C . GLU A 1 333 ? -13.726 -12.299 19.518 1.00 89.88 333 GLU A C 1
ATOM 2679 O O . GLU A 1 333 ? -12.865 -12.173 18.639 1.00 89.88 333 GLU A O 1
ATOM 2684 N N . GLU A 1 334 ? -14.996 -12.583 19.225 1.00 89.31 334 GLU A N 1
ATOM 2685 C CA . GLU A 1 334 ? -15.520 -12.830 17.884 1.00 89.31 334 GLU A CA 1
ATOM 2686 C C . GLU A 1 334 ? -15.261 -11.656 16.930 1.00 89.31 334 GLU A C 1
ATOM 2688 O O . GLU A 1 334 ? -15.064 -11.879 15.728 1.00 89.31 334 GLU A O 1
ATOM 2693 N N . ILE A 1 335 ? -15.146 -10.425 17.457 1.00 90.94 335 ILE A N 1
ATOM 2694 C CA . ILE A 1 335 ? -14.878 -9.226 16.656 1.00 90.94 335 ILE A CA 1
ATOM 2695 C C . ILE A 1 335 ? -13.598 -9.368 15.832 1.00 90.94 335 ILE A C 1
ATOM 2697 O O . ILE A 1 335 ? -13.539 -8.864 14.716 1.00 90.94 335 ILE A O 1
ATOM 2701 N N . ILE A 1 336 ? -12.574 -10.081 16.326 1.00 89.94 336 ILE A N 1
ATOM 2702 C CA . ILE A 1 336 ? -11.302 -10.249 15.607 1.00 89.94 336 ILE A CA 1
ATOM 2703 C C . ILE A 1 336 ? -11.536 -10.998 14.297 1.00 89.94 336 ILE A C 1
ATOM 2705 O O . ILE A 1 336 ? -10.948 -10.652 13.267 1.00 89.94 336 ILE A O 1
ATOM 2709 N N . LYS A 1 337 ? -12.389 -12.026 14.323 1.00 90.44 337 LYS A N 1
ATOM 2710 C CA . LYS A 1 337 ? -12.697 -12.829 13.141 1.00 90.44 337 LYS A CA 1
ATOM 2711 C C . LYS A 1 337 ? -13.456 -11.990 12.121 1.00 90.44 337 LYS A C 1
ATOM 2713 O O . LYS A 1 337 ? -13.008 -11.901 10.979 1.00 90.44 337 LYS A O 1
ATOM 2718 N N . SER A 1 338 ? -14.532 -11.328 12.537 1.00 90.38 338 SER A N 1
ATOM 2719 C CA . SER A 1 338 ? -15.339 -10.483 11.650 1.00 90.38 338 SER A CA 1
ATOM 2720 C C . SER A 1 338 ? -14.554 -9.278 11.131 1.00 90.38 338 SER A C 1
ATOM 2722 O O . SER A 1 338 ? -14.644 -8.934 9.954 1.00 90.38 338 SER A O 1
ATOM 2724 N N . TYR A 1 339 ? -13.677 -8.699 11.952 1.00 89.88 339 TYR A N 1
ATOM 2725 C CA . TYR A 1 339 ? -12.770 -7.637 11.532 1.00 89.88 339 TYR A CA 1
ATOM 2726 C C . TYR A 1 339 ? -11.801 -8.122 10.452 1.00 89.88 339 TYR A C 1
ATOM 2728 O O . TYR A 1 339 ? -11.693 -7.468 9.419 1.00 89.88 339 TYR A O 1
ATOM 2736 N N . ARG A 1 340 ? -11.156 -9.286 10.614 1.00 88.19 340 ARG A N 1
ATOM 2737 C CA . ARG A 1 340 ? -10.283 -9.866 9.573 1.00 88.19 340 ARG A CA 1
ATOM 2738 C C . ARG A 1 340 ? -11.047 -10.268 8.312 1.00 88.19 340 ARG A C 1
ATOM 2740 O O . ARG A 1 340 ? -10.531 -10.087 7.216 1.00 88.19 340 ARG A O 1
ATOM 2747 N N . GLU A 1 341 ? -12.254 -10.812 8.443 1.00 88.31 341 GLU A N 1
ATOM 2748 C CA . GLU A 1 341 ? -13.107 -11.142 7.293 1.00 88.31 341 GLU A CA 1
ATOM 2749 C C . GLU A 1 341 ? -13.505 -9.887 6.515 1.00 88.31 341 GLU A C 1
ATOM 2751 O O . GLU A 1 341 ? -13.504 -9.920 5.290 1.00 88.31 341 GLU A O 1
ATOM 2756 N N . SER A 1 342 ? -13.725 -8.763 7.200 1.00 87.31 342 SER A N 1
ATOM 2757 C CA . SER A 1 342 ? -14.054 -7.486 6.559 1.00 87.31 342 SER A CA 1
ATOM 2758 C C . SER A 1 342 ? -12.927 -6.917 5.684 1.00 87.31 342 SER A C 1
ATOM 2760 O O . SER A 1 342 ? -13.168 -6.022 4.878 1.00 87.31 342 SER A O 1
ATOM 2762 N N . TRP A 1 343 ? -11.686 -7.390 5.846 1.00 87.06 343 TRP A N 1
ATOM 2763 C CA . TRP A 1 343 ? -10.579 -7.006 4.963 1.00 87.06 343 TRP A CA 1
ATOM 2764 C C . TRP A 1 343 ? -10.654 -7.717 3.622 1.00 87.06 343 TRP A C 1
ATOM 2766 O O . TRP A 1 343 ? -10.003 -7.289 2.672 1.00 87.06 343 TRP A O 1
ATOM 2776 N N . LYS A 1 344 ? -11.407 -8.816 3.547 1.00 87.50 344 LYS A N 1
ATOM 2777 C CA . LYS A 1 344 ? -11.597 -9.515 2.292 1.00 87.50 344 LYS A CA 1
ATOM 2778 C C . LYS A 1 344 ? -12.532 -8.720 1.401 1.00 87.50 344 LYS A C 1
ATOM 2780 O O . LYS A 1 344 ? -13.441 -8.058 1.891 1.00 87.50 344 LYS A O 1
ATOM 2785 N N . PHE A 1 345 ? -12.320 -8.841 0.103 1.00 85.12 345 PHE A N 1
ATOM 2786 C CA . PHE A 1 345 ? -13.190 -8.245 -0.895 1.00 85.12 345 PHE A CA 1
ATOM 2787 C C . PHE A 1 345 ? -13.359 -9.188 -2.082 1.00 85.12 345 PHE A C 1
ATOM 2789 O O . PHE A 1 345 ? -12.492 -10.030 -2.347 1.00 85.12 345 PHE A O 1
ATOM 2796 N N . ASN A 1 346 ? -14.463 -9.030 -2.809 1.00 83.06 346 ASN A N 1
ATOM 2797 C CA . ASN A 1 346 ? -14.697 -9.756 -4.050 1.00 83.06 346 ASN A CA 1
ATOM 2798 C C . ASN A 1 346 ? -14.841 -8.767 -5.220 1.00 83.06 346 ASN A C 1
ATOM 2800 O O . ASN A 1 346 ? -15.856 -8.084 -5.326 1.00 83.06 346 ASN A O 1
ATOM 2804 N N . PRO A 1 347 ? -13.869 -8.700 -6.152 1.00 73.06 347 PRO A N 1
ATOM 2805 C CA . PRO A 1 347 ? -13.963 -7.809 -7.311 1.00 73.06 347 PRO A CA 1
ATOM 2806 C C . PRO A 1 347 ? -15.174 -8.075 -8.218 1.00 73.06 347 PRO A C 1
ATOM 2808 O O . PRO A 1 347 ? -15.526 -7.219 -9.028 1.00 73.06 347 PRO A O 1
ATOM 2811 N N . LEU A 1 348 ? -15.752 -9.279 -8.151 1.00 74.12 348 LEU A N 1
ATOM 2812 C CA . LEU A 1 348 ? -16.836 -9.739 -9.020 1.00 74.12 348 LEU A CA 1
ATOM 2813 C C . LEU A 1 348 ? -18.213 -9.698 -8.342 1.00 74.12 348 LEU A C 1
ATOM 2815 O O . LEU A 1 348 ? -19.208 -9.936 -9.022 1.00 74.12 348 LEU A O 1
ATOM 2819 N N . ASP A 1 349 ? -18.266 -9.408 -7.042 1.00 78.75 349 ASP A N 1
ATOM 2820 C CA . ASP A 1 349 ? -19.485 -9.412 -6.238 1.00 78.75 349 ASP A CA 1
ATOM 2821 C C . ASP A 1 349 ? -19.479 -8.211 -5.285 1.00 78.75 349 ASP A C 1
ATOM 2823 O O . ASP A 1 349 ? -18.781 -8.194 -4.272 1.00 78.75 349 ASP A O 1
ATOM 2827 N N . SER A 1 350 ? -20.257 -7.186 -5.632 1.00 74.25 350 SER A N 1
ATOM 2828 C CA . SER A 1 350 ? -20.381 -5.972 -4.825 1.00 74.25 350 SER A CA 1
ATOM 2829 C C . SER A 1 350 ? -21.204 -6.160 -3.547 1.00 74.25 350 SER A C 1
ATOM 2831 O O . SER A 1 350 ? -21.111 -5.322 -2.649 1.00 74.25 350 SER A O 1
ATOM 2833 N N . GLU A 1 351 ? -22.023 -7.213 -3.457 1.00 84.56 351 GLU A N 1
ATOM 2834 C CA . GLU A 1 351 ? -22.825 -7.496 -2.259 1.00 84.56 351 GLU A CA 1
ATOM 2835 C C . GLU A 1 351 ? -21.950 -8.086 -1.153 1.00 84.56 351 GLU A C 1
ATOM 2837 O O . GLU A 1 351 ? -22.094 -7.698 0.008 1.00 84.56 351 GLU A O 1
ATOM 2842 N N . PHE A 1 352 ? -20.942 -8.884 -1.523 1.00 85.38 352 PHE A N 1
ATOM 2843 C CA . PHE A 1 352 ? -19.972 -9.463 -0.590 1.00 85.38 352 PHE A CA 1
ATOM 2844 C C . PHE A 1 352 ? -19.371 -8.430 0.378 1.00 85.38 352 PHE A C 1
ATOM 2846 O O . PHE A 1 352 ? -19.350 -8.649 1.590 1.00 85.38 352 PHE A O 1
ATOM 2853 N N . ASP A 1 353 ? -18.912 -7.285 -0.139 1.00 80.69 353 ASP A N 1
ATOM 2854 C CA . ASP A 1 353 ? -18.301 -6.216 0.664 1.00 80.69 353 ASP A CA 1
ATOM 2855 C C . ASP A 1 353 ? -19.303 -5.599 1.661 1.00 80.69 353 ASP A C 1
ATOM 2857 O O . ASP A 1 353 ? -18.927 -5.167 2.757 1.00 80.69 353 ASP A O 1
ATOM 2861 N N . THR A 1 354 ? -20.588 -5.571 1.297 1.00 85.88 354 THR A N 1
ATOM 2862 C CA . THR A 1 354 ? -21.664 -5.084 2.169 1.00 85.88 354 THR A CA 1
ATOM 2863 C C . THR A 1 354 ? -21.965 -6.095 3.269 1.00 85.88 354 THR A C 1
ATOM 2865 O O . THR A 1 354 ? -22.059 -5.706 4.434 1.00 85.88 354 THR A O 1
ATOM 2868 N N . ASP A 1 355 ? -22.023 -7.381 2.935 1.00 90.50 355 ASP A N 1
ATOM 2869 C CA . ASP A 1 355 ? -22.317 -8.460 3.880 1.00 90.50 355 ASP A CA 1
ATOM 2870 C C . ASP A 1 355 ? -21.240 -8.600 4.956 1.00 90.50 355 ASP A C 1
ATOM 2872 O O . ASP A 1 355 ? -21.544 -8.654 6.154 1.00 90.50 355 ASP A O 1
ATOM 2876 N N . VAL A 1 356 ? -19.959 -8.588 4.564 1.00 90.00 356 VAL A N 1
ATOM 2877 C CA . VAL A 1 356 ? -18.855 -8.649 5.537 1.00 90.00 356 VAL A CA 1
ATOM 2878 C C . VAL A 1 356 ? -18.817 -7.409 6.431 1.00 90.00 356 VAL A C 1
ATOM 2880 O O . VAL A 1 356 ? -18.442 -7.506 7.603 1.00 90.00 356 VAL A O 1
ATOM 2883 N N . ARG A 1 357 ? -19.245 -6.244 5.921 1.00 88.50 357 ARG A N 1
ATOM 2884 C CA . ARG A 1 357 ? -19.369 -5.018 6.718 1.00 88.50 357 ARG A CA 1
ATOM 2885 C C . ARG A 1 357 ? -20.528 -5.108 7.708 1.00 88.50 357 ARG A C 1
ATOM 2887 O O . ARG A 1 357 ? -20.319 -4.806 8.877 1.00 88.50 357 ARG A O 1
ATOM 2894 N N . LEU A 1 358 ? -21.709 -5.549 7.279 1.00 92.06 358 LEU A N 1
ATOM 2895 C CA . LEU A 1 358 ? -22.872 -5.714 8.160 1.00 92.06 358 LEU A CA 1
ATOM 2896 C C . LEU A 1 358 ? -22.582 -6.709 9.288 1.00 92.06 358 LEU A C 1
ATOM 2898 O O . LEU A 1 358 ? -22.955 -6.477 10.436 1.00 92.06 358 LEU A O 1
ATOM 2902 N N . LYS A 1 359 ? -21.853 -7.788 8.986 1.00 92.56 359 LYS A N 1
ATOM 2903 C CA . LYS A 1 359 ? -21.398 -8.745 9.997 1.00 92.56 359 LYS A CA 1
ATOM 2904 C C . LYS A 1 359 ? -20.466 -8.101 11.027 1.00 92.56 359 LYS A C 1
ATOM 2906 O O . LYS A 1 359 ? -20.660 -8.297 12.222 1.00 92.56 359 LYS A O 1
ATOM 2911 N N . LEU A 1 360 ? -19.500 -7.294 10.580 1.00 93.06 360 LEU A N 1
ATOM 2912 C CA . LEU A 1 360 ? -18.628 -6.535 11.481 1.00 93.06 360 LEU A CA 1
ATOM 2913 C C . LEU A 1 360 ? -19.426 -5.565 12.366 1.00 93.06 360 LEU A C 1
ATOM 2915 O O . LEU A 1 360 ? -19.166 -5.495 13.562 1.00 93.06 360 LEU A O 1
ATOM 2919 N N . GLN A 1 361 ? -20.393 -4.843 11.799 1.00 94.12 361 GLN A N 1
ATOM 2920 C CA . GLN A 1 361 ? -21.238 -3.896 12.538 1.00 94.12 361 GLN A CA 1
ATOM 2921 C C . GLN A 1 361 ? -22.104 -4.606 13.586 1.00 94.12 361 GLN A C 1
ATOM 2923 O O . GLN A 1 361 ? -22.208 -4.148 14.721 1.00 94.12 361 GLN A O 1
ATOM 2928 N N . LYS A 1 362 ? -22.657 -5.775 13.242 1.00 93.31 362 LYS A N 1
ATOM 2929 C CA . LYS A 1 362 ? -23.426 -6.608 14.173 1.00 93.31 362 LYS A CA 1
ATOM 2930 C C . LYS A 1 362 ? -22.595 -7.045 15.380 1.00 93.31 362 LYS A C 1
ATOM 2932 O O . LYS A 1 362 ? -23.092 -6.997 16.501 1.00 93.31 362 LYS A O 1
ATOM 2937 N N . ASP A 1 363 ? -21.343 -7.435 15.166 1.00 91.38 363 ASP A N 1
ATOM 2938 C CA . ASP A 1 363 ? -20.451 -7.812 16.266 1.00 91.38 363 ASP A CA 1
ATOM 2939 C C . ASP A 1 363 ? -19.976 -6.575 17.051 1.00 91.38 363 ASP A C 1
ATOM 2941 O O . ASP A 1 363 ? -19.869 -6.617 18.277 1.00 91.38 363 ASP A O 1
ATOM 2945 N N . ALA A 1 364 ? -19.758 -5.445 16.368 1.00 92.00 364 ALA A N 1
ATOM 2946 C CA . ALA A 1 364 ? -19.364 -4.176 16.981 1.00 92.00 364 ALA A CA 1
ATOM 2947 C C . ALA A 1 364 ? -20.471 -3.539 17.846 1.00 92.00 364 ALA A C 1
ATOM 2949 O O . ALA A 1 364 ? -20.181 -2.745 18.750 1.00 92.00 364 ALA A O 1
ATOM 2950 N N . ALA A 1 365 ? -21.736 -3.901 17.614 1.00 90.50 365 ALA A N 1
ATOM 2951 C CA . ALA A 1 365 ? -22.868 -3.469 18.431 1.00 90.50 365 ALA A CA 1
ATOM 2952 C C . ALA A 1 365 ? -22.763 -3.959 19.885 1.00 90.50 365 ALA A C 1
ATOM 2954 O O . ALA A 1 365 ? -23.235 -3.282 20.794 1.00 90.50 365 ALA A O 1
ATOM 2955 N N . TYR A 1 366 ? -22.098 -5.096 20.120 1.00 90.38 366 TYR A N 1
ATOM 2956 C CA . TYR A 1 366 ? -21.873 -5.617 21.470 1.00 90.38 366 TYR A CA 1
ATOM 2957 C C . TYR A 1 366 ? -20.713 -4.947 22.200 1.00 90.38 366 TYR A C 1
ATOM 2959 O O . TYR A 1 366 ? -20.548 -5.184 23.391 1.00 90.38 366 TYR A O 1
ATOM 2967 N N . CYS A 1 367 ? -19.908 -4.127 21.525 1.00 91.00 367 CYS A N 1
ATOM 2968 C CA . CYS A 1 367 ? -18.780 -3.458 22.155 1.00 91.00 367 CYS A CA 1
ATOM 2969 C C . CYS A 1 367 ? -19.236 -2.364 23.126 1.00 91.00 367 CYS A C 1
ATOM 2971 O O . CYS A 1 367 ? -20.208 -1.648 22.874 1.00 91.00 367 CYS A O 1
ATOM 2973 N N . VAL A 1 368 ? -18.498 -2.175 24.215 1.00 90.00 368 VAL A N 1
ATOM 2974 C CA . VAL A 1 368 ? -18.856 -1.230 25.278 1.00 90.00 368 VAL A CA 1
ATOM 2975 C C . VAL A 1 368 ? -17.688 -0.276 25.539 1.00 90.00 368 VAL A C 1
ATOM 2977 O O . VAL A 1 368 ? -16.557 -0.739 25.724 1.00 90.00 368 VAL A O 1
ATOM 2980 N N . PRO A 1 369 ? -17.915 1.052 25.551 1.00 89.56 369 PRO A N 1
ATOM 2981 C CA . PRO A 1 369 ? -16.926 2.001 26.040 1.00 89.56 369 PRO A CA 1
ATOM 2982 C C . PRO A 1 369 ? -16.891 1.941 27.570 1.00 89.56 369 PRO A C 1
ATOM 2984 O O . PRO A 1 369 ? -17.887 2.193 28.248 1.00 89.56 369 PRO A O 1
ATOM 2987 N N . VAL A 1 370 ? -15.736 1.580 28.120 1.00 89.12 370 VAL A N 1
ATOM 2988 C CA . VAL A 1 370 ? -15.535 1.447 29.564 1.00 89.12 370 VAL A CA 1
ATOM 2989 C C . VAL A 1 370 ? -14.472 2.438 30.015 1.00 89.12 370 VAL A C 1
ATOM 2991 O O . VAL A 1 370 ? -13.429 2.552 29.375 1.00 89.12 370 VAL A O 1
ATOM 2994 N N . SER A 1 371 ? -14.708 3.161 31.109 1.00 87.25 371 SER A N 1
ATOM 2995 C CA . SER A 1 371 ? -13.741 4.120 31.649 1.00 87.25 371 SER A CA 1
ATOM 2996 C C . SER A 1 371 ? -12.375 3.466 31.876 1.00 87.25 371 SER A C 1
ATOM 2998 O O . SER A 1 371 ? -12.276 2.378 32.449 1.00 87.25 371 SER A O 1
ATOM 3000 N N . ALA A 1 372 ? -11.306 4.149 31.465 1.00 83.81 372 ALA A N 1
ATOM 3001 C CA . ALA A 1 372 ? -9.942 3.644 31.590 1.00 83.81 372 ALA A CA 1
ATOM 3002 C C . ALA A 1 372 ? -9.516 3.462 33.059 1.00 83.81 372 ALA A C 1
ATOM 3004 O O . ALA A 1 372 ? -8.642 2.651 33.348 1.00 83.81 372 ALA A O 1
ATOM 3005 N N . THR A 1 373 ? -10.143 4.177 34.000 1.00 83.31 373 THR A N 1
ATOM 3006 C CA . THR A 1 373 ? -9.886 4.021 35.442 1.00 83.31 373 THR A CA 1
ATOM 3007 C C . THR A 1 373 ? -10.624 2.832 36.056 1.00 83.31 373 THR A C 1
ATOM 3009 O O . THR A 1 373 ? -10.184 2.306 37.077 1.00 83.31 373 THR A O 1
ATOM 3012 N N . ALA A 1 374 ? -11.732 2.412 35.438 1.00 81.81 374 ALA A N 1
ATOM 3013 C CA . ALA A 1 374 ? -12.609 1.344 35.921 1.00 81.81 374 ALA A CA 1
ATOM 3014 C C . ALA A 1 374 ? -12.106 -0.059 35.551 1.00 81.81 374 ALA A C 1
ATOM 3016 O O . ALA A 1 374 ? -12.601 -1.064 36.069 1.00 81.81 374 ALA A O 1
ATOM 3017 N N . VAL A 1 375 ? -11.140 -0.126 34.632 1.00 85.12 375 VAL A N 1
ATOM 3018 C CA . VAL A 1 375 ? -10.673 -1.356 34.000 1.00 85.12 375 VAL A CA 1
ATOM 3019 C C . VAL A 1 375 ? -9.186 -1.543 34.243 1.00 85.12 375 VAL A C 1
ATOM 3021 O O . VAL A 1 375 ? -8.380 -0.648 34.001 1.00 85.12 375 VAL A O 1
ATOM 3024 N N . LYS A 1 376 ? -8.801 -2.750 34.660 1.00 86.62 376 LYS A N 1
ATOM 3025 C CA . LYS A 1 376 ? -7.395 -3.158 34.717 1.00 86.62 376 LYS A CA 1
ATOM 3026 C C . LYS A 1 376 ? -7.165 -4.359 33.818 1.00 86.62 376 LYS A C 1
ATOM 3028 O O . LYS A 1 376 ? -7.801 -5.395 33.991 1.00 86.62 376 LYS A O 1
ATOM 3033 N N . ARG A 1 377 ? -6.229 -4.227 32.877 1.00 86.31 377 ARG A N 1
ATOM 3034 C CA . ARG A 1 377 ? -5.728 -5.362 32.098 1.00 86.31 377 ARG A CA 1
ATOM 3035 C C . ARG A 1 377 ? -4.938 -6.291 33.020 1.00 86.31 377 ARG A C 1
ATOM 3037 O O . ARG A 1 377 ? -4.038 -5.840 33.726 1.00 86.31 377 ARG A O 1
ATOM 3044 N N . TRP A 1 378 ? -5.282 -7.571 33.007 1.00 82.62 378 TRP A N 1
ATOM 3045 C CA . TRP A 1 378 ? -4.703 -8.593 33.866 1.00 82.62 378 TRP A CA 1
ATOM 3046 C C . TRP A 1 378 ? -4.612 -9.927 33.123 1.00 82.62 378 TRP A C 1
ATOM 3048 O O . TRP A 1 378 ? -5.504 -10.762 33.209 1.00 82.62 378 TRP A O 1
ATOM 3058 N N . ASP A 1 379 ? -3.525 -10.130 32.381 1.00 79.75 379 ASP A N 1
ATOM 3059 C CA . ASP A 1 379 ? -3.344 -11.317 31.528 1.00 79.75 379 ASP A CA 1
ATOM 3060 C C . ASP A 1 379 ? -2.853 -12.564 32.289 1.00 79.75 379 ASP A C 1
ATOM 3062 O O . ASP A 1 379 ? -2.745 -13.648 31.717 1.00 79.75 379 ASP A O 1
ATOM 3066 N N . VAL A 1 380 ? -2.542 -12.427 33.580 1.00 76.56 380 VAL A N 1
ATOM 3067 C CA . VAL A 1 380 ? -2.085 -13.539 34.423 1.00 76.56 380 VAL A CA 1
ATOM 3068 C C . VAL A 1 380 ? -3.307 -14.326 34.913 1.00 76.56 380 VAL A C 1
ATOM 3070 O O . VAL A 1 380 ? -4.275 -13.698 35.347 1.00 76.56 380 VAL A O 1
ATOM 3073 N N . PRO A 1 381 ? -3.297 -15.675 34.893 1.00 65.19 381 PRO A N 1
ATOM 3074 C CA . PRO A 1 381 ? -4.398 -16.463 35.433 1.00 65.19 381 PRO A CA 1
ATOM 3075 C C . PRO A 1 381 ? -4.668 -16.056 36.882 1.00 65.19 381 PRO A C 1
ATOM 3077 O O . PRO A 1 381 ? -3.786 -16.154 37.736 1.00 65.19 381 PRO A O 1
ATOM 3080 N N . LEU A 1 382 ? -5.879 -15.575 37.149 1.00 58.72 382 LEU A N 1
ATOM 3081 C CA . LEU A 1 382 ? -6.372 -15.431 38.511 1.00 58.72 382 LEU A CA 1
ATOM 3082 C C . LEU A 1 382 ? -6.680 -16.851 38.994 1.00 58.72 382 LEU A C 1
ATOM 3084 O O . LEU A 1 382 ? -7.564 -17.500 38.433 1.00 58.72 382 LEU A O 1
ATOM 3088 N N . GLN A 1 383 ? -5.851 -17.348 39.914 1.00 50.56 383 GLN A N 1
ATOM 3089 C CA . GLN A 1 383 ? -6.035 -18.645 40.570 1.00 50.56 383 GLN A CA 1
ATOM 3090 C C . GLN A 1 383 ? -7.245 -18.627 41.496 1.00 50.56 383 GLN A C 1
ATOM 3092 O O . GLN A 1 383 ? -7.443 -17.592 42.175 1.00 50.56 383 GLN A O 1
#